Protein AF-A0A977Q2B9-F1 (afdb_monomer)

Foldseek 3Di:
DDDCLDDPCVVCCPPPVNVVCVPFDWDKDKDKAFFADFADQQFFFGFWTWGDDPPFIATEGEDLLQSQVCCVQRPGGAMKIAIWIAGDPPRPDDDPPPDDDPLVSNVCNLRGTYGQKMDGDPDIDGGPDDSVPPPCPVSVQDLVQKDKDFFFFFQDWDDSDLQWIWTQTPLLEIEIEGNNPVPDDDDPDDGGGGTWIWMWGWDDDHHNTDGPDPDHDTYTYTATWDKFKFAWDAFDADPQQWTFWTWTQGPVGIAIEGAQQLQQQVVVVLNVVRAMKMWTWGPDPDPPVPPPGTYTQWIDRPPDIDGGGDDPPDGSPDDFDWDKDKDKFFFQDFDADPVRFTQWTQGPLAATEGADPVNRVVCVVQRDGGWIKIFIFTFTDDDHNIDGPGNYGYGHTQWMQTPNDIDGDDDDD

Sequence (413 aa):
MKKVIFYFWFWVSTWPMLNAQTKRIVEQRPFQGIVVEYVPSVGIAYDVMVVKDGEKTMLIRFNSIQGKEITEKFPVGKSVTGISKGRLKRFDAVTPSKMKSELNDFFQFFLADSLVSAKSDDLEIKSNWDSTKKNKSVLSASREDTYVLFDQEVVQVIELSKTRRVFLLSDKTLLIKNGLFSFGKKVKTIRKGDKISSMGFEISRLEGEVYPISGFEKVKSINLLEKTEGIIESFYFKQNGACIGFAVSTPVGKLQLNFPAGFAKKIMEIEKRKEPVKLYYDGFKGDQRNLLFPTIHGLISKSDTLQMTGFYYGDPDGKHEYKDISSFGTISKVNFSERKRIVSVIVDDKYLIEIDQRTEMQLRSLFKKGSSIKFEGDQRIKKEGEVYQFNYEIVNPKKLILDGREFLLYSKK

Radius of gyration: 27.33 Å; Cα contacts (8 Å, |Δi|>4): 850; chains: 1; bounding box: 66×40×80 Å

Mean predicted aligned error: 11.94 Å

pLDDT: mean 78.18, std 19.92, range [22.17, 96.88]

Nearest PDB structures (foldseek):
  4o2d-assembly1_A  TM=5.864E-01  e=2.094E-01  Mycolicibacterium smegmatis MC2 155
  3amt-assembly1_A  TM=4.473E-01  e=5.276E-02  Archaeoglobus fulgidus
  4rvz-assembly1_Z  TM=3.647E-01  e=5.575E-02  Archaeoglobus fulgidus DSM 4304
  3amu-assembly1_A  TM=2.042E-01  e=2.438E-02  Archaeoglobus fulgidus

Solvent-accessible surface area (backbone atoms only — not comparable to full-atom values): 23362 Å² total; per-residue (Å²): 142,79,86,84,74,69,64,70,58,50,60,60,56,64,34,66,80,53,57,76,50,70,89,58,70,73,45,78,41,79,50,63,28,30,27,71,46,71,42,45,53,86,68,62,38,27,28,28,43,34,31,38,40,90,90,48,67,44,55,37,24,50,61,31,52,47,24,44,63,48,51,70,67,51,39,71,76,35,60,40,35,36,33,31,42,33,64,90,84,55,77,89,62,76,67,85,88,77,72,92,57,86,70,48,66,54,50,52,49,72,64,31,22,30,35,40,32,41,36,36,95,94,45,75,50,76,42,94,60,59,78,85,78,57,67,55,63,89,73,56,67,58,78,85,58,45,49,74,49,74,65,45,46,23,68,37,68,46,77,81,46,100,49,30,41,37,35,34,31,79,85,24,36,33,39,35,34,73,41,90,75,63,78,90,61,85,72,74,90,80,51,62,73,39,64,46,29,33,36,34,35,74,49,84,84,58,80,42,48,35,57,94,66,80,87,59,82,44,41,30,44,38,47,67,37,42,75,51,58,28,33,63,74,50,76,38,60,49,100,88,22,44,28,31,30,37,32,28,47,31,96,91,44,79,46,61,36,26,36,54,17,50,48,33,44,63,52,52,61,52,41,74,67,71,49,68,31,42,40,29,23,47,72,56,80,42,57,83,90,68,80,42,45,27,45,47,34,32,41,37,43,94,88,48,73,47,79,46,74,76,85,64,89,88,52,39,72,63,90,74,56,66,44,82,45,76,54,71,42,34,25,67,40,71,42,63,45,97,84,70,41,57,45,30,38,26,32,67,79,40,34,34,37,56,38,51,73,68,55,29,75,75,42,52,92,68,70,43,66,71,36,56,39,34,41,31,29,39,29,54,53,84,58,74,40,52,39,55,81,56,88,51,51,43,28,49,54,38,31,41,32,48,90,91,42,82,44,83,43,85,70,86,126

Structure (mmCIF, N/CA/C/O backbone):
data_AF-A0A977Q2B9-F1
#
_entry.id   AF-A0A977Q2B9-F1
#
loop_
_atom_site.group_PDB
_atom_site.id
_atom_site.type_symbol
_atom_site.label_atom_id
_atom_site.label_alt_id
_atom_site.label_comp_id
_atom_site.label_asym_id
_atom_site.label_entity_id
_atom_site.label_seq_id
_atom_site.pdbx_PDB_ins_code
_atom_site.Cartn_x
_atom_site.Cartn_y
_atom_site.Cartn_z
_atom_site.occupancy
_atom_site.B_iso_or_equiv
_atom_site.auth_seq_id
_atom_site.auth_comp_id
_atom_site.auth_asym_id
_atom_site.auth_atom_id
_atom_site.pdbx_PDB_model_num
ATOM 1 N N . MET A 1 1 ? 10.433 18.770 11.348 1.00 24.16 1 MET A N 1
ATOM 2 C CA . MET A 1 1 ? 10.069 17.979 10.147 1.00 24.16 1 MET A CA 1
ATOM 3 C C . MET A 1 1 ? 11.214 17.051 9.746 1.00 24.16 1 MET A C 1
ATOM 5 O O . MET A 1 1 ? 12.179 17.508 9.150 1.00 24.16 1 MET A O 1
ATOM 9 N N . LYS A 1 2 ? 11.157 15.758 10.091 1.00 22.17 2 LYS A N 1
ATOM 10 C CA . LYS A 1 2 ? 12.116 14.744 9.612 1.00 22.17 2 LYS A CA 1
ATOM 11 C C . LYS A 1 2 ? 11.342 13.686 8.824 1.00 22.17 2 LYS A C 1
ATOM 13 O O . LYS A 1 2 ? 10.428 13.068 9.358 1.00 22.17 2 LYS A O 1
ATOM 18 N N . LYS A 1 3 ? 11.687 13.534 7.541 1.00 25.84 3 LYS A N 1
ATOM 19 C CA . LYS A 1 3 ? 11.111 12.552 6.612 1.00 25.84 3 LYS A CA 1
ATOM 20 C C . LYS A 1 3 ? 11.424 11.136 7.110 1.00 25.84 3 LYS A C 1
ATOM 22 O O . LYS A 1 3 ? 12.588 10.755 7.215 1.00 25.84 3 LYS A O 1
ATOM 27 N N . VAL A 1 4 ? 10.385 10.365 7.418 1.00 27.25 4 VAL A N 1
ATOM 28 C CA . VAL A 1 4 ? 10.479 8.952 7.806 1.00 27.25 4 VAL A CA 1
ATOM 29 C C . VAL A 1 4 ? 10.706 8.124 6.533 1.00 27.25 4 VAL A C 1
ATOM 31 O O . VAL A 1 4 ? 9.768 7.766 5.836 1.00 27.25 4 VAL A O 1
ATOM 34 N N . ILE A 1 5 ? 11.978 7.856 6.215 1.00 32.41 5 ILE A N 1
ATOM 35 C CA . ILE A 1 5 ? 12.467 7.064 5.059 1.00 32.41 5 ILE A CA 1
ATOM 36 C C . ILE A 1 5 ? 12.621 5.564 5.439 1.00 32.41 5 ILE A C 1
ATOM 38 O O . ILE A 1 5 ? 13.388 4.808 4.851 1.00 32.41 5 ILE A O 1
ATOM 42 N N . PHE A 1 6 ? 11.934 5.093 6.481 1.00 29.05 6 PHE A N 1
ATOM 43 C CA . PHE A 1 6 ? 12.525 4.041 7.316 1.00 29.05 6 PHE A CA 1
ATOM 44 C C . PHE A 1 6 ? 12.289 2.571 6.940 1.00 29.05 6 PHE A C 1
ATOM 46 O O . PHE A 1 6 ? 12.855 1.733 7.623 1.00 29.05 6 PHE A O 1
ATOM 53 N N . TYR A 1 7 ? 11.550 2.191 5.889 1.00 32.69 7 TYR A N 1
ATOM 54 C CA . TYR A 1 7 ? 11.208 0.758 5.726 1.00 32.69 7 TYR A CA 1
ATOM 55 C C . TYR A 1 7 ? 11.767 0.031 4.499 1.00 32.69 7 TYR A C 1
ATOM 57 O O . TYR A 1 7 ? 12.037 -1.164 4.600 1.00 32.69 7 TYR A O 1
ATOM 65 N N . PHE A 1 8 ? 12.081 0.715 3.394 1.00 34.91 8 PHE A N 1
ATOM 66 C CA . PHE A 1 8 ? 12.776 0.051 2.280 1.00 34.91 8 PHE A CA 1
ATOM 67 C C . PHE A 1 8 ? 14.258 -0.194 2.600 1.00 34.91 8 PHE A C 1
ATOM 69 O O . PHE A 1 8 ? 14.793 -1.276 2.368 1.00 34.91 8 PHE A O 1
ATOM 76 N N . TRP A 1 9 ? 14.918 0.798 3.210 1.00 28.88 9 TRP A N 1
ATOM 77 C CA . TRP A 1 9 ? 16.320 0.670 3.603 1.00 28.88 9 TRP A CA 1
ATOM 78 C C . TRP A 1 9 ? 16.504 -0.341 4.734 1.00 28.88 9 TRP A C 1
ATOM 80 O O . TRP A 1 9 ? 17.511 -1.037 4.741 1.00 28.88 9 TRP A O 1
ATOM 90 N N . PHE A 1 10 ? 15.540 -0.493 5.647 1.00 28.00 10 PHE A N 1
ATOM 91 C CA . PHE A 1 10 ? 15.693 -1.391 6.794 1.00 28.00 10 PHE A CA 1
ATOM 92 C C . PHE A 1 10 ? 15.679 -2.868 6.380 1.00 28.00 10 PHE A C 1
ATOM 94 O O . PHE A 1 10 ? 16.487 -3.635 6.880 1.00 28.00 10 PHE A O 1
ATOM 101 N N . TRP A 1 11 ? 14.870 -3.278 5.398 1.00 30.92 11 TRP A N 1
ATOM 102 C CA . TRP A 1 11 ? 14.867 -4.676 4.932 1.00 30.92 11 TRP A CA 1
ATOM 103 C C . TRP A 1 11 ? 16.015 -5.018 3.971 1.00 30.92 11 TRP A C 1
ATOM 105 O O . TRP A 1 11 ? 16.593 -6.097 4.064 1.00 30.92 11 TRP A O 1
ATOM 115 N N . VAL A 1 12 ? 16.426 -4.082 3.109 1.00 35.00 12 VAL A N 1
ATOM 116 C CA . VAL A 1 12 ? 17.606 -4.271 2.240 1.00 35.00 12 VAL A CA 1
ATOM 117 C C . VAL A 1 12 ? 18.913 -4.219 3.048 1.00 35.00 12 VAL A C 1
ATOM 119 O O . VAL A 1 12 ? 19.854 -4.944 2.736 1.00 35.00 12 VAL A O 1
ATOM 122 N N . SER A 1 13 ? 18.977 -3.416 4.116 1.00 32.16 13 SER A N 1
ATOM 123 C CA . SER A 1 1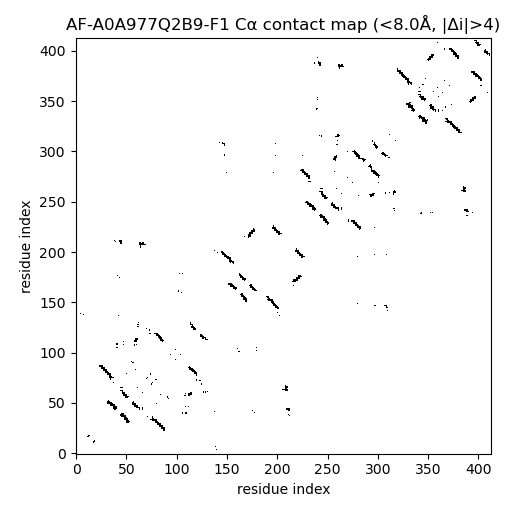3 ? 20.145 -3.362 5.011 1.00 32.16 13 SER A CA 1
ATOM 124 C C . SER A 1 13 ? 20.167 -4.470 6.068 1.00 32.16 13 SER A C 1
ATOM 126 O O . SER A 1 13 ? 21.238 -4.806 6.550 1.00 32.16 13 SER A O 1
ATOM 128 N N . THR A 1 14 ? 19.041 -5.091 6.429 1.00 32.66 14 THR A N 1
ATOM 129 C CA . THR A 1 14 ? 19.035 -6.207 7.401 1.00 32.66 14 THR A CA 1
ATOM 130 C C . THR A 1 14 ? 19.345 -7.565 6.781 1.00 32.66 14 THR A C 1
ATOM 132 O O . THR A 1 14 ? 19.520 -8.529 7.522 1.00 32.66 14 THR A O 1
ATOM 135 N N . TRP A 1 15 ? 19.499 -7.668 5.455 1.00 35.06 15 TRP A N 1
ATOM 136 C CA . TRP A 1 15 ? 20.070 -8.866 4.840 1.00 35.06 15 TRP A CA 1
ATOM 137 C C . TRP A 1 15 ? 21.562 -8.978 5.188 1.00 35.06 15 TRP A C 1
ATOM 139 O O . TRP A 1 15 ? 22.367 -8.172 4.705 1.00 35.06 15 TRP A O 1
ATOM 149 N N . PRO A 1 16 ? 21.982 -10.004 5.956 1.00 31.89 16 PRO A N 1
ATOM 150 C CA . PRO A 1 16 ? 23.385 -10.179 6.334 1.00 31.89 16 PRO A CA 1
ATOM 151 C C . PRO A 1 16 ? 24.300 -10.312 5.105 1.00 31.89 16 PRO A C 1
ATOM 153 O O . PRO A 1 16 ? 25.447 -9.874 5.130 1.00 31.89 16 PRO A O 1
ATOM 156 N N . MET A 1 17 ? 23.772 -10.818 3.981 1.00 33.41 17 MET A N 1
ATOM 157 C CA . MET A 1 17 ? 24.482 -10.894 2.698 1.00 33.41 17 MET A CA 1
ATOM 158 C C . MET A 1 17 ? 24.739 -9.538 2.021 1.00 33.41 17 MET A C 1
ATOM 160 O O . MET A 1 17 ? 25.654 -9.455 1.204 1.00 33.41 17 MET A O 1
ATOM 164 N N . LEU A 1 18 ? 23.971 -8.484 2.321 1.00 35.56 18 LEU A N 1
ATOM 165 C CA . LEU A 1 18 ? 24.187 -7.138 1.772 1.00 35.56 18 LEU A CA 1
ATOM 166 C C . LEU A 1 18 ? 25.109 -6.306 2.673 1.00 35.56 18 LEU A C 1
ATOM 168 O O . LEU A 1 18 ? 26.002 -5.634 2.156 1.00 35.56 18 LEU A O 1
ATOM 172 N N . ASN A 1 19 ? 24.975 -6.432 3.998 1.00 31.94 19 ASN A N 1
ATOM 173 C CA . ASN A 1 19 ? 25.816 -5.721 4.969 1.00 31.94 19 ASN A CA 1
ATOM 174 C C . ASN A 1 19 ? 27.214 -6.330 5.167 1.00 31.94 19 ASN A C 1
ATOM 176 O O . ASN A 1 19 ? 28.156 -5.593 5.432 1.00 31.94 19 ASN A O 1
ATOM 180 N N . ALA A 1 20 ? 27.412 -7.636 4.970 1.00 34.44 20 ALA A N 1
ATOM 181 C CA . ALA A 1 20 ? 28.760 -8.219 4.990 1.00 34.44 20 ALA A CA 1
ATOM 182 C C . ALA A 1 20 ? 29.583 -7.889 3.720 1.00 34.44 20 ALA A C 1
ATOM 184 O O . ALA A 1 20 ? 30.766 -8.212 3.633 1.00 34.44 20 ALA A O 1
ATOM 185 N N . GLN A 1 21 ? 28.974 -7.248 2.711 1.00 39.34 21 GLN A N 1
ATOM 186 C CA . GLN A 1 21 ? 29.602 -6.933 1.420 1.00 39.34 21 GLN A CA 1
ATOM 187 C C . GLN A 1 21 ? 29.928 -5.444 1.213 1.00 39.34 21 GLN A C 1
ATOM 189 O O . GLN A 1 21 ? 30.413 -5.081 0.142 1.00 39.34 21 GLN A O 1
ATOM 194 N N . THR A 1 22 ? 29.672 -4.570 2.187 1.00 38.28 22 THR A N 1
ATOM 195 C CA . THR A 1 22 ? 29.784 -3.104 2.031 1.00 38.28 22 THR A CA 1
ATOM 196 C C . THR A 1 22 ? 31.193 -2.530 2.216 1.00 38.28 22 THR A C 1
ATOM 198 O O . THR A 1 22 ? 31.399 -1.368 1.887 1.00 38.28 22 THR A O 1
ATOM 201 N N . LYS A 1 23 ? 32.196 -3.334 2.605 1.00 41.00 23 LYS A N 1
ATOM 202 C CA . LYS A 1 23 ? 33.635 -3.001 2.461 1.00 41.00 23 LYS A CA 1
ATOM 203 C C . LYS A 1 23 ? 34.252 -3.615 1.190 1.00 41.00 23 LYS A C 1
ATOM 205 O O . LYS A 1 23 ? 35.342 -4.174 1.229 1.00 41.00 23 LYS A O 1
ATOM 210 N N . ARG A 1 24 ? 33.545 -3.598 0.056 1.00 50.69 24 ARG A N 1
ATOM 211 C CA . ARG A 1 24 ? 34.079 -4.128 -1.213 1.00 50.69 24 ARG A CA 1
ATOM 212 C C . ARG A 1 24 ? 34.552 -2.993 -2.113 1.00 50.69 24 ARG A C 1
ATOM 214 O O . ARG A 1 24 ? 33.790 -2.066 -2.374 1.00 50.69 24 ARG A O 1
ATOM 221 N N . ILE A 1 25 ? 35.802 -3.102 -2.564 1.00 53.81 25 ILE A N 1
ATOM 222 C CA . ILE A 1 25 ? 36.460 -2.196 -3.511 1.00 53.81 25 ILE A CA 1
ATOM 223 C C . ILE A 1 25 ? 35.574 -2.086 -4.756 1.00 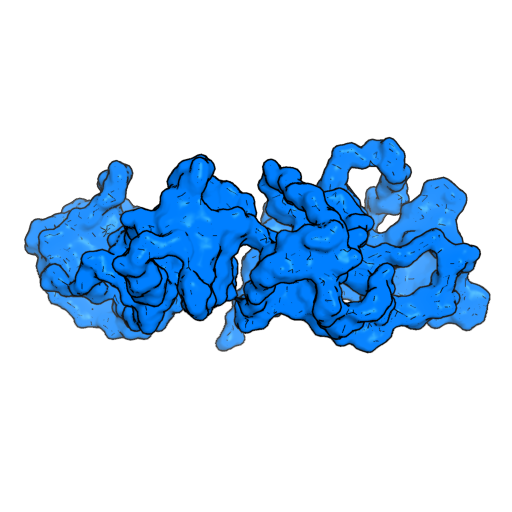53.81 25 ILE A C 1
ATOM 225 O O . ILE A 1 25 ? 35.173 -3.096 -5.341 1.00 53.81 25 ILE A O 1
ATOM 229 N N . VAL A 1 26 ? 35.211 -0.854 -5.099 1.00 65.75 26 VAL A N 1
ATOM 230 C CA . VAL A 1 26 ? 34.505 -0.538 -6.336 1.00 65.75 26 VAL A CA 1
ATOM 231 C C . VAL A 1 26 ? 35.572 -0.204 -7.367 1.00 65.75 26 VAL A C 1
ATOM 233 O O . VAL A 1 26 ? 36.292 0.776 -7.190 1.00 65.75 26 VAL A O 1
ATOM 236 N N . GLU A 1 27 ? 35.687 -1.015 -8.412 1.00 75.44 27 GLU A N 1
ATOM 237 C CA . GLU A 1 27 ? 36.727 -0.864 -9.434 1.00 75.44 27 GLU A CA 1
ATOM 238 C C . GLU A 1 27 ? 36.138 -0.315 -10.727 1.00 75.44 27 GLU A C 1
ATOM 240 O O . GLU A 1 27 ? 35.005 -0.644 -11.090 1.00 75.44 27 GLU A O 1
ATOM 245 N N . GLN A 1 28 ? 36.922 0.512 -11.417 1.00 85.75 28 GLN A N 1
ATOM 246 C CA . GLN A 1 28 ? 36.661 0.850 -12.809 1.00 85.75 28 GLN A CA 1
ATOM 247 C C . GLN A 1 28 ? 37.227 -0.247 -13.707 1.00 85.75 28 GLN A C 1
ATOM 249 O O . GLN A 1 28 ? 38.332 -0.729 -13.462 1.00 85.75 28 GLN A O 1
ATOM 254 N N . ARG A 1 29 ? 36.470 -0.655 -14.724 1.00 84.19 29 ARG A N 1
ATOM 255 C CA . ARG A 1 29 ? 36.825 -1.761 -15.615 1.00 84.19 29 ARG A CA 1
ATOM 256 C C . ARG A 1 29 ? 36.551 -1.386 -17.062 1.00 84.19 29 ARG A C 1
ATOM 258 O O . ARG A 1 29 ? 35.481 -0.839 -17.334 1.00 84.19 29 ARG A O 1
ATOM 265 N N . PRO A 1 30 ? 37.483 -1.666 -17.985 1.00 89.50 30 PRO A N 1
ATOM 266 C CA . PRO A 1 30 ? 37.194 -1.529 -19.397 1.00 89.50 30 PRO A CA 1
ATOM 267 C C . PRO A 1 30 ? 36.187 -2.600 -19.831 1.00 89.50 30 PRO A C 1
ATOM 269 O O . PRO A 1 30 ? 36.207 -3.723 -19.324 1.00 89.50 30 PRO A O 1
ATOM 272 N N . PHE A 1 31 ? 35.331 -2.260 -20.786 1.00 90.12 31 PHE A N 1
ATOM 273 C CA . PHE A 1 31 ? 34.484 -3.213 -21.497 1.00 90.12 31 PHE A CA 1
ATOM 274 C C . PHE A 1 31 ? 34.532 -2.934 -22.999 1.00 90.12 31 PHE A C 1
ATOM 276 O O . PHE A 1 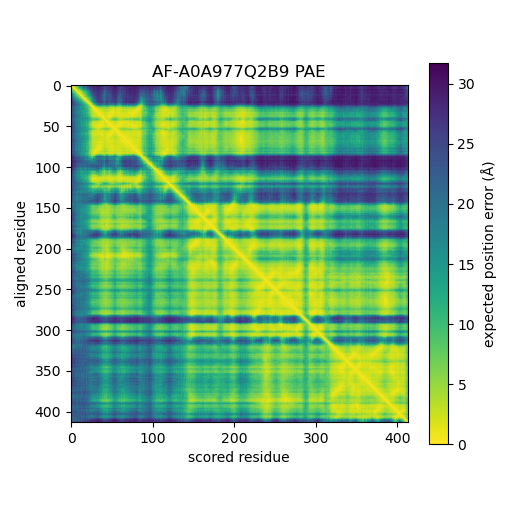31 ? 34.744 -1.796 -23.423 1.00 90.12 31 PHE A O 1
ATOM 283 N N . GLN A 1 32 ? 34.315 -3.973 -23.799 1.00 93.25 32 GLN A N 1
ATOM 284 C CA . GLN A 1 32 ? 34.207 -3.900 -25.252 1.00 93.25 32 GLN A CA 1
ATOM 285 C C . GLN A 1 32 ? 33.227 -4.964 -25.728 1.00 93.25 32 GLN A C 1
ATOM 287 O O . GLN A 1 32 ? 33.188 -6.034 -25.143 1.00 93.25 32 GLN A O 1
ATOM 292 N N . GLY A 1 33 ? 32.450 -4.696 -26.772 1.00 94.12 33 GLY A N 1
ATOM 293 C CA . GLY A 1 33 ? 31.617 -5.712 -27.412 1.00 94.12 33 GLY A CA 1
ATOM 294 C C . GLY A 1 33 ? 30.556 -5.097 -28.311 1.00 94.12 33 GLY A C 1
ATOM 295 O O . GLY A 1 33 ? 30.663 -3.935 -28.684 1.00 94.12 33 GLY A O 1
ATOM 296 N N . ILE A 1 34 ? 29.525 -5.868 -28.642 1.00 95.44 34 ILE A N 1
ATOM 297 C CA . ILE A 1 34 ? 28.383 -5.433 -29.453 1.00 95.44 34 ILE A CA 1
ATOM 298 C C . ILE A 1 34 ? 27.179 -5.198 -28.541 1.00 95.44 34 ILE A C 1
ATOM 300 O O . ILE A 1 34 ? 26.861 -6.049 -27.707 1.00 95.44 34 ILE A O 1
ATOM 304 N N . VAL A 1 35 ? 26.486 -4.070 -28.705 1.00 94.00 35 VAL A N 1
ATOM 305 C CA . VAL A 1 35 ? 25.202 -3.822 -28.034 1.00 94.00 35 VAL A CA 1
ATOM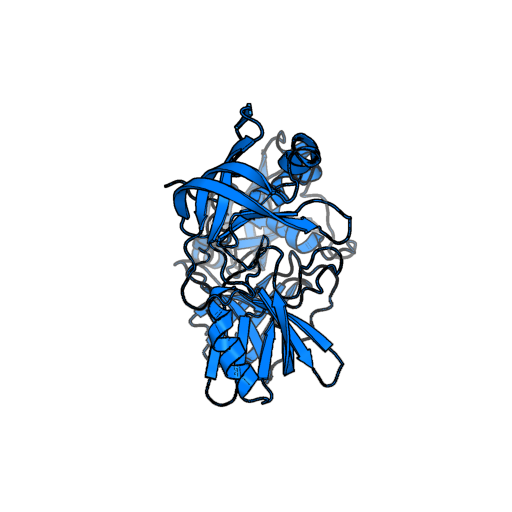 306 C C . VAL A 1 35 ? 24.162 -4.784 -28.597 1.00 94.00 35 VAL A C 1
ATOM 308 O O . VAL A 1 35 ? 23.852 -4.731 -29.785 1.00 94.00 35 VAL A O 1
ATOM 311 N N . VAL A 1 36 ? 23.616 -5.668 -27.766 1.00 93.19 36 VAL A N 1
ATOM 312 C CA . VAL A 1 36 ? 22.629 -6.669 -28.209 1.00 93.19 36 VAL A CA 1
ATOM 313 C C . VAL A 1 36 ? 21.198 -6.279 -27.866 1.00 93.19 36 VAL A C 1
ATOM 315 O O . VAL A 1 36 ? 20.293 -6.584 -28.635 1.00 93.19 36 VAL A O 1
ATOM 318 N N . GLU A 1 37 ? 20.984 -5.579 -26.753 1.00 92.00 37 GLU A N 1
ATOM 319 C CA . GLU A 1 37 ? 19.668 -5.075 -26.363 1.00 92.00 37 GLU A CA 1
ATOM 320 C C . GLU A 1 37 ? 19.767 -3.997 -25.274 1.00 92.00 37 GLU A C 1
ATOM 322 O O . GLU A 1 37 ? 20.792 -3.835 -24.602 1.00 92.00 37 GLU A O 1
ATOM 327 N N . TYR A 1 38 ? 18.652 -3.294 -25.082 1.00 89.88 38 TYR A N 1
ATOM 328 C CA . TYR A 1 38 ? 18.416 -2.400 -23.958 1.00 89.88 38 TYR A CA 1
ATOM 329 C C . TYR A 1 38 ? 17.271 -2.934 -23.118 1.00 89.88 38 TYR A C 1
ATOM 331 O O . TYR A 1 38 ? 16.222 -3.296 -23.648 1.00 89.88 38 TYR A O 1
ATOM 339 N N . VAL A 1 39 ? 17.459 -2.958 -21.802 1.00 85.50 39 VAL A N 1
ATOM 340 C CA . VAL A 1 39 ? 16.490 -3.555 -20.881 1.00 85.50 39 VAL A CA 1
ATOM 341 C C . VAL A 1 39 ? 16.202 -2.632 -19.696 1.00 85.50 39 VAL A C 1
ATOM 343 O O . VAL A 1 39 ? 17.098 -1.942 -19.202 1.00 85.50 39 VAL A O 1
ATOM 346 N N . PRO A 1 40 ? 14.945 -2.579 -19.220 1.00 80.50 40 PRO A N 1
ATOM 347 C CA . PRO A 1 40 ? 14.604 -1.848 -18.006 1.00 80.50 40 PRO A CA 1
ATOM 348 C C . PRO A 1 40 ? 14.916 -2.695 -16.762 1.00 80.50 40 PRO A C 1
ATOM 350 O O . PRO A 1 40 ? 14.336 -3.768 -16.597 1.00 80.50 40 PRO A O 1
ATOM 353 N N . SER A 1 41 ? 15.757 -2.223 -15.838 1.00 71.56 41 SER A N 1
ATOM 354 C CA . SER A 1 41 ? 16.178 -2.974 -14.638 1.00 71.56 41 SER A CA 1
ATOM 355 C C . SER A 1 41 ? 15.131 -3.025 -13.518 1.00 71.56 41 SER A C 1
ATOM 357 O O . SER A 1 41 ? 14.652 -4.094 -13.147 1.00 71.56 41 SER A O 1
ATOM 359 N N . VAL A 1 42 ? 14.787 -1.867 -12.949 1.00 64.06 42 VAL A N 1
ATOM 360 C CA . VAL A 1 42 ? 13.880 -1.707 -11.798 1.00 64.06 42 VAL A CA 1
ATOM 361 C C . VAL A 1 42 ? 12.628 -0.930 -12.204 1.00 64.06 42 VAL A C 1
ATOM 363 O O . VAL A 1 42 ? 11.527 -1.247 -11.754 1.00 64.06 42 VAL A O 1
ATOM 366 N N . GLY A 1 43 ? 12.799 0.085 -13.057 1.00 71.19 43 GLY A N 1
ATOM 367 C CA . GLY A 1 43 ? 11.715 0.892 -13.618 1.00 71.19 43 GLY A CA 1
ATOM 368 C C . GLY A 1 43 ? 11.127 0.274 -14.886 1.00 71.19 43 GLY A C 1
ATOM 369 O O . GLY A 1 43 ? 11.093 -0.943 -15.035 1.00 71.19 43 GLY A O 1
ATOM 370 N N . ILE A 1 44 ? 10.671 1.115 -15.809 1.00 76.94 44 ILE A N 1
ATOM 371 C CA . ILE A 1 44 ? 10.291 0.700 -17.173 1.00 76.94 44 ILE A CA 1
ATOM 372 C C . ILE A 1 44 ? 11.078 1.400 -18.267 1.00 76.94 44 ILE A C 1
ATOM 374 O O . ILE A 1 44 ? 11.064 0.924 -19.394 1.00 76.94 44 ILE A O 1
ATOM 378 N N . ALA A 1 45 ? 11.738 2.514 -17.960 1.00 85.88 45 ALA A N 1
ATOM 379 C CA . ALA A 1 45 ? 12.667 3.115 -18.893 1.00 85.88 45 ALA A CA 1
ATOM 380 C C . ALA A 1 45 ? 13.889 2.204 -19.031 1.00 85.88 45 ALA A C 1
ATOM 382 O O . ALA A 1 45 ? 14.292 1.550 -18.062 1.00 85.88 45 ALA A O 1
ATOM 383 N N . TYR A 1 46 ? 14.476 2.171 -20.222 1.00 88.44 46 TYR A N 1
ATOM 384 C CA . TYR A 1 46 ? 15.768 1.545 -20.429 1.00 88.44 46 TYR A CA 1
ATOM 385 C C . TYR A 1 46 ? 16.803 2.215 -19.537 1.00 88.44 46 TYR A C 1
ATOM 387 O O . TYR A 1 46 ? 16.969 3.434 -19.553 1.00 88.44 46 TYR A O 1
ATOM 395 N N . ASP A 1 47 ? 17.482 1.400 -18.744 1.00 86.75 47 ASP A N 1
ATOM 396 C CA . ASP A 1 47 ? 18.577 1.847 -17.892 1.00 86.75 47 ASP A CA 1
ATOM 397 C C . ASP A 1 47 ? 19.717 0.826 -17.839 1.00 86.75 47 ASP A C 1
ATOM 399 O O . ASP A 1 47 ? 20.663 1.007 -17.080 1.00 86.75 47 ASP A O 1
ATOM 403 N N . VAL A 1 48 ? 19.656 -0.232 -18.652 1.00 87.94 48 VAL A N 1
ATOM 404 C CA . VAL A 1 48 ? 20.727 -1.214 -18.826 1.00 87.94 48 VAL A CA 1
ATOM 405 C C . VAL A 1 48 ? 20.966 -1.448 -20.310 1.00 87.94 48 VAL A C 1
ATOM 407 O O . VAL A 1 48 ? 20.039 -1.711 -21.072 1.00 87.94 48 VAL A O 1
ATOM 410 N N . MET A 1 49 ? 22.234 -1.364 -20.694 1.00 91.62 49 MET A N 1
ATOM 411 C CA . MET A 1 49 ? 22.767 -1.751 -21.990 1.00 91.62 49 MET A CA 1
ATOM 412 C C . MET A 1 49 ? 23.392 -3.138 -21.844 1.00 91.62 49 MET A C 1
ATOM 414 O O . MET A 1 49 ? 24.263 -3.340 -20.992 1.00 91.62 49 MET A O 1
ATOM 418 N N . VAL A 1 50 ? 22.938 -4.093 -22.653 1.00 90.81 50 VAL A N 1
ATOM 419 C CA . VAL A 1 50 ? 23.494 -5.447 -22.686 1.00 90.81 50 VAL A CA 1
ATOM 420 C C . VAL A 1 50 ? 24.539 -5.499 -23.792 1.00 90.81 50 VAL A C 1
ATOM 422 O O . VAL A 1 50 ? 24.227 -5.273 -24.962 1.00 90.81 50 VAL A O 1
ATOM 425 N N . VAL A 1 51 ? 25.786 -5.775 -23.416 1.00 90.88 51 VAL A N 1
ATOM 426 C CA . VAL A 1 51 ? 26.933 -5.809 -24.332 1.00 90.88 51 VAL A CA 1
ATOM 427 C C . VAL A 1 51 ? 27.495 -7.223 -24.382 1.00 90.88 51 VAL A C 1
ATOM 429 O O . VAL A 1 51 ? 27.754 -7.826 -23.340 1.00 90.88 51 VAL A O 1
ATOM 432 N N . LYS A 1 52 ? 27.691 -7.754 -25.588 1.00 89.31 52 LYS A N 1
ATOM 433 C CA . LYS A 1 52 ? 28.223 -9.099 -25.812 1.00 89.31 52 LYS A CA 1
ATOM 434 C C . LYS A 1 52 ? 29.631 -9.051 -26.400 1.00 89.31 52 LYS A C 1
ATOM 436 O O . LYS A 1 52 ? 29.848 -8.388 -27.409 1.00 89.31 52 LYS A O 1
ATOM 441 N N . ASP A 1 53 ? 30.549 -9.795 -25.795 1.00 88.25 53 ASP A N 1
ATOM 442 C CA . ASP A 1 53 ? 31.937 -9.968 -26.238 1.00 88.25 53 ASP A CA 1
ATOM 443 C C . ASP A 1 53 ? 32.258 -11.459 -26.357 1.00 88.25 53 ASP A C 1
ATOM 445 O O . ASP A 1 53 ? 32.457 -12.155 -25.356 1.00 88.25 53 ASP A O 1
ATOM 449 N N . GLY A 1 54 ? 32.191 -11.992 -27.578 1.00 85.19 54 GLY A N 1
ATOM 450 C CA . GLY A 1 54 ? 32.214 -13.437 -27.804 1.00 85.19 54 GLY A CA 1
ATOM 451 C C . GLY A 1 54 ? 31.088 -14.140 -27.034 1.00 85.19 54 GLY A C 1
ATOM 452 O O . GLY A 1 54 ? 29.906 -13.913 -27.296 1.00 85.19 54 GLY A O 1
ATOM 453 N N . GLU A 1 55 ? 31.439 -14.994 -26.071 1.00 78.44 55 GLU A N 1
ATOM 454 C CA . GLU A 1 55 ? 30.478 -15.687 -25.196 1.00 78.44 55 GLU A CA 1
ATOM 455 C C . GLU A 1 55 ? 30.118 -14.906 -23.920 1.00 78.44 55 GLU A C 1
ATOM 457 O O . GLU A 1 55 ? 29.173 -15.269 -23.213 1.00 78.44 55 GLU A O 1
ATOM 462 N N . LYS A 1 56 ? 30.841 -13.825 -23.609 1.00 80.94 56 LYS A N 1
ATOM 463 C CA . LYS A 1 56 ? 30.622 -13.035 -22.394 1.00 80.94 56 LYS A CA 1
ATOM 464 C C . LYS A 1 56 ? 29.490 -12.037 -22.601 1.00 80.94 56 LYS A C 1
ATOM 466 O O . LYS A 1 56 ? 29.421 -11.360 -23.621 1.00 80.94 56 LYS A O 1
ATOM 471 N N . THR A 1 57 ? 28.608 -11.932 -21.609 1.00 81.56 57 THR A N 1
ATOM 472 C CA . THR A 1 57 ? 27.527 -10.937 -21.572 1.00 81.56 57 THR A CA 1
ATOM 473 C C . THR A 1 57 ? 27.760 -9.993 -20.405 1.00 81.56 57 THR A C 1
ATOM 475 O O . THR A 1 57 ? 27.940 -10.432 -19.272 1.00 81.56 57 THR A O 1
ATOM 478 N N . MET A 1 58 ? 27.744 -8.698 -20.687 1.00 85.12 58 MET A N 1
ATOM 479 C CA . MET A 1 58 ? 28.012 -7.632 -19.734 1.00 85.12 58 MET A CA 1
ATOM 480 C C . MET A 1 58 ? 26.763 -6.767 -19.595 1.00 85.12 58 MET A C 1
ATOM 482 O O . MET A 1 58 ? 26.182 -6.334 -20.590 1.00 85.12 58 MET A O 1
ATOM 486 N N . LEU A 1 59 ? 26.352 -6.513 -18.354 1.00 86.12 59 LEU A N 1
ATOM 487 C CA . LEU A 1 59 ? 25.213 -5.654 -18.038 1.00 86.12 59 LEU A CA 1
ATOM 488 C C . LEU A 1 59 ? 25.741 -4.307 -17.553 1.00 86.12 59 LEU A C 1
ATOM 490 O O . LEU A 1 59 ? 26.306 -4.220 -16.459 1.00 86.12 59 LEU A O 1
ATOM 494 N N . ILE A 1 60 ? 25.558 -3.271 -18.370 1.00 87.81 60 ILE A N 1
ATOM 495 C CA . ILE A 1 60 ? 26.062 -1.925 -18.103 1.00 87.81 60 ILE A CA 1
ATOM 496 C C . ILE A 1 60 ? 24.884 -0.992 -17.836 1.00 87.81 60 ILE A C 1
ATOM 498 O O . ILE A 1 60 ? 24.121 -0.642 -18.733 1.00 87.81 60 ILE A O 1
ATOM 502 N N . ARG A 1 61 ? 24.721 -0.590 -16.580 1.00 87.38 61 ARG A N 1
ATOM 503 C CA . ARG A 1 61 ? 23.645 0.280 -16.118 1.00 87.38 61 ARG A CA 1
ATOM 504 C C . ARG A 1 61 ? 23.977 1.748 -16.336 1.00 87.38 61 ARG A C 1
ATOM 506 O O . ARG A 1 61 ? 25.050 2.203 -15.958 1.00 87.38 61 ARG A O 1
ATOM 513 N N . PHE A 1 62 ? 23.032 2.518 -16.843 1.00 87.44 62 PHE A N 1
ATOM 514 C CA . PHE A 1 62 ? 23.146 3.959 -17.030 1.00 87.44 62 PHE A CA 1
ATOM 515 C C . PHE A 1 62 ? 21.962 4.685 -16.383 1.00 87.44 62 PHE A C 1
ATOM 517 O O . PHE A 1 62 ? 21.002 4.069 -15.924 1.00 87.44 62 PHE A O 1
ATOM 524 N N . ASN A 1 63 ? 22.030 6.012 -16.300 1.00 85.81 63 ASN A N 1
ATOM 525 C CA . ASN A 1 63 ? 20.899 6.808 -15.832 1.00 85.81 63 ASN A CA 1
ATOM 526 C C . ASN A 1 63 ? 19.805 6.819 -16.907 1.00 85.81 63 ASN A C 1
ATOM 528 O O . ASN A 1 63 ? 20.085 7.274 -18.010 1.00 85.81 63 ASN A O 1
ATOM 532 N N . SER A 1 64 ? 18.577 6.396 -16.594 1.00 86.62 64 SER A N 1
ATOM 533 C CA . SER A 1 64 ? 17.476 6.296 -17.571 1.00 86.62 64 SER A CA 1
ATOM 534 C C . SER A 1 64 ? 17.234 7.577 -18.377 1.00 86.62 64 SER A C 1
ATOM 536 O O . SER A 1 64 ? 16.896 7.494 -19.552 1.00 86.62 64 SER A O 1
ATOM 538 N N . ILE A 1 65 ? 17.477 8.753 -17.786 1.00 86.94 65 ILE A N 1
ATOM 539 C CA . ILE A 1 65 ? 17.398 10.076 -18.442 1.00 86.94 65 ILE A CA 1
ATOM 540 C C . ILE A 1 65 ? 18.342 10.185 -19.654 1.00 86.94 65 ILE A C 1
ATOM 542 O O . ILE A 1 65 ? 18.075 10.920 -20.593 1.00 86.94 65 ILE A O 1
ATOM 546 N N . GLN A 1 66 ? 19.457 9.454 -19.652 1.00 89.25 66 GLN A N 1
ATOM 547 C CA . GLN A 1 66 ? 20.397 9.392 -20.776 1.00 89.25 66 GLN A CA 1
ATOM 548 C C . GLN A 1 66 ? 19.972 8.365 -21.834 1.00 89.25 66 GLN A C 1
ATOM 550 O O . GLN A 1 66 ? 20.705 8.147 -22.793 1.00 89.25 66 GLN A O 1
ATOM 555 N N . GLY A 1 67 ? 18.820 7.707 -21.668 1.00 90.81 67 GLY A N 1
ATOM 556 C CA . GLY A 1 67 ? 18.375 6.617 -22.531 1.00 90.81 67 GLY A CA 1
ATOM 557 C C . GLY A 1 67 ? 18.302 7.019 -23.997 1.00 90.81 67 GLY A C 1
ATOM 558 O O . GLY A 1 67 ? 18.784 6.274 -24.845 1.00 90.81 67 GLY A O 1
ATOM 559 N N . LYS A 1 68 ? 17.779 8.211 -24.303 1.00 92.44 68 LYS A N 1
ATOM 560 C CA . LYS A 1 68 ? 17.686 8.713 -25.679 1.00 92.44 68 LYS A CA 1
ATOM 561 C C . LYS A 1 68 ? 19.073 8.875 -26.297 1.00 92.44 68 LYS A C 1
ATOM 563 O O . LYS A 1 68 ? 19.363 8.259 -27.312 1.00 92.44 68 LYS A O 1
ATOM 568 N N . GLU A 1 69 ? 19.958 9.599 -25.616 1.00 92.31 69 GLU A N 1
ATOM 569 C CA . GLU A 1 69 ? 21.327 9.833 -26.084 1.00 92.31 69 GLU A CA 1
ATOM 570 C C . GLU A 1 69 ? 22.112 8.521 -26.265 1.00 92.31 69 GLU A C 1
ATOM 572 O O . GLU A 1 69 ? 22.799 8.333 -27.266 1.00 92.31 69 GLU A O 1
ATOM 577 N N . ILE A 1 70 ? 21.994 7.594 -25.309 1.00 92.56 70 ILE A N 1
ATOM 578 C CA . ILE A 1 70 ? 22.690 6.303 -25.336 1.00 92.56 70 ILE A CA 1
ATOM 579 C C . ILE A 1 70 ? 22.175 5.421 -26.474 1.00 92.56 70 ILE A C 1
ATOM 581 O O . ILE A 1 70 ? 22.983 4.858 -27.205 1.00 92.56 70 ILE A O 1
ATOM 585 N N . THR A 1 71 ? 20.857 5.294 -26.629 1.00 93.31 71 THR A N 1
ATOM 586 C CA . THR A 1 71 ? 20.261 4.431 -27.665 1.00 93.31 71 THR A CA 1
ATOM 587 C C . THR A 1 71 ? 20.476 4.977 -29.077 1.00 93.31 71 THR A C 1
ATOM 589 O O . THR A 1 71 ? 20.609 4.189 -30.010 1.00 93.31 71 THR A O 1
ATOM 592 N N . GLU A 1 72 ? 20.567 6.302 -29.237 1.00 93.12 72 GLU A N 1
ATOM 593 C CA . GLU A 1 72 ? 20.899 6.956 -30.508 1.00 93.12 72 GLU A CA 1
ATOM 594 C C . GLU A 1 72 ? 22.385 6.803 -30.867 1.00 93.12 72 GLU A C 1
ATOM 596 O O . GLU A 1 72 ? 22.706 6.500 -32.016 1.00 93.12 72 GLU A O 1
ATOM 601 N N . LYS A 1 73 ? 23.299 6.980 -29.900 1.00 93.44 73 LYS A N 1
ATOM 602 C CA . LYS A 1 73 ? 24.751 6.887 -30.146 1.00 93.44 73 LYS A CA 1
ATOM 603 C C . LYS A 1 73 ? 25.278 5.453 -30.224 1.00 93.44 73 LYS A C 1
ATOM 605 O O . LYS A 1 73 ? 26.279 5.217 -30.894 1.00 93.44 73 LYS A O 1
ATOM 610 N N . PHE A 1 74 ? 24.632 4.503 -29.549 1.00 93.88 74 PHE A N 1
ATOM 611 C CA . PHE A 1 74 ? 25.081 3.108 -29.464 1.00 93.88 74 PHE A CA 1
ATOM 612 C C . PHE A 1 74 ? 23.973 2.118 -29.863 1.00 93.88 74 PHE A C 1
ATOM 614 O O . PHE A 1 74 ? 23.607 1.253 -29.071 1.00 93.88 74 PHE A O 1
ATOM 621 N N . PRO A 1 75 ? 23.402 2.207 -31.077 1.00 94.25 75 PRO A N 1
ATOM 622 C CA . PRO A 1 75 ? 22.253 1.386 -31.439 1.00 94.25 75 PRO A CA 1
ATOM 623 C C . PRO A 1 75 ? 22.584 -0.114 -31.422 1.00 94.25 75 PRO A C 1
ATOM 625 O O . PRO A 1 75 ? 23.732 -0.532 -31.594 1.00 94.25 75 PRO A O 1
ATOM 628 N N . VAL A 1 76 ? 21.549 -0.939 -31.239 1.00 95.00 76 VAL A N 1
ATOM 629 C CA . VAL A 1 76 ? 21.677 -2.404 -31.242 1.00 95.00 76 VAL A CA 1
ATOM 630 C C . VAL A 1 76 ? 22.382 -2.877 -32.519 1.00 95.00 76 VAL A C 1
ATOM 632 O O . VAL A 1 76 ? 22.071 -2.430 -33.622 1.00 95.00 76 VAL A O 1
ATOM 635 N N . GLY A 1 77 ? 23.345 -3.783 -32.358 1.00 94.88 77 GLY A N 1
ATOM 636 C CA . GLY A 1 77 ? 24.205 -4.296 -33.422 1.00 94.88 77 GLY A CA 1
ATOM 637 C C . GLY A 1 77 ? 25.503 -3.511 -33.626 1.00 94.88 77 GLY A C 1
ATOM 638 O O . GLY A 1 77 ? 26.339 -3.948 -34.415 1.00 94.88 77 GLY A O 1
ATOM 639 N N . LYS A 1 78 ? 25.717 -2.387 -32.925 1.00 94.06 78 LYS A N 1
ATOM 640 C CA . LYS A 1 78 ? 26.973 -1.623 -32.993 1.00 94.06 78 LYS A CA 1
ATOM 641 C C . LYS A 1 78 ? 27.967 -2.020 -31.913 1.00 94.06 78 LYS A C 1
ATOM 643 O O . LYS A 1 78 ? 27.597 -2.408 -30.803 1.00 94.06 78 LYS A O 1
ATOM 648 N N . SER A 1 79 ? 29.242 -1.895 -32.265 1.00 93.94 79 SER A N 1
ATOM 649 C CA . SER A 1 79 ? 30.351 -2.055 -31.336 1.00 93.94 79 SER A CA 1
ATOM 650 C C . SER A 1 79 ? 30.385 -0.896 -30.346 1.00 93.94 79 SER A C 1
ATOM 652 O O . SER A 1 79 ? 30.139 0.248 -30.704 1.00 93.94 79 SER A O 1
ATOM 654 N N . VAL A 1 80 ? 30.725 -1.185 -29.099 1.00 95.12 80 VAL A N 1
ATOM 655 C CA . VAL A 1 80 ? 30.908 -0.194 -28.045 1.00 95.12 80 VAL A CA 1
ATOM 656 C C . VAL A 1 80 ? 32.122 -0.576 -27.212 1.00 95.12 80 VAL A C 1
ATOM 658 O O . VAL A 1 80 ? 32.355 -1.750 -26.923 1.00 95.12 80 VAL A O 1
ATOM 661 N N . THR A 1 81 ? 32.900 0.424 -26.823 1.00 94.31 81 THR A N 1
ATOM 662 C CA . THR A 1 81 ? 34.003 0.306 -25.863 1.00 94.31 81 THR A CA 1
ATOM 663 C C . THR A 1 81 ? 33.788 1.308 -24.743 1.00 94.31 81 THR A C 1
ATOM 665 O O . THR A 1 81 ? 33.150 2.336 -24.950 1.00 94.31 81 THR A O 1
ATOM 668 N N . GLY A 1 82 ? 34.279 1.050 -23.538 1.00 92.94 82 GLY A N 1
ATOM 669 C CA . GLY A 1 82 ? 34.040 1.990 -22.453 1.00 92.94 82 GLY A CA 1
ATOM 670 C C . GLY A 1 82 ? 34.620 1.585 -21.119 1.00 92.94 82 GLY A C 1
ATOM 671 O O . GLY A 1 82 ? 35.377 0.623 -21.012 1.00 92.94 82 GLY A O 1
ATOM 672 N N . ILE A 1 83 ? 34.246 2.351 -20.099 1.00 91.44 83 ILE A N 1
ATOM 673 C CA . ILE A 1 83 ? 34.597 2.108 -18.706 1.00 91.44 83 ILE A CA 1
ATOM 674 C C . ILE A 1 83 ? 33.303 1.959 -17.909 1.00 91.44 83 ILE A C 1
ATOM 676 O O . ILE A 1 83 ? 32.412 2.811 -17.966 1.00 91.44 83 ILE A O 1
ATOM 680 N N . SER A 1 84 ? 33.208 0.881 -17.140 1.00 88.88 84 SER A N 1
ATOM 681 C CA . SER A 1 84 ? 32.154 0.644 -16.158 1.00 88.88 84 SER A CA 1
ATOM 682 C C . SER A 1 84 ? 32.730 0.678 -14.744 1.00 88.88 84 SER A C 1
ATOM 684 O O . SER A 1 84 ? 33.939 0.590 -14.540 1.00 88.88 84 SER A O 1
ATOM 686 N N . LYS A 1 85 ? 31.868 0.844 -13.743 1.00 86.38 85 LYS A N 1
ATOM 687 C CA . LYS A 1 85 ? 32.221 0.871 -12.324 1.00 86.38 85 LYS A CA 1
ATOM 688 C C . LYS A 1 85 ? 31.377 -0.152 -11.569 1.00 86.38 85 LYS A C 1
ATOM 690 O O . LYS A 1 85 ? 30.157 -0.005 -11.475 1.00 86.38 85 LYS A O 1
ATOM 695 N N . GLY A 1 86 ? 32.037 -1.165 -11.013 1.00 75.00 86 GLY A N 1
ATOM 696 C CA . GLY A 1 86 ? 31.402 -2.411 -10.584 1.00 75.00 86 GLY A CA 1
ATOM 697 C C . GLY A 1 86 ? 31.945 -3.020 -9.298 1.00 75.00 86 GLY A C 1
ATOM 698 O O . GLY A 1 86 ? 32.950 -2.573 -8.744 1.00 75.00 86 GLY A O 1
ATOM 699 N N . ARG A 1 87 ? 31.286 -4.080 -8.807 1.00 64.88 87 ARG A N 1
ATOM 700 C CA . ARG A 1 87 ? 31.783 -4.888 -7.673 1.00 64.88 87 ARG A CA 1
ATOM 701 C C . ARG A 1 87 ? 32.500 -6.138 -8.191 1.00 64.88 87 ARG A C 1
ATOM 703 O O . ARG A 1 87 ? 31.915 -6.937 -8.914 1.00 64.88 87 ARG A O 1
ATOM 710 N N . LEU A 1 88 ? 33.723 -6.354 -7.702 1.00 48.38 88 LEU A N 1
ATOM 711 C CA . LEU A 1 88 ? 34.784 -7.226 -8.234 1.00 48.38 88 LEU A CA 1
ATOM 712 C C . LEU A 1 88 ? 34.454 -8.642 -8.766 1.00 48.38 88 LEU A C 1
ATOM 714 O O . LEU A 1 88 ? 35.238 -9.173 -9.546 1.00 48.38 88 LEU A O 1
ATOM 718 N N . LYS A 1 89 ? 33.350 -9.278 -8.352 1.00 47.25 89 LYS A N 1
ATOM 719 C CA . LYS A 1 89 ? 33.128 -10.737 -8.481 1.00 47.25 89 LYS A CA 1
ATOM 720 C C . LYS A 1 89 ? 31.957 -11.174 -9.381 1.00 47.25 89 LYS A C 1
ATOM 722 O O . LYS A 1 89 ? 31.542 -12.322 -9.273 1.00 47.25 89 LYS A O 1
ATOM 727 N N . ARG A 1 90 ? 31.359 -10.299 -10.200 1.00 52.28 90 ARG A N 1
ATOM 728 C CA . ARG A 1 90 ? 30.072 -10.620 -10.867 1.00 52.28 90 ARG A CA 1
ATOM 729 C C . ARG A 1 90 ? 30.039 -10.627 -12.392 1.00 52.28 90 ARG A C 1
ATOM 731 O O . ARG A 1 90 ? 29.009 -11.003 -12.929 1.00 52.28 90 ARG A O 1
ATOM 738 N N . PHE A 1 91 ? 31.130 -10.288 -13.071 1.00 41.56 91 PHE A N 1
ATOM 739 C CA . PHE A 1 91 ? 31.170 -10.375 -14.536 1.00 41.56 91 PHE A CA 1
ATOM 740 C C . PHE A 1 91 ? 31.249 -11.819 -15.060 1.00 41.56 91 PHE A C 1
ATOM 742 O O . PHE A 1 91 ? 30.765 -12.089 -16.151 1.00 41.56 91 PHE A O 1
ATOM 749 N N . ASP A 1 92 ? 31.779 -12.759 -14.270 1.00 43.16 92 ASP A N 1
ATOM 750 C CA . ASP A 1 92 ? 32.098 -14.113 -14.761 1.00 43.16 92 ASP A CA 1
ATOM 751 C C . ASP A 1 92 ? 31.050 -15.196 -14.437 1.00 43.16 92 ASP A C 1
ATOM 753 O O . ASP A 1 92 ? 31.297 -16.390 -14.578 1.00 43.16 92 ASP A O 1
ATOM 757 N N . ALA A 1 93 ? 29.847 -14.814 -14.025 1.00 40.19 93 ALA A N 1
ATOM 758 C CA . ALA A 1 93 ? 28.703 -15.721 -13.973 1.00 40.19 93 ALA A CA 1
ATOM 759 C C . ALA A 1 93 ? 27.511 -14.882 -14.431 1.00 40.19 93 ALA A C 1
ATOM 761 O O . ALA A 1 93 ? 27.239 -13.861 -13.812 1.00 40.19 93 ALA A O 1
ATOM 762 N N . VAL A 1 94 ? 26.808 -15.191 -15.521 1.00 42.81 94 VAL A N 1
ATOM 763 C CA . VAL A 1 94 ? 25.925 -16.354 -15.656 1.00 42.81 94 VAL A CA 1
ATOM 764 C C . VAL A 1 94 ? 25.584 -16.564 -17.137 1.00 42.81 94 VAL A C 1
ATOM 766 O O . VAL A 1 94 ? 25.034 -15.670 -17.771 1.00 42.81 94 VAL A O 1
ATOM 769 N N . THR A 1 95 ? 25.806 -17.758 -17.684 1.00 39.81 95 THR A N 1
ATOM 770 C CA . THR A 1 95 ? 25.133 -18.183 -18.923 1.00 39.81 95 THR A CA 1
ATOM 771 C C . THR A 1 95 ? 23.626 -18.316 -18.635 1.00 39.81 95 THR A C 1
ATOM 773 O O . THR A 1 95 ? 23.283 -19.047 -17.697 1.00 39.81 95 THR A O 1
ATOM 776 N N . PRO A 1 96 ? 22.712 -17.693 -19.410 1.00 41.19 96 PRO A N 1
ATOM 777 C CA . PRO A 1 96 ? 21.261 -17.738 -19.162 1.00 41.19 96 PRO A CA 1
ATOM 778 C C . PRO A 1 96 ? 20.688 -19.155 -18.970 1.00 41.19 96 PRO A C 1
ATOM 780 O O . PRO A 1 96 ? 19.693 -19.351 -18.279 1.00 41.19 96 PRO A O 1
ATOM 783 N N . SER A 1 97 ? 21.352 -20.167 -19.534 1.00 38.34 97 SER A N 1
ATOM 784 C CA . SER A 1 97 ? 20.928 -21.568 -19.527 1.00 38.34 97 SER A CA 1
ATOM 785 C C . SER A 1 97 ? 21.108 -22.323 -18.198 1.00 38.34 97 SER A C 1
ATOM 787 O O . SER A 1 97 ? 20.550 -23.411 -18.062 1.00 38.34 97 SER A O 1
ATOM 789 N N . LYS A 1 98 ? 21.850 -21.801 -17.203 1.00 36.66 98 LYS A N 1
ATOM 790 C CA . LYS A 1 98 ? 22.205 -22.564 -15.979 1.00 36.66 98 LYS A CA 1
ATOM 791 C C . LYS A 1 98 ? 21.607 -22.071 -14.654 1.00 36.66 98 LYS A C 1
ATOM 793 O O . LYS A 1 98 ? 21.908 -22.668 -13.621 1.00 36.66 98 LYS A O 1
ATOM 798 N N . MET A 1 99 ? 20.747 -21.048 -14.621 1.00 42.84 99 MET A N 1
ATOM 799 C CA . MET A 1 99 ? 20.239 -20.510 -13.344 1.00 42.84 99 MET A CA 1
ATOM 800 C C . MET A 1 99 ? 18.727 -20.645 -13.149 1.00 42.84 99 MET A C 1
ATOM 802 O O . MET A 1 99 ? 17.918 -20.156 -13.924 1.00 42.84 99 MET A O 1
ATOM 806 N N . LYS A 1 100 ? 18.355 -21.342 -12.067 1.00 37.59 100 LYS A N 1
ATOM 807 C CA . LYS A 1 100 ? 17.005 -21.860 -11.789 1.00 37.59 100 LYS A CA 1
ATOM 808 C C . LYS A 1 100 ? 16.145 -21.026 -10.815 1.00 37.59 100 LYS A C 1
ATOM 810 O O . LYS A 1 100 ? 15.101 -21.531 -10.416 1.00 37.59 100 LYS A O 1
ATOM 815 N N . SER A 1 101 ? 16.503 -19.800 -10.400 1.00 49.03 101 SER A N 1
ATOM 816 C CA . SER A 1 101 ? 15.713 -19.067 -9.378 1.00 49.03 101 SER A CA 1
ATOM 817 C C . SER A 1 101 ? 15.202 -17.680 -9.799 1.00 49.03 101 SER A C 1
ATOM 819 O O . SER A 1 101 ? 15.931 -16.856 -10.337 1.00 49.03 101 SER A O 1
ATOM 821 N N . GLU A 1 102 ? 13.927 -17.415 -9.489 1.00 47.41 102 GLU A N 1
ATOM 822 C CA . GLU A 1 102 ? 13.150 -16.204 -9.831 1.00 47.41 102 GLU A CA 1
ATOM 823 C C . GLU A 1 102 ? 13.663 -14.909 -9.177 1.00 47.41 102 GLU A C 1
ATOM 825 O O . GLU A 1 102 ? 13.390 -13.810 -9.656 1.00 47.41 102 GLU A O 1
ATOM 830 N N . LEU A 1 103 ? 14.418 -15.030 -8.082 1.00 44.28 103 LEU A N 1
ATOM 831 C CA . LEU A 1 103 ? 15.045 -13.901 -7.392 1.00 44.28 103 LEU A CA 1
ATOM 832 C C . LEU A 1 103 ? 16.236 -13.337 -8.184 1.00 44.28 103 LEU A C 1
ATOM 834 O O . LEU A 1 103 ? 16.576 -12.169 -8.017 1.00 44.28 103 LEU A O 1
ATOM 838 N N . ASN A 1 104 ? 16.865 -14.136 -9.051 1.00 52.62 104 ASN A N 1
ATOM 839 C CA . ASN A 1 104 ? 18.158 -13.795 -9.640 1.00 52.62 104 ASN A CA 1
ATOM 840 C C . ASN A 1 104 ? 18.075 -12.745 -10.762 1.00 52.62 104 ASN A C 1
ATOM 842 O O . ASN A 1 104 ? 18.945 -11.881 -10.810 1.00 52.62 104 ASN A O 1
ATOM 846 N N . ASP A 1 105 ? 17.026 -12.742 -11.592 1.00 54.31 105 ASP A N 1
ATOM 847 C CA . ASP A 1 105 ? 16.895 -11.796 -12.720 1.00 54.31 105 ASP A CA 1
ATOM 848 C C . ASP A 1 105 ? 16.843 -10.338 -12.239 1.00 54.31 105 ASP A C 1
ATOM 850 O O . ASP A 1 105 ? 17.511 -9.457 -12.776 1.00 54.31 105 ASP A O 1
ATOM 854 N N . PHE A 1 106 ? 16.104 -10.072 -11.158 1.00 55.47 106 PHE A N 1
ATOM 855 C CA . PHE A 1 106 ? 16.074 -8.740 -10.552 1.00 55.47 106 PHE A CA 1
ATOM 856 C C . PHE A 1 106 ? 17.443 -8.339 -9.992 1.00 55.47 106 PHE A C 1
ATOM 858 O O . PHE A 1 106 ? 17.901 -7.213 -10.194 1.00 55.47 106 PHE A O 1
ATOM 865 N N . PHE A 1 107 ? 18.102 -9.259 -9.281 1.00 57.78 107 PHE A N 1
ATOM 866 C CA . PHE A 1 107 ? 19.409 -8.997 -8.690 1.00 57.78 107 PHE A CA 1
ATOM 867 C C . PHE A 1 107 ? 20.484 -8.767 -9.753 1.00 57.78 107 PHE A C 1
ATOM 869 O O . PHE A 1 107 ? 21.351 -7.930 -9.526 1.00 57.78 107 PHE A O 1
ATOM 876 N N . GLN A 1 108 ? 20.421 -9.430 -10.909 1.00 60.81 108 GLN A N 1
ATOM 877 C CA . GLN A 1 108 ? 21.366 -9.215 -12.007 1.00 60.81 108 GLN A CA 1
ATOM 878 C C . GLN A 1 108 ? 21.321 -7.773 -12.519 1.00 60.81 108 GLN A C 1
ATOM 880 O O . GLN A 1 108 ? 22.359 -7.118 -12.567 1.00 60.81 108 GLN A O 1
ATOM 885 N N . PHE A 1 109 ? 20.132 -7.229 -12.792 1.00 62.62 109 PHE A N 1
ATOM 886 C CA . PHE A 1 109 ? 20.021 -5.845 -13.256 1.00 62.62 109 PHE A CA 1
ATOM 887 C C . PHE A 1 109 ? 20.237 -4.811 -12.146 1.00 62.62 109 PHE A C 1
ATOM 889 O O . PHE A 1 109 ? 20.815 -3.751 -12.383 1.00 62.62 109 PHE A O 1
ATOM 896 N N . PHE A 1 110 ? 19.825 -5.115 -10.911 1.00 63.34 110 PHE A N 1
ATOM 897 C CA . PHE A 1 110 ? 20.096 -4.243 -9.765 1.00 63.34 110 PHE A CA 1
ATOM 898 C C . PHE A 1 110 ? 21.599 -4.128 -9.463 1.00 63.34 110 PHE A C 1
ATOM 900 O O . PHE A 1 110 ? 22.048 -3.113 -8.930 1.00 63.34 110 PHE A O 1
ATOM 907 N N . LEU A 1 111 ? 22.370 -5.168 -9.787 1.00 65.25 111 LEU A N 1
ATOM 908 C CA . LEU A 1 111 ? 23.797 -5.287 -9.485 1.00 65.25 111 LEU A CA 1
ATOM 909 C C . LEU A 1 111 ? 24.691 -5.128 -10.720 1.00 65.25 111 LEU A C 1
ATOM 911 O O . LEU A 1 111 ? 25.889 -5.387 -10.608 1.00 65.25 111 LEU A O 1
ATOM 915 N N . ALA A 1 112 ? 24.116 -4.707 -11.849 1.00 76.19 112 ALA A N 1
ATOM 916 C CA . ALA A 1 112 ? 24.838 -4.335 -13.056 1.00 76.19 112 ALA A CA 1
ATOM 917 C C . ALA A 1 112 ? 25.850 -3.212 -12.769 1.00 76.19 112 ALA A C 1
ATOM 919 O O . ALA A 1 112 ? 25.626 -2.350 -11.908 1.00 76.19 112 ALA A O 1
ATOM 920 N N . ASP A 1 113 ? 26.964 -3.221 -13.497 1.00 82.50 113 ASP A N 1
ATOM 921 C CA . ASP A 1 113 ? 28.001 -2.204 -13.343 1.00 82.50 113 ASP A CA 1
ATOM 922 C C . ASP A 1 113 ? 27.481 -0.852 -13.823 1.00 82.50 113 ASP A C 1
ATOM 924 O O . ASP A 1 113 ? 26.755 -0.773 -14.805 1.00 82.50 113 ASP A O 1
ATOM 928 N N . SER A 1 114 ? 27.852 0.235 -13.153 1.00 86.69 114 SER A N 1
ATOM 929 C CA . SER A 1 114 ? 27.428 1.578 -13.563 1.00 86.69 114 SER A CA 1
ATOM 930 C C . SER A 1 114 ? 28.330 2.103 -14.681 1.00 86.69 114 SER A C 1
ATOM 932 O O . SER A 1 114 ? 29.551 2.049 -14.560 1.00 86.69 114 SER A O 1
ATOM 934 N N . LEU A 1 115 ? 27.748 2.621 -15.757 1.00 88.31 115 LEU A N 1
ATOM 935 C CA . LEU A 1 115 ? 28.461 3.253 -16.859 1.00 88.31 115 LEU A CA 1
ATOM 936 C C . LEU A 1 115 ? 29.255 4.458 -16.342 1.00 88.31 115 LEU A C 1
ATOM 938 O O . LEU A 1 115 ? 28.706 5.298 -15.634 1.00 88.31 115 LEU A O 1
ATOM 942 N N . VAL A 1 116 ? 30.530 4.550 -16.719 1.00 89.19 116 VAL A N 1
ATOM 943 C CA . VAL A 1 116 ? 31.374 5.738 -16.509 1.00 89.19 116 VAL A CA 1
ATOM 944 C C . VAL A 1 116 ? 31.580 6.451 -17.838 1.00 89.19 116 VAL A C 1
ATOM 946 O O . VAL A 1 116 ? 31.381 7.661 -17.935 1.00 89.19 116 VAL A O 1
ATOM 949 N N . SER A 1 117 ? 31.927 5.704 -18.883 1.00 91.69 117 SER A N 1
ATOM 950 C CA . SER A 1 117 ? 32.035 6.224 -20.244 1.00 91.69 117 SER A CA 1
ATOM 951 C C . SER A 1 117 ? 31.796 5.135 -21.284 1.00 91.69 117 SER A C 1
ATOM 953 O O . SER A 1 117 ? 32.040 3.959 -21.021 1.00 91.69 117 SER A O 1
ATOM 955 N N . ALA A 1 118 ? 31.323 5.535 -22.462 1.00 91.31 118 ALA A N 1
ATOM 956 C CA . ALA A 1 118 ? 31.182 4.681 -23.637 1.00 91.31 118 ALA A CA 1
ATOM 957 C C . ALA A 1 118 ? 31.609 5.441 -24.896 1.00 91.31 118 ALA A C 1
ATOM 959 O O . ALA A 1 118 ? 31.426 6.660 -24.980 1.00 91.31 118 ALA A O 1
ATOM 960 N N . LYS A 1 119 ? 32.177 4.709 -25.854 1.00 92.31 119 LYS A N 1
ATOM 961 C CA . LYS A 1 119 ? 32.664 5.189 -27.143 1.00 92.31 119 LYS A CA 1
ATOM 962 C C . LYS A 1 119 ? 32.350 4.201 -28.265 1.00 92.31 119 LYS A C 1
ATOM 964 O O . LYS A 1 119 ? 32.466 2.988 -28.076 1.00 92.31 119 LYS A O 1
ATOM 969 N N . SER A 1 120 ? 31.994 4.740 -29.425 1.00 87.94 120 SER A N 1
ATOM 970 C CA . SER A 1 120 ? 31.849 4.037 -30.704 1.00 87.94 120 SER A CA 1
ATOM 971 C C . SER A 1 120 ? 32.201 5.032 -31.794 1.00 87.94 120 SER A C 1
ATOM 973 O O . SER A 1 120 ? 31.578 6.089 -31.853 1.00 87.94 120 SER A O 1
ATOM 975 N N . ASP A 1 121 ? 33.174 4.708 -32.641 1.00 82.44 121 ASP A N 1
ATOM 976 C CA . ASP A 1 121 ? 33.668 5.613 -33.685 1.00 82.44 121 ASP A CA 1
ATOM 977 C C . ASP A 1 121 ? 34.020 7.004 -33.092 1.00 82.44 121 ASP A C 1
ATOM 979 O O . ASP A 1 121 ? 34.827 7.077 -32.161 1.00 82.44 121 ASP A O 1
ATOM 983 N N . ASP A 1 122 ? 33.374 8.082 -33.554 1.00 78.62 122 ASP A N 1
ATOM 984 C CA . ASP A 1 122 ? 33.551 9.465 -33.065 1.00 78.62 122 ASP A CA 1
ATOM 985 C C . ASP A 1 122 ? 32.573 9.871 -31.942 1.00 78.62 122 ASP A C 1
ATOM 987 O O . ASP A 1 122 ? 32.542 11.021 -31.493 1.00 78.62 122 ASP A O 1
ATOM 991 N N . LEU A 1 123 ? 31.730 8.946 -31.478 1.00 85.44 123 LEU A N 1
ATOM 992 C CA . LEU A 1 123 ? 30.697 9.220 -30.484 1.00 85.44 123 LEU A CA 1
ATOM 993 C C . LEU A 1 123 ? 31.198 8.868 -29.086 1.00 85.44 123 LEU A C 1
ATOM 995 O O . LEU A 1 123 ? 31.595 7.735 -28.822 1.00 85.44 123 LEU A O 1
ATOM 999 N N . GLU A 1 124 ? 31.116 9.823 -28.158 1.00 87.31 124 GLU A N 1
ATOM 1000 C CA . GLU A 1 124 ? 31.443 9.624 -26.744 1.00 87.31 124 GLU A CA 1
ATOM 1001 C C . GLU A 1 124 ? 30.268 10.027 -25.843 1.00 87.31 124 GLU A C 1
ATOM 1003 O O . GLU A 1 124 ? 29.566 11.018 -26.082 1.00 87.31 124 GLU A O 1
ATOM 1008 N N . ILE A 1 125 ? 30.076 9.251 -24.775 1.00 86.62 125 ILE A N 1
ATOM 1009 C CA . ILE A 1 125 ? 29.263 9.615 -23.614 1.00 86.62 125 ILE A CA 1
ATOM 1010 C C . ILE A 1 125 ? 30.103 9.436 -22.356 1.00 86.62 125 ILE A C 1
ATOM 1012 O O . ILE A 1 125 ? 30.759 8.410 -22.169 1.00 86.62 125 ILE A O 1
ATOM 1016 N N . LYS A 1 126 ? 30.008 10.410 -21.448 1.00 85.06 126 LYS A N 1
ATOM 1017 C CA . LYS A 1 126 ? 30.451 10.283 -20.057 1.00 85.06 126 LYS A CA 1
ATOM 1018 C C . LYS A 1 126 ? 29.231 10.303 -19.147 1.00 85.06 126 LYS A C 1
ATOM 1020 O O . LYS A 1 126 ? 28.379 11.182 -19.253 1.00 85.06 126 LYS A O 1
ATOM 1025 N N . SER A 1 127 ? 29.143 9.337 -18.242 1.00 78.00 127 SER A N 1
ATOM 1026 C CA . SER A 1 127 ? 28.101 9.280 -17.225 1.00 78.00 127 SER A CA 1
ATOM 1027 C C . SER A 1 127 ? 28.727 9.530 -15.858 1.00 78.00 127 SER A C 1
ATOM 1029 O O . SER A 1 127 ? 29.503 8.732 -15.342 1.00 78.00 127 SER A O 1
ATOM 1031 N N . ASN A 1 128 ? 28.367 10.657 -15.245 1.00 66.38 128 ASN A N 1
ATOM 1032 C CA . ASN A 1 128 ? 28.742 10.978 -13.862 1.00 66.38 128 ASN A CA 1
ATOM 1033 C C . ASN A 1 128 ? 27.748 10.377 -12.855 1.00 66.38 128 ASN A C 1
ATOM 1035 O O . ASN A 1 128 ? 27.567 10.888 -11.746 1.00 66.38 128 ASN A O 1
ATOM 1039 N N . TRP A 1 129 ? 27.031 9.330 -13.261 1.00 63.62 129 TRP A N 1
ATOM 1040 C CA . TRP A 1 129 ? 25.942 8.773 -12.486 1.00 63.62 129 TRP A CA 1
ATOM 1041 C C . TRP A 1 129 ? 26.446 7.786 -11.435 1.00 63.62 129 TRP A C 1
ATOM 1043 O O . TRP A 1 129 ? 27.120 6.801 -11.721 1.00 63.62 129 TRP A O 1
ATOM 1053 N N . ASP A 1 130 ? 26.065 8.049 -10.188 1.00 61.25 130 ASP A N 1
ATOM 1054 C CA . ASP A 1 130 ? 26.276 7.142 -9.070 1.00 61.25 130 ASP A CA 1
ATOM 1055 C C . ASP A 1 130 ? 24.953 6.444 -8.741 1.00 61.25 130 ASP A C 1
ATOM 1057 O O . ASP A 1 130 ? 24.049 7.030 -8.128 1.00 61.25 130 ASP A O 1
ATOM 1061 N N . SER A 1 131 ? 24.848 5.175 -9.142 1.00 53.81 131 SER A N 1
ATOM 1062 C CA . SER A 1 131 ? 23.671 4.323 -8.929 1.00 53.81 131 SER A CA 1
ATOM 1063 C C . SER A 1 131 ? 23.267 4.190 -7.455 1.00 53.81 131 SER A C 1
ATOM 1065 O O . SER A 1 131 ? 22.109 3.889 -7.151 1.00 53.81 131 SER A O 1
ATOM 1067 N N . THR A 1 132 ? 24.172 4.485 -6.513 1.00 51.34 132 THR A N 1
ATOM 1068 C CA . THR A 1 132 ? 23.893 4.423 -5.072 1.00 51.34 132 THR A CA 1
ATOM 1069 C C . THR A 1 132 ? 23.179 5.665 -4.524 1.00 51.34 132 THR A C 1
ATOM 1071 O O . THR A 1 132 ? 22.496 5.570 -3.501 1.00 51.34 132 THR A O 1
ATOM 1074 N N . LYS A 1 133 ? 23.265 6.824 -5.198 1.00 45.09 133 LYS A N 1
ATOM 1075 C CA . LYS A 1 133 ? 22.775 8.111 -4.661 1.00 45.09 133 LYS A CA 1
ATOM 1076 C C . LYS A 1 133 ? 21.297 8.413 -4.943 1.00 45.09 133 LYS A C 1
ATOM 1078 O O . LYS A 1 133 ? 20.694 9.165 -4.176 1.00 45.09 133 LYS A O 1
ATOM 1083 N N . LYS A 1 134 ? 20.686 7.843 -5.996 1.00 44.97 134 LYS A N 1
ATOM 1084 C CA . LYS A 1 134 ? 19.353 8.273 -6.490 1.00 44.97 134 LYS A CA 1
ATOM 1085 C C . LYS A 1 134 ? 18.214 7.248 -6.464 1.00 44.97 134 LYS A C 1
ATOM 1087 O O . LYS A 1 134 ? 17.080 7.658 -6.684 1.00 44.97 134 LYS A O 1
ATOM 1092 N N . ASN A 1 135 ? 18.431 5.991 -6.058 1.00 43.50 135 ASN A N 1
ATOM 1093 C CA . ASN A 1 135 ? 17.323 5.026 -5.870 1.00 43.50 135 ASN A CA 1
ATOM 1094 C C . ASN A 1 135 ? 16.278 5.465 -4.818 1.00 43.50 135 ASN A C 1
ATOM 1096 O O . ASN A 1 135 ? 15.289 4.774 -4.605 1.00 43.50 135 ASN A O 1
ATOM 1100 N N . LYS A 1 136 ? 16.462 6.619 -4.162 1.00 37.69 136 LYS A N 1
ATOM 1101 C CA . LYS A 1 136 ? 15.447 7.219 -3.300 1.00 37.69 136 LYS A CA 1
ATOM 1102 C C . LYS A 1 136 ? 14.162 7.573 -4.058 1.00 37.69 136 LYS A C 1
ATOM 1104 O O . LYS A 1 136 ? 13.124 7.320 -3.482 1.00 37.69 136 LYS A O 1
ATOM 1109 N N . SER A 1 137 ? 14.183 8.079 -5.299 1.00 38.41 137 SER A N 1
ATOM 1110 C CA . SER A 1 137 ? 12.976 8.677 -5.919 1.00 38.41 137 SER A CA 1
ATOM 1111 C C . SER A 1 137 ? 11.866 7.679 -6.277 1.00 38.41 137 SER A C 1
ATOM 1113 O O . SER A 1 137 ? 10.709 7.929 -5.964 1.00 38.41 137 SER A O 1
ATOM 1115 N N . VAL A 1 138 ? 12.204 6.524 -6.859 1.00 40.25 138 VAL A N 1
ATOM 1116 C CA . VAL A 1 138 ? 11.222 5.476 -7.231 1.00 40.25 138 VAL A CA 1
ATOM 1117 C C . VAL A 1 138 ? 10.586 4.825 -5.992 1.00 40.25 138 VAL A C 1
ATOM 1119 O O . VAL A 1 138 ? 9.491 4.276 -6.053 1.00 40.25 138 VAL A O 1
ATOM 1122 N N . LEU A 1 139 ? 11.268 4.911 -4.848 1.00 39.59 139 LEU A N 1
ATOM 1123 C CA . LEU A 1 139 ? 10.877 4.298 -3.577 1.00 39.59 139 LEU A CA 1
ATOM 1124 C C . LEU A 1 139 ? 10.417 5.320 -2.529 1.00 39.59 139 LEU A C 1
ATOM 1126 O O . LEU A 1 139 ? 9.996 4.933 -1.440 1.00 39.59 139 LEU A O 1
ATOM 1130 N N . SER A 1 140 ? 10.517 6.617 -2.835 1.00 36.97 140 SER A N 1
ATOM 1131 C CA . SER A 1 140 ? 10.086 7.722 -1.977 1.00 36.97 140 SER A CA 1
ATOM 1132 C C . SER A 1 140 ? 8.759 8.317 -2.414 1.00 36.97 140 SER A C 1
ATOM 1134 O O . SER A 1 140 ? 8.445 9.411 -1.948 1.00 36.97 140 SER A O 1
ATOM 1136 N N . ALA A 1 141 ? 8.014 7.650 -3.303 1.00 42.53 141 ALA A N 1
ATOM 1137 C CA . ALA A 1 141 ? 6.640 8.031 -3.589 1.00 42.53 141 ALA A CA 1
ATOM 1138 C C . ALA A 1 141 ? 5.900 8.177 -2.252 1.00 42.53 141 ALA A C 1
ATOM 1140 O O . ALA A 1 141 ? 5.829 7.241 -1.445 1.00 42.53 141 ALA A O 1
ATOM 1141 N N . SER A 1 142 ? 5.469 9.403 -1.968 1.00 41.38 142 SER A N 1
ATOM 1142 C CA . SER A 1 142 ? 4.687 9.741 -0.791 1.00 41.38 142 SER A CA 1
ATOM 1143 C C . SER A 1 142 ? 3.443 8.862 -0.773 1.00 41.38 142 SER A C 1
ATOM 1145 O O . SER A 1 142 ? 2.807 8.644 -1.800 1.00 41.38 142 SER A O 1
ATOM 1147 N N . ARG A 1 143 ? 3.061 8.367 0.411 1.00 48.88 143 ARG A N 1
ATOM 1148 C CA . ARG A 1 143 ? 1.783 7.651 0.597 1.00 48.88 143 ARG A CA 1
ATOM 1149 C C . ARG A 1 143 ? 0.568 8.479 0.134 1.00 48.88 143 ARG A C 1
ATOM 1151 O O . ARG A 1 143 ? -0.488 7.902 -0.096 1.00 48.88 143 ARG A O 1
ATOM 1158 N N . GLU A 1 144 ? 0.739 9.793 0.014 1.00 48.62 144 GLU A N 1
ATOM 1159 C CA . GLU A 1 144 ? -0.284 10.786 -0.322 1.00 48.62 144 GLU A CA 1
ATOM 1160 C C . GLU A 1 144 ? -0.742 10.729 -1.793 1.00 48.62 144 GLU A C 1
ATOM 1162 O O . GLU A 1 144 ? -1.882 11.085 -2.059 1.00 48.62 144 GLU A O 1
ATOM 1167 N N . ASP A 1 145 ? 0.046 10.161 -2.716 1.00 63.09 145 ASP A N 1
ATOM 1168 C CA . ASP A 1 145 ? -0.299 10.089 -4.153 1.00 63.09 145 ASP A CA 1
ATOM 1169 C C . ASP A 1 145 ? -0.794 8.700 -4.584 1.00 63.09 145 ASP A C 1
ATOM 1171 O O . ASP A 1 145 ? -0.626 8.269 -5.733 1.00 63.09 145 ASP A O 1
ATOM 1175 N N . THR A 1 146 ? -1.355 7.943 -3.637 1.00 73.81 146 THR A N 1
ATOM 1176 C CA . THR A 1 146 ? -1.853 6.599 -3.928 1.00 73.81 146 THR A CA 1
ATOM 1177 C C . THR A 1 146 ? -3.271 6.638 -4.487 1.00 73.81 146 THR A C 1
ATOM 1179 O O . THR A 1 146 ? -4.137 7.336 -3.973 1.00 73.81 146 THR A O 1
ATOM 1182 N N . TYR A 1 147 ? -3.520 5.867 -5.543 1.00 82.75 147 TYR A N 1
ATOM 1183 C CA . TYR A 1 147 ? -4.826 5.759 -6.198 1.00 82.75 147 TYR A CA 1
ATOM 1184 C C . TYR A 1 147 ? -5.289 4.301 -6.241 1.00 82.75 147 TYR A C 1
ATOM 1186 O O . TYR A 1 147 ? -4.490 3.370 -6.086 1.00 82.75 147 TYR A O 1
ATOM 1194 N N . VAL A 1 148 ? -6.580 4.109 -6.518 1.00 89.25 148 VAL A N 1
ATOM 1195 C CA . VAL A 1 148 ? -7.182 2.800 -6.779 1.00 89.25 148 VAL A CA 1
ATOM 1196 C C . VAL A 1 148 ? -7.885 2.837 -8.132 1.00 89.25 148 VAL A C 1
ATOM 1198 O O . VAL A 1 148 ? -8.653 3.749 -8.422 1.00 89.25 148 VAL A O 1
ATOM 1201 N N . LEU A 1 149 ? -7.594 1.852 -8.975 1.00 91.94 149 LEU A N 1
ATOM 1202 C CA . LEU A 1 149 ? -8.259 1.629 -10.253 1.00 91.94 149 LEU A CA 1
ATOM 1203 C C . LEU A 1 149 ? -9.106 0.367 -10.156 1.00 91.94 149 LEU A C 1
ATOM 1205 O O . LEU A 1 149 ? -8.629 -0.666 -9.679 1.00 91.94 149 LEU A O 1
ATOM 1209 N N . PHE A 1 150 ? -10.339 0.455 -10.644 1.00 93.19 150 PHE A N 1
ATOM 1210 C CA . PHE A 1 150 ? -11.293 -0.646 -10.630 1.00 93.19 150 PHE A CA 1
ATOM 1211 C C . PHE A 1 150 ? -11.540 -1.163 -12.038 1.00 93.19 150 PHE A C 1
ATOM 1213 O O . PHE A 1 150 ? -11.872 -0.379 -12.923 1.00 93.19 150 PHE A O 1
ATOM 1220 N N . ASP A 1 151 ? -11.418 -2.477 -12.220 1.00 93.88 151 ASP A N 1
ATOM 1221 C CA . ASP A 1 151 ? -11.882 -3.206 -13.403 1.00 93.88 151 ASP A CA 1
ATOM 1222 C C . ASP A 1 151 ? -11.434 -2.588 -14.744 1.00 93.88 151 ASP A C 1
ATOM 1224 O O . ASP A 1 151 ? -12.204 -2.525 -15.704 1.00 93.88 151 ASP A O 1
ATOM 1228 N N . GLN A 1 152 ? -10.183 -2.130 -14.808 1.00 95.19 152 GLN A N 1
ATOM 1229 C CA . GLN A 1 152 ? -9.593 -1.539 -16.005 1.00 95.19 152 GLN A CA 1
ATOM 1230 C C . GLN A 1 152 ? -9.272 -2.623 -17.029 1.00 95.19 152 GLN A C 1
ATOM 1232 O O . GLN A 1 152 ? -8.667 -3.640 -16.685 1.00 95.19 152 GLN A O 1
ATOM 1237 N N . GLU A 1 153 ? -9.660 -2.403 -18.281 1.00 95.75 153 GLU A N 1
ATOM 1238 C CA . GLU A 1 153 ? -9.416 -3.354 -19.361 1.00 95.75 153 GLU A CA 1
ATOM 1239 C C . GLU A 1 153 ? -7.966 -3.289 -19.846 1.00 95.75 153 GLU A C 1
ATOM 1241 O O . GLU A 1 153 ? -7.435 -2.225 -20.176 1.00 9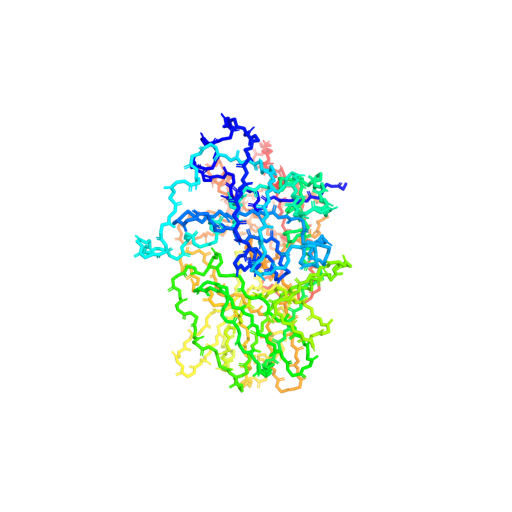5.75 153 GLU A O 1
ATOM 1246 N N . VAL A 1 154 ? -7.330 -4.456 -19.909 1.00 94.69 154 VAL A N 1
ATOM 1247 C CA . VAL A 1 154 ? -5.964 -4.614 -20.398 1.00 94.69 154 VAL A CA 1
ATOM 1248 C C . VAL A 1 154 ? -5.974 -4.763 -21.916 1.00 94.69 154 VAL A C 1
ATOM 1250 O O . VAL A 1 154 ? -6.455 -5.763 -22.447 1.00 94.69 154 VAL A O 1
ATOM 1253 N N . VAL A 1 155 ? -5.368 -3.816 -22.630 1.00 94.00 155 VAL A N 1
ATOM 1254 C CA . VAL A 1 155 ? -5.242 -3.876 -24.098 1.00 94.00 155 VAL A CA 1
ATOM 1255 C C . VAL A 1 155 ? -3.958 -4.562 -24.552 1.00 94.00 155 VAL A C 1
ATOM 1257 O O . VAL A 1 155 ? -3.909 -5.114 -25.654 1.00 94.00 155 VAL A O 1
ATOM 1260 N N . GLN A 1 156 ? -2.931 -4.580 -23.698 1.00 91.94 156 GLN A N 1
ATOM 1261 C CA . GLN A 1 156 ? -1.667 -5.260 -23.966 1.00 91.94 156 GLN A CA 1
ATOM 1262 C C . GLN A 1 156 ? -1.008 -5.734 -22.670 1.00 91.94 156 GLN A C 1
ATOM 1264 O O . GLN A 1 156 ? -1.011 -5.027 -21.663 1.00 91.94 156 GLN A O 1
ATOM 1269 N N . VAL A 1 157 ? -0.406 -6.924 -22.718 1.00 89.88 157 VAL A N 1
ATOM 1270 C CA . VAL A 1 157 ? 0.412 -7.487 -21.637 1.00 89.88 157 VAL A CA 1
ATOM 1271 C C . VAL A 1 157 ? 1.822 -7.674 -22.164 1.00 89.88 157 VAL A C 1
ATOM 1273 O O . VAL A 1 157 ? 2.006 -8.276 -23.220 1.00 89.88 157 VAL A O 1
ATOM 1276 N N . ILE A 1 158 ? 2.806 -7.175 -21.424 1.00 85.31 158 ILE A N 1
ATOM 1277 C CA . ILE A 1 158 ? 4.222 -7.348 -21.740 1.00 85.31 158 ILE A CA 1
ATOM 1278 C C . ILE A 1 158 ? 4.906 -7.971 -20.531 1.00 85.31 158 ILE A C 1
ATOM 1280 O O . ILE A 1 158 ? 4.917 -7.412 -19.430 1.00 85.31 158 ILE A O 1
ATOM 1284 N N . GLU A 1 159 ? 5.461 -9.160 -20.735 1.00 80.81 159 GLU A N 1
ATOM 1285 C CA . GLU A 1 159 ? 6.264 -9.848 -19.732 1.00 80.81 159 GLU A CA 1
ATOM 1286 C C . GLU A 1 159 ? 7.716 -9.389 -19.873 1.00 80.81 159 GLU A C 1
ATOM 1288 O O . GLU A 1 159 ? 8.392 -9.740 -20.833 1.00 80.81 159 GLU A O 1
ATOM 1293 N N . LEU A 1 160 ? 8.184 -8.574 -18.923 1.00 73.81 160 LEU A N 1
ATOM 1294 C CA . LEU A 1 160 ? 9.589 -8.157 -18.866 1.00 73.81 160 LEU A CA 1
ATOM 1295 C C . LEU A 1 160 ? 10.453 -9.244 -18.216 1.00 73.81 160 LEU A C 1
ATOM 1297 O O . LEU A 1 160 ? 11.617 -9.413 -18.557 1.00 73.81 160 LEU A O 1
ATOM 1301 N N . SER A 1 161 ? 9.885 -9.967 -17.249 1.00 69.38 161 SER A N 1
ATOM 1302 C CA . SER A 1 161 ? 10.473 -11.159 -16.639 1.00 69.38 161 SER A CA 1
ATOM 1303 C C . SER A 1 161 ? 9.385 -11.985 -15.943 1.00 69.38 161 SER A C 1
ATOM 1305 O O . SER A 1 161 ? 8.225 -11.573 -15.866 1.00 69.38 161 SER A O 1
ATOM 1307 N N . LYS A 1 162 ? 9.752 -13.124 -15.340 1.00 66.19 162 LYS A N 1
ATOM 1308 C CA . LYS A 1 162 ? 8.824 -13.937 -14.526 1.00 66.19 162 LYS A CA 1
ATOM 1309 C C . LYS A 1 162 ? 8.166 -13.155 -13.384 1.00 66.19 162 LYS A C 1
ATOM 1311 O O . LYS A 1 162 ? 7.046 -13.465 -12.984 1.00 66.19 162 LYS A O 1
ATOM 1316 N N . THR A 1 163 ? 8.859 -12.152 -12.846 1.00 66.50 163 THR A N 1
ATOM 1317 C CA . THR A 1 163 ? 8.403 -11.363 -11.693 1.00 66.50 163 THR A CA 1
ATOM 1318 C C . THR A 1 163 ? 7.951 -9.955 -12.074 1.00 66.50 163 THR A C 1
ATOM 1320 O O . THR A 1 163 ? 7.315 -9.292 -11.254 1.00 66.50 163 THR A O 1
ATOM 1323 N N . ARG A 1 164 ? 8.220 -9.486 -13.299 1.00 74.62 164 ARG A N 1
ATOM 1324 C CA . ARG A 1 164 ? 7.880 -8.132 -13.755 1.00 74.62 164 ARG A CA 1
ATOM 1325 C C . ARG A 1 164 ? 6.988 -8.170 -14.983 1.00 74.62 164 ARG A C 1
ATOM 1327 O O . ARG A 1 164 ? 7.351 -8.704 -16.027 1.00 74.62 164 ARG A O 1
ATOM 1334 N N . ARG A 1 165 ? 5.815 -7.558 -14.846 1.00 83.19 165 ARG A N 1
ATOM 1335 C CA . ARG A 1 165 ? 4.818 -7.457 -15.912 1.00 83.19 165 ARG A CA 1
ATOM 1336 C C . ARG A 1 165 ? 4.374 -6.019 -16.075 1.00 83.19 165 ARG A C 1
ATOM 1338 O O . ARG A 1 165 ? 4.258 -5.287 -15.089 1.00 83.19 165 ARG A O 1
ATOM 1345 N N . VAL A 1 166 ? 4.101 -5.658 -17.318 1.00 88.06 166 VAL A N 1
ATOM 1346 C CA . VAL A 1 166 ? 3.553 -4.364 -17.694 1.00 88.06 166 VAL A CA 1
ATOM 1347 C C . VAL A 1 166 ? 2.217 -4.576 -18.391 1.00 88.06 166 VAL A C 1
ATOM 1349 O O . VAL A 1 166 ? 2.068 -5.492 -19.201 1.00 88.06 166 VAL A O 1
ATOM 1352 N N . PHE A 1 167 ? 1.249 -3.733 -18.055 1.00 91.00 167 PHE A N 1
ATOM 1353 C CA . PHE A 1 167 ? -0.087 -3.744 -18.634 1.00 91.00 167 PHE A CA 1
ATOM 1354 C C . PHE A 1 167 ? -0.354 -2.381 -19.259 1.00 91.00 167 PHE A C 1
ATOM 1356 O O . PHE A 1 167 ? -0.246 -1.367 -18.573 1.00 91.00 167 PHE A O 1
ATOM 1363 N N . LEU A 1 168 ? -0.699 -2.350 -20.542 1.00 92.81 168 LEU A N 1
ATOM 1364 C CA . LEU A 1 168 ? -1.264 -1.157 -21.164 1.00 92.81 168 LEU A CA 1
ATOM 1365 C C . LEU A 1 168 ? -2.782 -1.230 -21.025 1.00 92.81 168 LEU A C 1
ATOM 1367 O O . LEU A 1 168 ? -3.381 -2.263 -21.339 1.00 92.81 168 LEU A O 1
ATOM 1371 N N . LEU A 1 169 ? -3.381 -0.146 -20.550 1.00 94.00 169 LEU A N 1
ATOM 1372 C CA . LEU A 1 169 ? -4.824 0.012 -20.429 1.00 94.00 169 LEU A CA 1
ATOM 1373 C C . LEU A 1 169 ? -5.413 0.752 -21.637 1.00 94.00 169 LEU A C 1
ATOM 1375 O O . LEU A 1 169 ? -4.698 1.418 -22.389 1.00 94.00 169 LEU A O 1
ATOM 1379 N N . SER A 1 170 ? -6.730 0.648 -21.812 1.00 91.25 170 SER A N 1
ATOM 1380 C CA . SER A 1 170 ? -7.466 1.305 -22.904 1.00 91.25 170 SER A CA 1
ATOM 1381 C C . SER A 1 170 ? -7.362 2.834 -22.892 1.00 91.25 170 SER A C 1
ATOM 1383 O O . SER A 1 170 ? -7.421 3.461 -23.944 1.00 91.25 170 SER A O 1
ATOM 1385 N N . ASP A 1 171 ? -7.168 3.437 -21.718 1.00 91.25 171 ASP A N 1
ATOM 1386 C CA . ASP A 1 171 ? -6.961 4.878 -21.527 1.00 91.25 171 ASP A CA 1
ATOM 1387 C C . ASP A 1 171 ? -5.500 5.314 -21.753 1.00 91.25 171 ASP A C 1
ATOM 1389 O O . ASP A 1 171 ? -5.117 6.422 -21.382 1.00 91.25 171 ASP A O 1
ATOM 1393 N N . LYS A 1 172 ? -4.667 4.430 -22.323 1.00 91.44 172 LYS A N 1
ATOM 1394 C CA . LYS A 1 172 ? -3.223 4.618 -22.516 1.00 91.44 172 LYS A CA 1
ATOM 1395 C C . LYS A 1 172 ? -2.436 4.792 -21.209 1.00 91.44 172 LYS A C 1
ATOM 1397 O O . LYS A 1 172 ? -1.309 5.296 -21.230 1.00 91.44 172 LYS A O 1
ATOM 1402 N N . THR A 1 173 ? -2.976 4.358 -20.070 1.00 91.62 173 THR A N 1
ATOM 1403 C CA . THR A 1 173 ? -2.208 4.234 -18.829 1.00 91.62 173 THR A CA 1
ATOM 1404 C C . THR A 1 173 ? -1.367 2.957 -18.856 1.00 91.62 173 THR A C 1
ATOM 1406 O O . THR A 1 173 ? -1.863 1.862 -19.120 1.00 91.62 173 THR A O 1
ATOM 1409 N N . LEU A 1 174 ? -0.083 3.087 -18.528 1.00 90.38 174 LEU A N 1
ATOM 1410 C CA . LEU A 1 174 ? 0.852 1.982 -18.387 1.00 90.38 174 LEU A CA 1
ATOM 1411 C C . LEU A 1 174 ? 1.004 1.591 -16.913 1.00 90.38 174 LEU A C 1
ATOM 1413 O O . LEU A 1 174 ? 1.480 2.383 -16.099 1.00 90.38 174 LEU A O 1
ATOM 1417 N N . LEU A 1 175 ? 0.621 0.366 -16.564 1.00 89.00 175 LEU A N 1
ATOM 1418 C CA . LEU A 1 175 ? 0.713 -0.167 -15.207 1.00 89.00 175 LEU A CA 1
ATOM 1419 C C . LEU A 1 175 ? 1.900 -1.117 -15.066 1.00 89.00 175 LEU A C 1
ATOM 1421 O O . LEU A 1 175 ? 2.043 -2.074 -15.824 1.00 89.00 175 LEU A O 1
ATOM 1425 N N . ILE A 1 176 ? 2.718 -0.887 -14.045 1.00 84.69 176 ILE A N 1
ATOM 1426 C CA . ILE A 1 176 ? 3.948 -1.630 -13.784 1.00 84.69 176 ILE A CA 1
ATOM 1427 C C . ILE A 1 176 ? 3.772 -2.439 -12.516 1.00 84.69 176 ILE A C 1
ATOM 1429 O O . ILE A 1 176 ? 3.651 -1.882 -11.425 1.00 84.69 176 ILE A O 1
ATOM 1433 N N . LYS A 1 177 ? 3.829 -3.761 -12.642 1.00 81.75 177 LYS A N 1
ATOM 1434 C CA . LYS A 1 177 ? 3.833 -4.659 -11.494 1.00 81.75 177 LYS A CA 1
ATOM 1435 C C . LYS A 1 177 ? 5.238 -5.202 -11.261 1.00 81.75 177 LYS A C 1
ATOM 1437 O O . LYS A 1 177 ? 5.711 -6.057 -12.011 1.00 81.75 177 LYS A O 1
ATOM 1442 N N . ASN A 1 178 ? 5.855 -4.782 -10.159 1.00 70.88 178 ASN A N 1
ATOM 1443 C CA . ASN A 1 178 ? 7.128 -5.321 -9.687 1.00 70.88 178 ASN A CA 1
ATOM 1444 C C . ASN A 1 178 ? 6.887 -6.438 -8.653 1.00 70.88 178 ASN A C 1
ATOM 1446 O O . ASN A 1 178 ? 6.397 -6.193 -7.557 1.00 70.88 178 ASN A O 1
ATOM 1450 N N . GLY A 1 179 ? 7.217 -7.686 -8.990 1.00 59.28 179 GLY A N 1
ATOM 1451 C CA . GLY A 1 179 ? 6.984 -8.880 -8.161 1.00 59.28 179 GLY A CA 1
ATOM 1452 C C . GLY A 1 179 ? 8.024 -9.154 -7.073 1.00 59.28 179 GLY A C 1
ATOM 1453 O O . GLY A 1 179 ? 8.100 -10.277 -6.593 1.00 59.28 179 GLY A O 1
ATOM 1454 N N . LEU A 1 180 ? 8.810 -8.154 -6.665 1.00 52.12 180 LEU A N 1
ATOM 1455 C CA . LEU A 1 180 ? 9.891 -8.287 -5.672 1.00 52.12 180 LEU A CA 1
ATOM 1456 C C . LEU A 1 180 ? 9.477 -8.944 -4.349 1.00 52.12 180 LEU A C 1
ATOM 1458 O O . LEU A 1 180 ? 10.319 -9.510 -3.660 1.00 52.12 180 LEU A O 1
ATOM 1462 N N . PHE A 1 181 ? 8.190 -8.879 -4.011 1.00 44.66 181 PHE A N 1
ATOM 1463 C CA . PHE A 1 181 ? 7.644 -9.384 -2.754 1.00 44.66 181 PHE A CA 1
ATOM 1464 C C . PHE A 1 181 ? 6.386 -10.236 -2.942 1.00 44.66 181 PHE A C 1
ATOM 1466 O O . PHE A 1 181 ? 5.623 -10.417 -1.994 1.00 44.66 181 PHE A O 1
ATOM 1473 N N . SER A 1 182 ? 6.142 -10.783 -4.141 1.00 45.91 182 SER A N 1
ATOM 1474 C CA . SER A 1 182 ? 5.074 -11.774 -4.318 1.00 45.91 182 SER A CA 1
ATOM 1475 C C . SER A 1 182 ? 5.512 -13.121 -3.743 1.00 45.91 182 SER A C 1
ATOM 1477 O O . SER A 1 182 ? 5.787 -14.067 -4.477 1.00 45.91 182 SER A O 1
ATOM 1479 N N . PHE A 1 183 ? 5.611 -13.201 -2.416 1.00 37.72 183 PHE A N 1
ATOM 1480 C CA . PHE A 1 183 ? 5.829 -14.455 -1.714 1.00 37.72 183 PHE A CA 1
ATOM 1481 C C . PHE A 1 183 ? 4.607 -15.359 -1.923 1.00 37.72 183 PHE A C 1
ATOM 1483 O O . PHE A 1 183 ? 3.509 -15.083 -1.446 1.00 37.72 183 PHE A O 1
ATOM 1490 N N . GLY A 1 184 ? 4.805 -16.453 -2.658 1.00 39.50 184 GLY A N 1
ATOM 1491 C CA . GLY A 1 184 ? 3.985 -17.660 -2.536 1.00 39.50 184 GLY A CA 1
ATOM 1492 C C . GLY A 1 184 ? 2.677 -17.742 -3.327 1.00 39.50 184 GLY A C 1
ATOM 1493 O O . GLY A 1 184 ? 2.047 -18.796 -3.283 1.00 39.50 184 GLY A O 1
ATOM 1494 N N . LYS A 1 185 ? 2.254 -16.723 -4.088 1.00 47.06 185 LYS A N 1
ATOM 1495 C CA . LYS A 1 185 ? 1.059 -16.839 -4.949 1.00 47.06 185 LYS A CA 1
ATOM 1496 C C . LYS A 1 185 ? 1.431 -16.663 -6.419 1.00 47.06 185 LYS A C 1
ATOM 1498 O O . LYS A 1 185 ? 1.891 -15.596 -6.822 1.00 47.06 185 LYS A O 1
ATOM 1503 N N . LYS A 1 186 ? 1.193 -17.704 -7.230 1.00 51.91 186 LYS A N 1
ATOM 1504 C CA . LYS A 1 186 ? 1.164 -17.580 -8.695 1.00 51.91 186 LYS A CA 1
ATOM 1505 C C . LYS A 1 186 ? 0.128 -16.510 -9.028 1.00 51.91 186 LYS A C 1
ATOM 1507 O O . LYS A 1 186 ? -1.065 -16.731 -8.838 1.00 51.91 186 LYS A O 1
ATOM 1512 N N . VAL A 1 187 ? 0.585 -15.339 -9.465 1.00 56.59 187 VAL A N 1
ATOM 1513 C CA . VAL A 1 187 ? -0.301 -14.298 -9.995 1.00 56.59 187 VAL A CA 1
ATOM 1514 C C . VAL A 1 187 ? -1.082 -14.947 -11.130 1.00 56.59 187 VAL A C 1
ATOM 1516 O O . VAL A 1 187 ? -0.460 -15.505 -12.039 1.00 56.59 187 VAL A O 1
ATOM 1519 N N . LYS A 1 188 ? -2.419 -14.907 -11.065 1.00 66.75 188 LYS A N 1
ATOM 1520 C CA . LYS A 1 188 ? -3.280 -15.374 -12.158 1.00 66.75 188 LYS A CA 1
ATOM 1521 C C . LYS A 1 188 ? -2.741 -14.797 -13.469 1.00 66.75 188 LYS A C 1
ATOM 1523 O O . LYS A 1 188 ? -2.394 -13.617 -13.526 1.00 66.75 188 LYS A O 1
ATOM 1528 N N . THR A 1 189 ? -2.586 -15.633 -14.492 1.00 80.12 189 THR A N 1
ATOM 1529 C CA . THR A 1 189 ? -2.131 -15.155 -15.800 1.00 80.12 189 THR A CA 1
ATOM 1530 C C . THR A 1 189 ? -3.163 -14.164 -16.325 1.00 80.12 189 THR A C 1
ATOM 1532 O O . THR A 1 189 ? -4.300 -14.555 -16.565 1.00 80.12 189 THR A O 1
ATOM 1535 N N . ILE A 1 190 ? -2.760 -12.899 -16.446 1.00 87.50 190 ILE A N 1
ATOM 1536 C CA . ILE A 1 190 ? -3.566 -11.810 -17.007 1.00 87.50 190 ILE A CA 1
ATOM 1537 C C . ILE A 1 190 ? -3.277 -11.743 -18.502 1.00 87.50 190 ILE A C 1
ATOM 1539 O O . ILE A 1 190 ? -2.117 -11.834 -18.909 1.00 87.50 190 ILE A O 1
ATOM 1543 N N . ARG A 1 191 ? -4.325 -11.593 -19.306 1.00 91.38 191 ARG A N 1
ATOM 1544 C CA . ARG A 1 191 ? -4.288 -11.542 -20.768 1.00 91.38 191 ARG A CA 1
ATOM 1545 C C . ARG A 1 191 ? -4.932 -10.255 -21.280 1.00 91.38 191 ARG A C 1
ATOM 1547 O O . ARG A 1 191 ? -5.593 -9.529 -20.544 1.00 91.38 191 ARG A O 1
ATOM 1554 N N . LYS A 1 192 ? -4.741 -9.982 -22.571 1.00 93.56 192 LYS A N 1
ATOM 1555 C CA . LYS A 1 192 ? -5.499 -8.945 -23.279 1.00 93.56 192 LYS A CA 1
ATOM 1556 C C . LYS A 1 192 ? -7.004 -9.229 -23.164 1.00 93.56 192 LYS A C 1
ATOM 1558 O O . LYS A 1 192 ? -7.414 -10.373 -23.346 1.00 93.56 192 LYS A O 1
ATOM 1563 N N . GLY A 1 193 ? -7.792 -8.193 -22.889 1.00 93.69 193 GLY A N 1
ATOM 1564 C CA . GLY A 1 193 ? -9.238 -8.255 -22.660 1.00 93.69 193 GLY A CA 1
ATOM 1565 C C . GLY A 1 193 ? -9.633 -8.540 -21.208 1.00 93.69 193 GLY A C 1
ATOM 1566 O O . GLY A 1 193 ? -10.795 -8.356 -20.847 1.00 93.69 193 GLY A O 1
ATOM 1567 N N . ASP A 1 194 ? -8.692 -8.947 -20.348 1.00 93.69 194 ASP A N 1
ATOM 1568 C CA . ASP A 1 194 ? -8.986 -9.105 -18.925 1.00 93.69 194 ASP A CA 1
ATOM 1569 C C . ASP A 1 194 ? -9.195 -7.739 -18.263 1.00 93.69 194 ASP A C 1
ATOM 1571 O O . ASP A 1 194 ? -8.549 -6.745 -18.605 1.00 93.69 194 ASP A O 1
ATOM 1575 N N . LYS A 1 195 ? -10.061 -7.714 -17.247 1.00 93.75 195 LYS A N 1
ATOM 1576 C CA . LYS A 1 195 ? -10.225 -6.565 -16.356 1.00 93.75 195 LYS A CA 1
ATOM 1577 C C . LYS A 1 195 ? -9.401 -6.758 -15.096 1.00 93.75 195 LYS A C 1
ATOM 1579 O O . LYS A 1 195 ? -9.506 -7.794 -14.436 1.00 93.75 195 LYS A O 1
ATOM 1584 N N . ILE A 1 196 ? -8.608 -5.751 -14.751 1.00 92.06 196 ILE A N 1
ATOM 1585 C CA . ILE A 1 196 ? -7.767 -5.758 -13.557 1.00 92.06 196 ILE A CA 1
ATOM 1586 C C . ILE A 1 196 ? -8.085 -4.571 -12.657 1.00 92.06 196 ILE A C 1
ATOM 1588 O O . ILE A 1 196 ? -8.359 -3.465 -13.118 1.00 92.06 196 ILE A O 1
ATOM 1592 N N . SER A 1 197 ? -8.004 -4.808 -11.354 1.00 92.56 197 SER A N 1
ATOM 1593 C CA . SER A 1 197 ? -8.026 -3.750 -10.351 1.00 92.56 197 SER A CA 1
ATOM 1594 C C . SER A 1 197 ? -6.655 -3.634 -9.714 1.00 92.56 197 SER A C 1
ATOM 1596 O O . SER A 1 197 ? -5.945 -4.627 -9.531 1.00 92.56 197 SER A O 1
ATOM 1598 N N . SER A 1 198 ? -6.266 -2.415 -9.375 1.00 90.12 198 SER A N 1
ATOM 1599 C CA . SER A 1 198 ? -4.929 -2.145 -8.863 1.00 90.12 198 SER A CA 1
ATOM 1600 C C . SER A 1 198 ? -4.912 -0.939 -7.949 1.00 90.12 198 SER A C 1
ATOM 1602 O O . SER A 1 198 ? -5.651 0.014 -8.174 1.00 90.12 198 SER A O 1
ATOM 1604 N N . MET A 1 199 ? -3.999 -0.943 -6.989 1.00 87.25 199 MET A N 1
ATOM 1605 C CA . MET A 1 199 ? -3.619 0.249 -6.241 1.00 87.25 199 MET A CA 1
ATOM 1606 C C . MET A 1 199 ? -2.177 0.613 -6.565 1.00 87.25 199 MET A C 1
ATOM 1608 O O . MET A 1 199 ? -1.362 -0.273 -6.829 1.00 87.25 199 MET A O 1
ATOM 1612 N N . GLY A 1 200 ? -1.825 1.888 -6.508 1.00 83.38 200 GLY A N 1
ATOM 1613 C CA . GLY A 1 200 ? -0.474 2.286 -6.868 1.00 83.38 200 GLY A CA 1
ATOM 1614 C C . GLY A 1 200 ? -0.214 3.768 -6.733 1.00 83.38 200 GLY A C 1
ATOM 1615 O O . GLY A 1 200 ? -1.017 4.481 -6.149 1.00 83.38 200 GLY A O 1
ATOM 1616 N N . PHE A 1 201 ? 0.903 4.209 -7.299 1.00 81.81 201 PHE A N 1
ATOM 1617 C CA . PHE A 1 201 ? 1.288 5.617 -7.402 1.00 81.81 201 PHE A CA 1
ATOM 1618 C C . PHE A 1 201 ? 1.789 5.924 -8.815 1.00 81.81 201 PHE A C 1
ATOM 1620 O O . PHE A 1 201 ? 2.225 5.026 -9.548 1.00 81.81 201 PHE A O 1
ATOM 1627 N N . GLU A 1 202 ? 1.639 7.176 -9.229 1.00 82.88 202 GLU A N 1
ATOM 1628 C CA . GLU A 1 202 ? 2.091 7.640 -10.537 1.00 82.88 202 GLU A CA 1
ATOM 1629 C C . GLU A 1 202 ? 3.615 7.803 -10.551 1.00 82.88 202 GLU A C 1
ATOM 1631 O O . GLU A 1 202 ? 4.229 8.178 -9.552 1.00 82.88 202 GLU A O 1
ATOM 1636 N N . ILE A 1 203 ? 4.237 7.480 -11.681 1.00 78.25 203 ILE A N 1
ATOM 1637 C CA . ILE A 1 203 ? 5.663 7.690 -11.913 1.00 78.25 203 ILE A CA 1
ATOM 1638 C C . ILE A 1 203 ? 5.800 8.834 -12.905 1.00 78.25 203 ILE A C 1
ATOM 1640 O O . ILE A 1 203 ? 5.333 8.742 -14.041 1.00 78.25 203 ILE A O 1
ATOM 1644 N N . SER A 1 204 ? 6.475 9.899 -12.478 1.00 77.75 204 SER A N 1
ATOM 1645 C CA . SER A 1 204 ? 6.808 11.013 -13.358 1.00 77.75 204 SER A CA 1
ATOM 1646 C C . SER A 1 204 ? 7.710 10.536 -14.490 1.00 77.75 204 SER A C 1
ATOM 1648 O O . SER A 1 204 ? 8.754 9.928 -14.247 1.00 77.75 204 SER A O 1
ATOM 1650 N N . ARG A 1 205 ? 7.312 10.849 -15.723 1.00 77.94 205 ARG A N 1
ATOM 1651 C CA . ARG A 1 205 ? 8.153 10.666 -16.904 1.00 77.94 205 ARG A CA 1
ATOM 1652 C C . ARG A 1 205 ? 9.232 11.735 -16.905 1.00 77.94 205 ARG A C 1
ATOM 1654 O O . ARG A 1 205 ? 8.926 12.9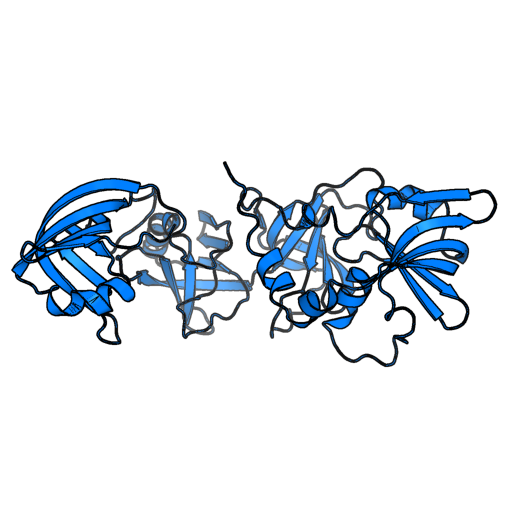07 -16.678 1.00 77.94 205 ARG A O 1
ATOM 1661 N N . LEU A 1 206 ? 10.470 11.338 -17.161 1.00 80.81 206 LEU A N 1
ATOM 1662 C CA . LEU A 1 206 ? 11.578 12.278 -17.267 1.00 80.81 206 LEU A CA 1
ATOM 1663 C C . LEU A 1 206 ? 11.975 12.448 -18.732 1.00 80.81 206 LEU A C 1
ATOM 1665 O O . LEU A 1 206 ? 11.944 11.501 -19.520 1.00 80.81 206 LEU A O 1
ATOM 1669 N N . GLU A 1 207 ? 12.334 13.674 -19.102 1.00 81.81 207 GLU A N 1
ATOM 1670 C CA . GLU A 1 207 ? 12.880 13.960 -20.425 1.00 81.81 207 GLU A CA 1
ATOM 1671 C C . GLU A 1 207 ? 14.151 13.129 -20.659 1.00 81.81 207 GLU A C 1
ATOM 1673 O O . GLU A 1 207 ? 14.953 12.943 -19.746 1.00 81.81 207 GLU A O 1
ATOM 1678 N N . GLY A 1 208 ? 14.310 12.594 -21.871 1.00 86.25 208 GLY A N 1
ATOM 1679 C CA . GLY A 1 208 ? 15.443 11.743 -22.248 1.00 86.25 208 GLY A CA 1
ATOM 1680 C C . GLY A 1 208 ? 15.283 10.252 -21.917 1.00 86.25 208 GLY A C 1
ATOM 1681 O O . GLY A 1 208 ? 16.075 9.440 -22.397 1.00 86.25 208 GLY A O 1
ATOM 1682 N N . GLU A 1 209 ? 14.240 9.852 -21.182 1.00 88.56 209 GLU A N 1
ATOM 1683 C CA . GLU A 1 209 ? 13.924 8.434 -20.981 1.00 88.56 209 GLU A CA 1
ATOM 1684 C C . GLU A 1 209 ? 13.375 7.772 -22.252 1.00 88.56 209 GLU A C 1
ATOM 1686 O O . GLU A 1 209 ? 12.551 8.336 -22.974 1.00 88.56 209 GLU A O 1
ATOM 1691 N N . VAL A 1 210 ? 13.801 6.530 -22.490 1.00 89.44 210 VAL A N 1
ATOM 1692 C CA . VAL A 1 210 ? 13.293 5.668 -23.566 1.00 89.44 210 VAL A CA 1
ATOM 1693 C C . VAL A 1 210 ? 12.607 4.468 -22.936 1.00 89.44 210 VAL A C 1
ATOM 1695 O O . VAL A 1 210 ? 13.131 3.883 -21.991 1.00 89.44 210 VAL A O 1
ATOM 1698 N N . TYR A 1 211 ? 11.440 4.095 -23.452 1.00 86.88 211 TYR A N 1
ATOM 1699 C CA . TYR A 1 211 ? 10.611 3.026 -22.903 1.00 86.88 211 TYR A CA 1
ATOM 1700 C C . TYR A 1 211 ? 10.401 1.920 -23.948 1.00 86.88 211 TYR A C 1
ATOM 1702 O O . TYR A 1 211 ? 10.277 2.229 -25.132 1.00 86.88 211 TYR A O 1
ATOM 1710 N N . PRO A 1 212 ? 10.279 0.646 -23.535 1.00 80.69 212 PRO A N 1
ATOM 1711 C CA . PRO A 1 212 ? 10.032 -0.483 -24.438 1.00 80.69 212 PRO A CA 1
ATOM 1712 C C . PRO A 1 212 ? 8.629 -0.488 -2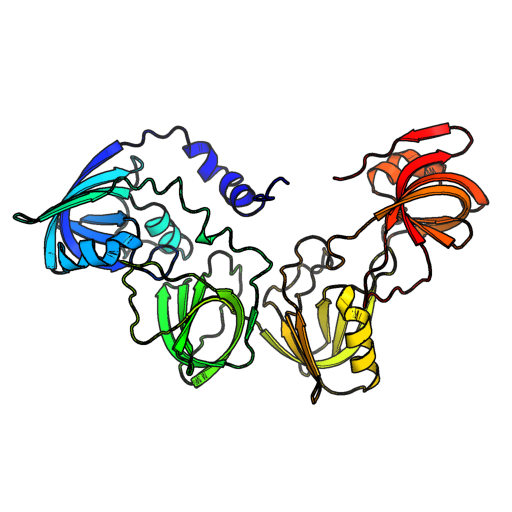5.063 1.00 80.69 212 PRO A C 1
ATOM 1714 O O . PRO A 1 212 ? 8.299 -1.378 -25.840 1.00 80.69 212 PRO A O 1
ATOM 1717 N N . ILE A 1 213 ? 7.774 0.464 -24.685 1.00 81.50 213 ILE A N 1
ATOM 1718 C CA . ILE A 1 213 ? 6.358 0.521 -25.045 1.00 81.50 213 ILE A CA 1
ATOM 1719 C C . ILE A 1 213 ? 6.074 1.939 -25.512 1.00 81.50 213 ILE A C 1
ATOM 1721 O O . ILE A 1 213 ? 6.415 2.893 -24.818 1.00 81.50 213 ILE A O 1
ATOM 1725 N N . SER A 1 214 ? 5.456 2.087 -26.677 1.00 82.00 214 SER A N 1
ATOM 1726 C CA . SER A 1 214 ? 5.032 3.379 -27.214 1.00 82.00 214 SER A CA 1
ATOM 1727 C C . SER A 1 214 ? 3.539 3.623 -26.960 1.00 82.00 214 SER A C 1
ATOM 1729 O O . SER A 1 214 ? 2.804 2.728 -26.550 1.00 82.00 214 SER A O 1
ATOM 1731 N N . GLY A 1 215 ? 3.083 4.861 -27.175 1.00 81.81 215 GLY A N 1
ATOM 1732 C CA . GLY A 1 215 ? 1.653 5.194 -27.184 1.00 81.81 215 GLY A CA 1
ATOM 1733 C C . GLY A 1 215 ? 0.967 5.294 -25.817 1.00 81.81 215 GLY A C 1
ATOM 1734 O O . GLY A 1 215 ? -0.245 5.492 -25.783 1.00 81.81 215 GLY A O 1
ATOM 1735 N N . PHE A 1 216 ? 1.704 5.194 -24.707 1.00 88.38 216 PHE A N 1
ATOM 1736 C CA . PHE A 1 216 ? 1.169 5.467 -23.372 1.00 88.38 216 PHE A CA 1
ATOM 1737 C C . PHE A 1 216 ? 1.274 6.959 -23.015 1.00 88.38 216 PHE A C 1
ATOM 1739 O O . PHE A 1 216 ? 2.202 7.657 -23.431 1.00 88.38 216 PHE A O 1
ATOM 1746 N N . GLU A 1 217 ? 0.343 7.444 -22.197 1.00 88.94 217 GLU A N 1
ATOM 1747 C CA . GLU A 1 217 ? 0.310 8.837 -21.731 1.00 88.94 217 GLU A CA 1
ATOM 1748 C C . GLU A 1 217 ? 0.742 8.952 -20.265 1.00 88.94 217 GLU A C 1
ATOM 1750 O O . GLU A 1 217 ? 1.464 9.883 -19.903 1.00 88.94 217 GLU A O 1
ATOM 1755 N N . LYS A 1 218 ? 0.379 7.961 -19.440 1.00 87.94 218 LYS A N 1
ATOM 1756 C CA . LYS A 1 218 ? 0.639 7.926 -17.993 1.00 87.94 218 LYS A CA 1
ATOM 1757 C C . LYS A 1 218 ? 1.347 6.640 -17.598 1.00 87.94 218 LYS A C 1
ATOM 1759 O O . LYS A 1 218 ? 1.114 5.597 -18.204 1.00 87.94 218 LYS A O 1
ATOM 1764 N N . VAL A 1 219 ? 2.170 6.696 -16.555 1.00 85.19 219 VAL A N 1
ATOM 1765 C CA . VAL A 1 219 ? 2.906 5.538 -16.030 1.00 85.19 219 VAL A CA 1
ATOM 1766 C C . VAL A 1 219 ? 2.629 5.398 -14.555 1.00 85.19 219 VAL A C 1
ATOM 1768 O O . VAL A 1 219 ? 2.739 6.366 -13.811 1.00 85.19 219 VAL A O 1
ATOM 1771 N N . LYS A 1 220 ? 2.313 4.188 -14.105 1.00 86.25 220 LYS A N 1
ATOM 1772 C CA . LYS A 1 220 ? 2.021 3.964 -12.699 1.00 86.25 220 LYS A CA 1
ATOM 1773 C C . LYS A 1 220 ? 2.601 2.650 -12.190 1.00 86.25 220 LYS A C 1
ATOM 1775 O O . LYS A 1 220 ? 2.522 1.625 -12.860 1.00 86.25 220 LYS A O 1
ATOM 1780 N N . SER A 1 221 ? 3.165 2.668 -10.985 1.00 83.31 221 SER A N 1
ATOM 1781 C CA . SER A 1 221 ? 3.599 1.455 -10.282 1.00 83.31 221 SER A CA 1
ATOM 1782 C C . SER A 1 221 ? 2.452 0.924 -9.443 1.00 83.31 221 SER A C 1
ATOM 1784 O O . SER A 1 221 ? 1.862 1.688 -8.680 1.00 83.31 221 SER A O 1
ATOM 1786 N N . ILE A 1 222 ? 2.158 -0.371 -9.555 1.00 84.56 222 ILE A N 1
ATOM 1787 C CA . ILE A 1 222 ? 0.970 -0.980 -8.960 1.00 84.56 222 ILE A CA 1
ATOM 1788 C C . ILE A 1 222 ? 1.235 -2.252 -8.157 1.00 84.56 222 ILE A C 1
ATOM 1790 O O . ILE A 1 222 ? 2.120 -3.054 -8.461 1.00 84.56 222 ILE A O 1
ATOM 1794 N N . ASN A 1 223 ? 0.332 -2.481 -7.208 1.00 81.56 223 ASN A N 1
ATOM 1795 C CA . ASN A 1 223 ? -0.044 -3.795 -6.715 1.00 81.56 223 ASN A CA 1
ATOM 1796 C C . ASN A 1 223 ? -1.423 -4.164 -7.275 1.00 81.56 223 ASN A C 1
ATOM 1798 O O . ASN A 1 223 ? -2.346 -3.349 -7.272 1.00 81.56 223 ASN A O 1
ATOM 1802 N N . LEU A 1 224 ? -1.557 -5.399 -7.762 1.00 86.19 224 LEU A N 1
ATOM 1803 C CA . LEU A 1 224 ? -2.846 -5.929 -8.205 1.00 86.19 224 LEU A CA 1
ATOM 1804 C C . LEU A 1 224 ? -3.728 -6.240 -6.997 1.00 86.19 224 LEU A C 1
ATOM 1806 O O . LEU A 1 224 ? -3.239 -6.760 -5.992 1.00 86.19 224 LEU A O 1
ATOM 1810 N N . LEU A 1 225 ? -5.016 -5.953 -7.142 1.00 87.81 225 LEU A N 1
ATOM 1811 C CA . LEU A 1 225 ? -6.035 -6.239 -6.145 1.00 87.81 225 LEU A CA 1
ATOM 1812 C C . LEU A 1 225 ? -6.813 -7.493 -6.541 1.00 87.81 225 LEU A C 1
ATOM 1814 O O . LEU A 1 225 ? -7.146 -7.695 -7.710 1.00 87.81 225 LEU A O 1
ATOM 1818 N N . GLU A 1 226 ? -7.114 -8.321 -5.550 1.00 88.25 226 GLU A N 1
ATOM 1819 C CA . GLU A 1 226 ? -8.109 -9.380 -5.662 1.00 88.25 226 GLU A CA 1
ATOM 1820 C C . GLU A 1 226 ? -9.508 -8.761 -5.622 1.00 88.25 226 GLU A C 1
ATOM 1822 O O . GLU A 1 226 ? -9.717 -7.694 -5.038 1.00 88.25 226 GLU A O 1
ATOM 1827 N N . LYS A 1 227 ? -10.474 -9.445 -6.237 1.00 91.19 227 LYS A N 1
ATOM 1828 C CA . LYS A 1 227 ? -11.870 -9.012 -6.304 1.00 91.19 227 LYS A CA 1
ATOM 1829 C C . LYS A 1 227 ? -12.785 -10.114 -5.795 1.00 91.19 227 LYS A C 1
ATOM 1831 O O . LYS A 1 227 ? -12.636 -11.267 -6.192 1.00 91.19 227 LYS A O 1
ATOM 1836 N N . THR A 1 228 ? -13.759 -9.754 -4.965 1.00 92.56 228 THR A N 1
ATOM 1837 C CA . THR A 1 228 ? -14.858 -10.653 -4.589 1.00 92.56 228 THR A CA 1
ATOM 1838 C C . THR A 1 228 ? -16.168 -9.893 -4.433 1.00 92.56 228 THR A C 1
ATOM 1840 O O . THR A 1 228 ? -16.175 -8.671 -4.290 1.00 92.56 228 THR A O 1
ATOM 1843 N N . GLU A 1 229 ? -17.270 -10.632 -4.428 1.00 95.50 229 GLU A N 1
ATOM 1844 C CA . GLU A 1 229 ? -18.596 -10.145 -4.057 1.00 95.50 229 GLU A CA 1
ATOM 1845 C C . GLU A 1 229 ? -19.092 -10.896 -2.822 1.00 95.50 229 GLU A C 1
ATOM 1847 O O . GLU A 1 229 ? -18.751 -12.067 -2.619 1.00 95.50 229 GLU A O 1
ATOM 1852 N N . GLY A 1 230 ? -19.859 -10.215 -1.976 1.00 95.44 230 GLY A N 1
ATOM 1853 C CA . GLY A 1 230 ? -20.414 -10.817 -0.771 1.00 95.44 230 GLY A CA 1
ATOM 1854 C C . GLY A 1 230 ? -21.235 -9.853 0.072 1.00 95.44 230 GLY A C 1
ATOM 1855 O O . GLY A 1 230 ? -21.408 -8.701 -0.301 1.00 95.44 230 GLY A O 1
ATOM 1856 N N . ILE A 1 231 ? -21.737 -10.319 1.213 1.00 96.62 231 ILE A N 1
ATOM 1857 C CA . ILE A 1 231 ? -22.558 -9.528 2.143 1.00 96.62 231 ILE A CA 1
ATOM 1858 C C . ILE A 1 231 ? -21.795 -9.350 3.455 1.00 96.62 231 ILE A C 1
ATOM 1860 O O . ILE A 1 231 ? -21.228 -10.310 3.977 1.00 96.62 231 ILE A O 1
ATOM 1864 N N . ILE A 1 232 ? -21.767 -8.129 3.991 1.00 96.50 232 ILE A N 1
ATOM 1865 C CA . ILE A 1 232 ? -21.129 -7.837 5.282 1.00 96.50 232 ILE A CA 1
ATOM 1866 C C . ILE A 1 232 ? -21.956 -8.473 6.411 1.00 96.50 232 ILE A C 1
ATOM 1868 O O . ILE A 1 232 ? -23.152 -8.218 6.526 1.00 96.50 232 ILE A O 1
ATOM 1872 N N . GLU A 1 233 ? -21.318 -9.294 7.247 1.00 94.94 233 GLU A N 1
ATOM 1873 C CA . GLU A 1 233 ? -21.984 -10.029 8.334 1.00 94.94 233 GLU A CA 1
ATOM 1874 C C . GLU A 1 233 ? -21.702 -9.449 9.722 1.00 94.94 233 GLU A C 1
ATOM 1876 O O . GLU A 1 233 ? -22.578 -9.427 10.583 1.00 94.94 233 GLU A O 1
ATOM 1881 N N . SER A 1 234 ? -20.452 -9.057 9.978 1.00 93.50 234 SER A N 1
ATOM 1882 C CA . SER A 1 234 ? -19.988 -8.698 11.320 1.00 93.50 234 SER A CA 1
ATOM 1883 C C . SER A 1 234 ? -18.765 -7.789 11.271 1.00 93.50 234 SER A C 1
ATOM 1885 O O . SER A 1 234 ? -18.024 -7.802 10.290 1.00 93.50 234 SER A O 1
ATOM 1887 N N . PHE A 1 235 ? -18.499 -7.069 12.361 1.00 93.44 235 PHE A N 1
ATOM 1888 C CA . PHE A 1 235 ? -17.377 -6.134 12.486 1.00 93.44 235 PHE A CA 1
ATOM 1889 C C . PHE A 1 235 ? -16.313 -6.626 13.470 1.00 93.44 235 PHE A C 1
ATOM 1891 O O . PHE A 1 235 ? -16.629 -7.287 14.459 1.00 93.44 235 PHE A O 1
ATOM 1898 N N . TYR A 1 236 ? -15.055 -6.276 13.203 1.00 89.50 236 TYR A N 1
ATOM 1899 C CA . TYR A 1 236 ? -13.916 -6.542 14.078 1.00 89.50 236 TYR A CA 1
ATOM 1900 C C . TYR A 1 236 ? -13.489 -5.264 14.790 1.00 89.50 236 TYR A C 1
ATOM 1902 O O . TYR A 1 236 ? -13.220 -4.239 14.159 1.00 89.50 236 TYR A O 1
ATOM 1910 N N . PHE A 1 237 ? -13.387 -5.358 16.112 1.00 86.56 237 PHE A N 1
ATOM 1911 C CA . PHE A 1 237 ? -12.939 -4.282 16.984 1.00 86.56 237 PHE A CA 1
ATOM 1912 C C . PHE A 1 237 ? -11.629 -4.690 17.656 1.00 86.56 237 PHE A C 1
ATOM 1914 O O . PHE A 1 237 ? -11.472 -5.844 18.061 1.00 86.56 237 PHE A O 1
ATOM 1921 N N . LYS A 1 238 ? -10.675 -3.763 17.757 1.00 81.88 238 LYS A N 1
ATOM 1922 C CA . LYS A 1 238 ? -9.414 -4.011 18.473 1.00 81.88 238 LYS A CA 1
ATOM 1923 C C . LYS A 1 238 ? -9.567 -3.822 19.985 1.00 81.88 238 LYS A C 1
ATOM 1925 O O . LYS A 1 238 ? -10.650 -3.491 20.460 1.00 81.88 238 LYS A O 1
ATOM 1930 N N . GLN A 1 239 ? -8.492 -4.009 20.761 1.00 75.12 239 GLN A N 1
ATOM 1931 C CA . GLN A 1 239 ? -8.577 -4.026 22.234 1.00 75.12 239 GLN A CA 1
ATOM 1932 C C . GLN A 1 239 ? -9.113 -2.722 22.844 1.00 75.12 239 GLN A C 1
ATOM 1934 O O . GLN A 1 239 ? -9.746 -2.756 23.895 1.00 75.12 239 GLN A O 1
ATOM 1939 N N . ASN A 1 240 ? -8.876 -1.582 22.195 1.00 77.12 240 ASN A N 1
ATOM 1940 C CA . ASN A 1 240 ? -9.385 -0.285 22.645 1.00 77.12 240 ASN A CA 1
ATOM 1941 C C . ASN A 1 240 ? -10.797 0.039 22.123 1.00 77.12 240 ASN A C 1
ATOM 1943 O O . ASN A 1 240 ? -11.298 1.141 22.321 1.00 77.12 240 ASN A O 1
ATOM 1947 N N . GLY A 1 241 ? -11.439 -0.919 21.453 1.00 83.62 241 GLY A N 1
ATOM 1948 C CA . GLY A 1 241 ? -12.796 -0.801 20.946 1.00 83.62 241 GLY A CA 1
ATOM 1949 C C . GLY A 1 241 ? -12.918 -0.128 19.582 1.00 83.62 241 GLY A C 1
ATOM 1950 O O . GLY A 1 241 ? -14.041 -0.035 19.109 1.00 83.62 241 GLY A O 1
ATOM 1951 N N . ALA A 1 242 ? -11.844 0.318 18.922 1.00 86.88 242 ALA A N 1
ATOM 1952 C CA . ALA A 1 242 ? -11.943 0.880 17.571 1.00 86.88 242 ALA A CA 1
ATOM 1953 C C . ALA A 1 242 ? -12.265 -0.201 16.519 1.00 86.88 242 ALA A C 1
ATOM 1955 O O . ALA A 1 242 ? -11.660 -1.277 16.516 1.00 86.88 242 ALA A O 1
ATOM 1956 N N . CYS A 1 243 ? -13.212 0.084 15.619 1.00 89.75 243 CYS A N 1
ATOM 1957 C CA . CYS A 1 243 ? -13.570 -0.795 14.506 1.00 89.75 243 CYS A CA 1
ATOM 1958 C C . CYS A 1 243 ? -12.511 -0.724 13.400 1.00 89.75 243 CYS A C 1
ATOM 1960 O O . CYS A 1 243 ? -12.275 0.344 12.837 1.00 89.75 243 CYS A O 1
ATOM 1962 N N . ILE A 1 244 ? -11.887 -1.858 13.086 1.00 87.94 244 ILE A N 1
ATOM 1963 C CA . ILE A 1 244 ? -10.740 -1.933 12.165 1.00 87.94 244 ILE A CA 1
ATOM 1964 C C . ILE A 1 244 ? -10.927 -2.957 11.042 1.00 87.94 244 ILE A C 1
ATOM 1966 O O . ILE A 1 244 ? -10.004 -3.225 10.275 1.00 87.94 244 ILE A O 1
ATOM 1970 N N . GLY A 1 245 ? -12.099 -3.580 10.952 1.00 90.38 245 GLY A N 1
ATOM 1971 C CA . GLY A 1 245 ? -12.350 -4.602 9.952 1.00 90.38 245 GLY A CA 1
ATOM 1972 C C . GLY A 1 245 ? -13.753 -5.171 10.009 1.00 90.38 245 GLY A C 1
ATOM 1973 O O . GLY A 1 245 ? -14.578 -4.792 10.841 1.00 90.38 245 GLY A O 1
ATOM 1974 N N . PHE A 1 246 ? -14.015 -6.108 9.110 1.00 92.88 246 PHE A N 1
ATOM 1975 C CA . PHE A 1 246 ? -15.303 -6.768 8.971 1.00 92.88 246 PHE A CA 1
ATOM 1976 C C . PHE A 1 246 ? -15.158 -8.150 8.347 1.00 92.88 246 PHE A C 1
ATOM 1978 O O . PHE A 1 246 ? -14.123 -8.509 7.779 1.00 92.88 246 PHE A O 1
ATOM 1985 N N . ALA A 1 247 ? -16.214 -8.939 8.486 1.00 93.12 247 ALA A N 1
ATOM 1986 C CA . ALA A 1 247 ? -16.350 -10.239 7.868 1.00 93.12 247 ALA A CA 1
ATOM 1987 C C . ALA A 1 247 ? -17.437 -10.200 6.796 1.00 93.12 247 ALA A C 1
ATOM 1989 O O . ALA A 1 247 ? -18.471 -9.553 6.969 1.00 93.12 247 ALA A O 1
ATOM 1990 N N . VAL A 1 248 ? -17.192 -10.918 5.708 1.00 94.81 248 VAL A N 1
ATOM 1991 C CA . VAL A 1 248 ? -18.038 -10.948 4.522 1.00 94.81 248 VAL A CA 1
ATOM 1992 C C . VAL A 1 248 ? -18.363 -12.388 4.180 1.00 94.81 248 VAL A C 1
ATOM 1994 O O . VAL A 1 248 ? -17.457 -13.212 4.044 1.00 94.81 248 VAL A O 1
ATOM 1997 N N . SER A 1 249 ? -19.646 -12.672 3.998 1.00 95.38 249 SER A N 1
ATOM 1998 C CA . SER A 1 249 ? -20.115 -13.916 3.396 1.00 95.38 249 SER A CA 1
ATOM 1999 C C . SER A 1 249 ? -19.912 -13.850 1.891 1.00 95.38 249 SER A C 1
ATOM 2001 O O . SER A 1 249 ? -20.491 -12.985 1.235 1.00 95.38 249 SER A O 1
ATOM 2003 N N . THR A 1 250 ? -19.093 -14.737 1.335 1.00 92.56 250 THR A N 1
ATOM 2004 C CA . THR A 1 250 ? -18.873 -14.854 -0.114 1.00 92.56 250 THR A CA 1
ATOM 2005 C C . THR A 1 250 ? -19.290 -16.250 -0.590 1.00 92.56 250 THR A C 1
ATOM 2007 O O . THR A 1 250 ? -19.371 -17.168 0.231 1.00 92.56 250 THR A O 1
ATOM 2010 N N . PRO A 1 251 ? -19.485 -16.476 -1.904 1.00 87.81 251 PRO A N 1
ATOM 2011 C CA . PRO A 1 251 ? -19.816 -17.805 -2.432 1.00 87.81 251 PRO A CA 1
ATOM 2012 C C . PRO A 1 251 ? -18.791 -18.901 -2.097 1.00 87.81 251 PRO A C 1
ATOM 2014 O O . PRO A 1 251 ? -19.126 -20.079 -2.101 1.00 87.81 251 PRO A O 1
ATOM 2017 N N . VAL A 1 252 ? -17.540 -18.524 -1.808 1.00 84.69 252 VAL A N 1
ATOM 2018 C CA . VAL A 1 252 ? -16.445 -19.449 -1.463 1.00 84.69 252 VAL A CA 1
ATOM 2019 C C . VAL A 1 252 ? -16.189 -19.539 0.047 1.00 84.69 252 VAL A C 1
ATOM 2021 O O . VAL A 1 252 ? -15.208 -20.148 0.473 1.00 84.69 252 VAL A O 1
ATOM 2024 N N . GLY A 1 253 ? -17.057 -18.932 0.860 1.00 88.69 253 GLY A N 1
ATOM 2025 C CA . GLY A 1 253 ? -16.977 -18.924 2.317 1.00 88.69 253 GLY A CA 1
ATOM 2026 C C . GLY A 1 253 ? -16.762 -17.533 2.910 1.00 88.69 253 GLY A C 1
ATOM 2027 O O . GLY A 1 253 ? -16.943 -16.503 2.258 1.00 88.69 253 GLY A O 1
ATOM 2028 N N . LYS A 1 254 ? -16.387 -17.503 4.188 1.00 90.44 254 LYS A N 1
ATOM 2029 C CA . LYS A 1 254 ? -16.236 -16.267 4.959 1.00 90.44 254 LYS A CA 1
ATOM 2030 C C . LYS A 1 254 ? -14.867 -15.629 4.724 1.00 90.44 254 LYS A C 1
ATOM 2032 O O . LYS A 1 254 ? -13.837 -16.257 4.960 1.00 90.44 254 LYS A O 1
ATOM 2037 N N . LEU A 1 255 ? -14.861 -14.367 4.304 1.00 89.44 255 LEU A N 1
ATOM 2038 C CA . LEU A 1 255 ? -13.661 -13.551 4.125 1.00 89.44 255 LEU A CA 1
ATOM 2039 C C . LEU A 1 255 ? -13.577 -12.497 5.233 1.00 89.44 255 LEU A C 1
ATOM 2041 O O . LEU A 1 255 ? -14.564 -11.837 5.542 1.00 89.44 255 LEU A O 1
ATOM 2045 N N . GLN A 1 256 ? -12.401 -12.331 5.831 1.00 88.69 256 GLN A N 1
ATOM 2046 C CA . GLN A 1 256 ? -12.135 -11.306 6.843 1.00 88.69 256 GLN A CA 1
ATOM 2047 C C . GLN A 1 256 ? -11.212 -10.256 6.233 1.00 88.69 256 GLN A C 1
ATOM 2049 O O . GLN A 1 256 ? -10.194 -10.624 5.653 1.00 88.69 256 GLN A O 1
ATOM 2054 N N . LEU A 1 257 ? -11.569 -8.979 6.353 1.00 88.31 257 LEU A N 1
ATOM 2055 C CA . LEU A 1 257 ? -10.818 -7.855 5.790 1.00 88.31 257 LEU A CA 1
ATOM 2056 C C . LEU A 1 257 ? -10.615 -6.774 6.851 1.00 88.31 257 LEU A C 1
ATOM 2058 O O . LEU A 1 257 ? -11.492 -6.560 7.693 1.00 88.31 257 LEU A O 1
ATOM 2062 N N . ASN A 1 258 ? -9.483 -6.072 6.791 1.00 87.94 258 ASN A N 1
ATOM 2063 C CA . ASN A 1 258 ? -9.258 -4.862 7.580 1.00 87.94 258 ASN A CA 1
ATOM 2064 C C . ASN A 1 258 ? -9.396 -3.597 6.725 1.00 87.94 258 ASN A C 1
ATOM 2066 O O . ASN A 1 258 ? -9.232 -3.624 5.504 1.00 87.94 258 ASN A O 1
ATOM 2070 N N . PHE A 1 259 ? -9.740 -2.492 7.384 1.00 87.06 259 PHE A N 1
ATOM 2071 C CA . PHE A 1 259 ? -9.888 -1.170 6.780 1.00 87.06 259 PHE A CA 1
ATOM 2072 C C . PHE A 1 259 ? -9.400 -0.076 7.735 1.00 87.06 259 PHE A C 1
ATOM 2074 O O . PHE A 1 259 ? -9.306 -0.313 8.942 1.00 87.06 259 PHE A O 1
ATOM 2081 N N . PRO A 1 260 ? -9.128 1.141 7.234 1.00 84.56 260 PRO A N 1
ATOM 2082 C CA . PRO A 1 260 ? -8.736 2.258 8.082 1.00 84.56 260 PRO A CA 1
ATOM 2083 C C . PRO A 1 260 ? -9.915 2.683 8.957 1.00 84.56 260 PRO A C 1
ATOM 2085 O O . PRO A 1 260 ? -11.002 2.919 8.429 1.00 84.56 260 PRO A O 1
ATOM 2088 N N . ALA A 1 261 ? -9.708 2.830 10.268 1.00 86.81 261 ALA A N 1
ATOM 2089 C CA . ALA A 1 261 ? -10.803 3.033 11.228 1.00 86.81 261 ALA A CA 1
ATOM 2090 C C . ALA A 1 261 ? -11.748 4.206 10.882 1.00 86.81 261 ALA A C 1
ATOM 2092 O O . ALA A 1 261 ? -12.948 4.121 11.137 1.00 86.81 261 ALA A O 1
ATOM 2093 N N . GLY A 1 262 ? -11.249 5.262 10.228 1.00 87.56 262 GLY A N 1
ATOM 2094 C CA . GLY A 1 262 ? -12.059 6.397 9.759 1.00 87.56 262 GLY A CA 1
ATOM 2095 C C . GLY A 1 262 ? -13.131 6.049 8.712 1.00 87.56 262 GLY A C 1
ATOM 2096 O O . GLY A 1 262 ? -14.053 6.825 8.499 1.00 87.56 262 GLY A O 1
ATOM 2097 N N . PHE A 1 263 ? -13.074 4.875 8.075 1.00 90.75 263 PHE A N 1
ATOM 2098 C CA . PHE A 1 263 ? -14.128 4.409 7.164 1.00 90.75 263 PHE A CA 1
ATOM 2099 C C . PHE A 1 263 ? -15.234 3.612 7.870 1.00 90.75 263 PHE A C 1
ATOM 2101 O O . PHE A 1 263 ? -16.255 3.317 7.245 1.00 90.75 263 PHE A O 1
ATOM 2108 N N . ALA A 1 264 ? -15.073 3.286 9.160 1.00 92.50 264 ALA A N 1
ATOM 2109 C CA . ALA A 1 264 ? -15.975 2.398 9.892 1.00 92.50 264 ALA A CA 1
ATOM 2110 C C . ALA A 1 264 ? -17.439 2.843 9.806 1.00 92.50 264 ALA A C 1
ATOM 2112 O O . ALA A 1 264 ? -18.300 2.043 9.448 1.00 92.50 264 ALA A O 1
ATOM 2113 N N . LYS A 1 265 ? -17.724 4.126 10.071 1.00 94.56 265 LYS A N 1
ATOM 2114 C CA . LYS A 1 265 ? -19.091 4.668 10.066 1.00 94.56 265 LYS A CA 1
ATOM 2115 C C . LYS A 1 265 ? -19.782 4.430 8.724 1.00 94.56 265 LYS A C 1
ATOM 2117 O O . LYS A 1 265 ? -20.885 3.891 8.696 1.00 94.56 265 LYS A O 1
ATOM 2122 N N . LYS A 1 266 ? -19.113 4.768 7.619 1.00 94.44 266 LYS A N 1
ATOM 2123 C CA . LYS A 1 266 ? -19.684 4.639 6.273 1.00 94.44 266 LYS A CA 1
ATOM 2124 C C . LYS A 1 266 ? -19.855 3.175 5.859 1.00 94.44 266 LYS A C 1
ATOM 2126 O O . LYS A 1 266 ? -20.857 2.824 5.248 1.00 94.44 266 LYS A O 1
ATOM 2131 N N . ILE A 1 267 ? -18.922 2.300 6.239 1.00 94.75 267 ILE A N 1
ATOM 2132 C CA . ILE A 1 267 ? -19.047 0.856 5.986 1.00 94.75 267 ILE A CA 1
ATOM 2133 C C . ILE A 1 267 ? -20.208 0.260 6.798 1.00 94.75 267 ILE A C 1
ATOM 2135 O O . ILE A 1 267 ? -20.973 -0.538 6.265 1.00 94.75 267 ILE A O 1
ATOM 2139 N N . MET A 1 268 ? -20.395 0.674 8.054 1.00 95.19 268 MET A N 1
ATOM 2140 C CA . MET A 1 268 ? -21.542 0.257 8.869 1.00 95.19 268 MET A CA 1
ATOM 2141 C C . MET A 1 268 ? -22.876 0.775 8.313 1.00 95.19 268 MET A C 1
ATOM 2143 O O . MET A 1 268 ? -23.880 0.075 8.371 1.00 95.19 268 MET A O 1
ATOM 2147 N N . GLU A 1 269 ? -22.911 1.979 7.742 1.00 94.81 269 GLU A N 1
ATOM 2148 C CA . GLU A 1 269 ? -24.097 2.492 7.040 1.00 94.81 269 GLU A CA 1
ATOM 2149 C C . GLU A 1 269 ? -24.439 1.669 5.790 1.00 94.81 269 GLU A C 1
ATOM 2151 O O . GLU A 1 269 ? -25.617 1.436 5.519 1.00 94.81 269 GLU A O 1
ATOM 2156 N N . ILE A 1 270 ? -23.428 1.194 5.057 1.00 94.75 270 ILE A N 1
ATOM 2157 C CA . ILE A 1 270 ? -23.611 0.274 3.927 1.00 94.75 270 ILE A CA 1
ATOM 2158 C C . ILE A 1 270 ? -24.109 -1.092 4.415 1.00 94.75 270 ILE A C 1
ATOM 2160 O O . ILE A 1 270 ? -25.063 -1.634 3.861 1.00 94.75 270 ILE A O 1
ATOM 2164 N N . GLU A 1 271 ? -23.518 -1.631 5.481 1.00 94.88 271 GLU A N 1
ATOM 2165 C CA . GLU A 1 271 ? -23.895 -2.928 6.053 1.00 94.88 271 GLU A CA 1
ATOM 2166 C C . GLU A 1 271 ? -25.369 -2.988 6.476 1.00 94.88 271 GLU A C 1
ATOM 2168 O O . GLU A 1 271 ? -26.032 -3.993 6.216 1.00 94.88 271 GLU A O 1
ATOM 2173 N N . LYS A 1 272 ? -25.924 -1.895 7.019 1.00 94.50 272 LYS A N 1
ATOM 2174 C CA . LYS A 1 272 ? -27.350 -1.799 7.386 1.00 94.50 272 LYS A CA 1
ATOM 2175 C C . LYS A 1 272 ? -28.305 -2.076 6.226 1.00 94.50 272 LYS A C 1
ATOM 2177 O O . LYS A 1 272 ? -29.444 -2.467 6.462 1.00 94.50 272 LYS A O 1
ATOM 2182 N N . ARG A 1 273 ? -27.859 -1.885 4.982 1.00 92.69 273 ARG A N 1
ATOM 2183 C CA . ARG A 1 273 ? -28.660 -2.140 3.774 1.00 92.69 273 ARG A CA 1
ATOM 2184 C C . ARG A 1 273 ? -28.737 -3.623 3.416 1.00 92.69 273 ARG A C 1
ATOM 2186 O O . ARG A 1 273 ? -29.546 -3.982 2.568 1.00 92.69 273 ARG A O 1
ATOM 2193 N N . LYS A 1 274 ? -27.902 -4.466 4.043 1.00 91.31 274 LYS A N 1
ATOM 2194 C CA . LYS A 1 274 ? -27.839 -5.926 3.846 1.00 91.31 274 LYS A CA 1
ATOM 2195 C C . LYS A 1 274 ? -27.733 -6.338 2.375 1.00 91.31 274 LYS A C 1
ATOM 2197 O O . LYS A 1 274 ? -28.267 -7.362 1.962 1.00 91.31 274 LYS A O 1
ATOM 2202 N N . GLU A 1 275 ? -27.031 -5.532 1.586 1.00 91.94 275 GLU A N 1
ATOM 2203 C CA . GLU A 1 275 ? -26.875 -5.734 0.149 1.00 91.94 275 GLU A CA 1
ATOM 2204 C C . GLU A 1 275 ? -25.493 -6.306 -0.206 1.00 91.94 275 GLU A C 1
ATOM 2206 O O . GLU A 1 275 ? -24.537 -6.132 0.558 1.00 91.94 275 GLU A O 1
ATOM 2211 N N . PRO A 1 276 ? -25.362 -6.986 -1.360 1.00 94.44 276 PRO A N 1
ATOM 2212 C CA . PRO A 1 276 ? -24.066 -7.426 -1.851 1.00 94.44 276 PRO A CA 1
ATOM 2213 C C . PRO A 1 276 ? -23.136 -6.247 -2.156 1.00 94.44 276 PRO A C 1
ATOM 2215 O O . PRO A 1 276 ? -23.508 -5.303 -2.856 1.00 94.44 276 PRO A O 1
ATOM 2218 N N . VAL A 1 277 ? -21.897 -6.351 -1.685 1.00 96.25 277 VAL A N 1
ATOM 2219 C CA . VAL A 1 277 ? -20.806 -5.407 -1.925 1.00 96.25 277 VAL A CA 1
ATOM 2220 C C . VAL A 1 277 ? -19.729 -6.048 -2.799 1.00 96.25 277 VAL A C 1
ATOM 2222 O O . VAL A 1 277 ? -19.354 -7.206 -2.601 1.00 96.25 277 VAL A O 1
ATOM 2225 N N . LYS A 1 278 ? -19.196 -5.282 -3.756 1.00 96.31 278 LYS A N 1
ATOM 2226 C CA . LYS A 1 278 ? -17.970 -5.625 -4.495 1.00 96.31 278 LYS A CA 1
ATOM 2227 C C . LYS A 1 278 ? -16.774 -5.104 -3.718 1.00 96.31 278 LYS A C 1
ATOM 2229 O O . LYS A 1 278 ? -16.723 -3.929 -3.363 1.00 96.31 278 LYS A O 1
ATOM 2234 N N . LEU A 1 279 ? -15.809 -5.976 -3.474 1.00 94.31 279 LEU A N 1
ATOM 2235 C CA . LEU A 1 279 ? -14.661 -5.717 -2.616 1.00 94.31 279 LEU A CA 1
ATOM 2236 C C . LEU A 1 279 ? -13.380 -5.900 -3.415 1.00 94.31 279 LEU A C 1
ATOM 2238 O O . LEU A 1 279 ? -13.217 -6.914 -4.096 1.00 94.31 279 LEU A O 1
ATOM 2242 N N . TYR A 1 280 ? -12.470 -4.941 -3.283 1.00 93.38 280 TYR A N 1
ATOM 2243 C CA . TYR A 1 280 ? -11.147 -4.959 -3.896 1.00 93.38 280 TYR A CA 1
ATOM 2244 C C . TYR A 1 280 ? -10.102 -4.867 -2.791 1.00 93.38 280 TYR A C 1
ATOM 2246 O O . TYR A 1 280 ? -10.079 -3.881 -2.054 1.00 93.38 280 TYR A O 1
ATOM 2254 N N . TYR A 1 281 ? -9.267 -5.889 -2.642 1.00 88.38 281 TYR A N 1
ATOM 2255 C CA . TYR A 1 281 ? -8.367 -6.038 -1.496 1.00 88.38 281 TYR A CA 1
ATOM 2256 C C . TYR A 1 281 ? -7.021 -6.626 -1.915 1.00 88.38 281 TYR A C 1
ATOM 2258 O O . TYR A 1 281 ? -6.875 -7.150 -3.021 1.00 88.38 281 TYR A O 1
ATOM 2266 N N . ASP A 1 282 ? -6.006 -6.497 -1.070 1.00 80.69 282 ASP A N 1
ATOM 2267 C CA . ASP A 1 282 ? -4.687 -7.033 -1.378 1.00 80.69 282 ASP A CA 1
ATOM 2268 C C . ASP A 1 282 ? -4.657 -8.576 -1.368 1.00 80.69 282 ASP A C 1
ATOM 2270 O O . ASP A 1 282 ? -5.366 -9.267 -0.642 1.00 80.69 282 ASP A O 1
ATOM 2274 N N . GLY A 1 283 ? -3.828 -9.162 -2.233 1.00 67.50 283 GLY A N 1
ATOM 2275 C CA . GLY A 1 283 ? -3.731 -10.621 -2.367 1.00 67.50 283 GLY A CA 1
ATOM 2276 C C . GLY A 1 283 ? -2.948 -11.320 -1.250 1.00 67.50 283 GLY A C 1
ATOM 2277 O O . GLY A 1 283 ? -2.710 -12.531 -1.351 1.00 67.50 283 GLY A O 1
ATOM 2278 N N . PHE A 1 284 ? -2.507 -10.586 -0.222 1.00 63.31 284 PHE A N 1
ATOM 2279 C CA . PHE A 1 284 ? -1.744 -11.136 0.893 1.00 63.31 284 PHE A CA 1
ATOM 2280 C C . PHE A 1 284 ? -2.672 -11.976 1.765 1.00 63.31 284 PHE A C 1
ATOM 2282 O O . PHE A 1 284 ? -3.540 -11.461 2.462 1.00 63.31 284 PHE A O 1
ATOM 2289 N N . LYS A 1 285 ? -2.490 -13.301 1.753 1.00 52.75 285 LYS A N 1
ATOM 2290 C CA . LYS A 1 285 ? -3.114 -14.148 2.771 1.00 52.75 285 LYS A CA 1
ATOM 2291 C C . LYS A 1 285 ? -2.461 -13.800 4.102 1.00 52.75 285 LYS A C 1
ATOM 2293 O O . LYS A 1 285 ? -1.312 -14.166 4.332 1.00 52.75 285 LYS A O 1
ATOM 2298 N N . GLY A 1 286 ? -3.190 -13.065 4.931 1.00 46.34 286 GLY A N 1
ATOM 2299 C CA . GLY A 1 286 ? -2.799 -12.766 6.296 1.00 46.34 286 GLY A CA 1
ATOM 2300 C C . GLY A 1 286 ? -2.265 -13.981 7.038 1.00 46.34 286 GLY A C 1
ATOM 2301 O O . GLY A 1 286 ? -2.837 -15.069 6.945 1.00 46.34 286 GLY A O 1
ATOM 2302 N N . ASP A 1 287 ? -1.194 -13.800 7.810 1.00 40.25 287 ASP A N 1
ATOM 2303 C CA . ASP A 1 287 ? -0.882 -14.751 8.872 1.00 40.25 287 ASP A CA 1
ATOM 2304 C C . ASP A 1 287 ? -1.992 -14.636 9.922 1.00 40.25 287 ASP A C 1
ATOM 2306 O O . ASP A 1 287 ? -2.099 -13.627 10.628 1.00 40.25 287 ASP A O 1
ATOM 2310 N N . GLN A 1 288 ? -2.830 -15.673 10.012 1.00 41.03 288 GLN A N 1
ATOM 2311 C CA . GLN A 1 288 ? -3.935 -15.750 10.971 1.00 41.03 288 GLN A CA 1
ATOM 2312 C C . GLN A 1 288 ? -3.467 -15.553 12.423 1.00 41.03 288 GLN A C 1
ATOM 2314 O O . GLN A 1 288 ? -4.269 -15.191 13.278 1.00 41.03 288 GLN A O 1
ATOM 2319 N N . ARG A 1 289 ? -2.170 -15.729 12.711 1.00 41.66 289 ARG A N 1
ATOM 2320 C CA . ARG A 1 289 ? -1.598 -15.547 14.051 1.00 41.66 289 ARG A CA 1
ATOM 2321 C C . ARG A 1 289 ? -1.455 -14.084 14.492 1.00 41.66 289 ARG A C 1
ATOM 2323 O O . ARG A 1 289 ? -1.260 -13.863 15.683 1.00 41.66 289 ARG A O 1
ATOM 2330 N N . ASN A 1 290 ? -1.557 -13.102 13.585 1.00 44.59 290 ASN A N 1
ATOM 2331 C CA . ASN A 1 290 ? -1.212 -11.697 13.867 1.00 44.59 290 ASN A CA 1
ATOM 2332 C C . ASN A 1 290 ? -2.318 -10.661 13.566 1.00 44.59 290 ASN A C 1
ATOM 2334 O O . ASN A 1 290 ? -2.006 -9.475 13.498 1.00 44.59 290 ASN A O 1
ATOM 2338 N N . LEU A 1 291 ? -3.589 -11.057 13.375 1.00 49.22 291 LEU A N 1
ATOM 2339 C CA . LEU A 1 291 ? -4.691 -10.138 12.988 1.00 49.22 291 LEU A CA 1
ATOM 2340 C C . LEU A 1 291 ? -4.408 -9.328 11.701 1.00 49.22 291 LEU A C 1
ATOM 2342 O O . LEU A 1 291 ? -5.033 -8.301 11.435 1.00 49.22 291 LEU A O 1
ATOM 2346 N N . LEU A 1 292 ? -3.473 -9.797 10.873 1.00 61.03 292 LEU A N 1
ATOM 2347 C CA . LEU A 1 292 ? -3.119 -9.182 9.598 1.00 61.03 292 LEU A CA 1
ATOM 2348 C C . LEU A 1 292 ? -4.102 -9.646 8.522 1.00 61.03 292 LEU A C 1
ATOM 2350 O O . LEU A 1 292 ? -3.711 -10.346 7.598 1.00 61.03 292 LEU A O 1
ATOM 2354 N N . PHE A 1 293 ? -5.389 -9.323 8.661 1.00 74.38 293 PHE A N 1
ATOM 2355 C CA . PHE A 1 293 ? -6.343 -9.558 7.576 1.00 74.38 293 PHE A CA 1
ATOM 2356 C C . PHE A 1 293 ? -5.904 -8.807 6.307 1.00 74.38 293 PHE A C 1
ATOM 2358 O O . PHE A 1 293 ? -5.265 -7.757 6.430 1.00 74.38 293 PHE A O 1
ATOM 2365 N N . PRO A 1 294 ? -6.242 -9.313 5.108 1.00 79.94 294 PRO A N 1
ATOM 2366 C CA . PRO A 1 294 ? -6.058 -8.555 3.881 1.00 79.94 294 PRO A CA 1
ATOM 2367 C C . PRO A 1 294 ? -6.708 -7.168 3.983 1.00 79.94 294 PRO A C 1
ATOM 2369 O O . PRO A 1 294 ? -7.802 -7.018 4.544 1.00 79.94 294 PRO A O 1
ATOM 2372 N N . THR A 1 295 ? -6.032 -6.162 3.441 1.00 83.69 295 THR A N 1
ATOM 2373 C CA . THR A 1 295 ? -6.480 -4.772 3.440 1.00 83.69 295 THR A CA 1
ATOM 2374 C C . THR A 1 295 ? -7.383 -4.495 2.261 1.00 83.69 295 THR A C 1
ATOM 2376 O O . THR A 1 295 ? -7.043 -4.754 1.106 1.00 83.69 295 THR A O 1
ATOM 2379 N N . ILE A 1 296 ? -8.555 -3.933 2.557 1.00 89.06 296 ILE A N 1
ATOM 2380 C CA . ILE A 1 296 ? -9.457 -3.436 1.528 1.00 89.06 296 ILE A CA 1
ATOM 2381 C C . ILE A 1 296 ? -8.979 -2.086 0.988 1.00 89.06 296 ILE A C 1
ATOM 2383 O O . ILE A 1 296 ? -8.609 -1.178 1.731 1.00 89.06 296 ILE A O 1
ATOM 2387 N N . HIS A 1 297 ? -9.046 -1.955 -0.330 1.00 89.94 297 HIS A N 1
ATOM 2388 C CA . HIS A 1 297 ? -8.697 -0.748 -1.073 1.00 89.94 297 HIS A CA 1
ATOM 2389 C C . HIS A 1 297 ? -9.879 -0.172 -1.850 1.00 89.94 297 HIS A C 1
ATOM 2391 O O . HIS A 1 297 ? -9.883 1.007 -2.197 1.00 89.94 297 HIS A O 1
ATOM 2397 N N . GLY A 1 298 ? -10.923 -0.970 -2.073 1.00 93.62 298 GLY A N 1
ATOM 2398 C CA . GLY A 1 298 ? -12.179 -0.462 -2.593 1.00 93.62 298 GLY A CA 1
ATOM 2399 C C . GLY A 1 298 ? -13.383 -1.273 -2.166 1.00 93.62 298 GLY A C 1
ATOM 2400 O O . GLY A 1 298 ? -13.314 -2.497 -2.051 1.00 93.62 298 GLY A O 1
ATOM 2401 N N . LEU A 1 299 ? -14.492 -0.572 -1.969 1.00 95.19 299 LEU A N 1
ATOM 2402 C CA . LEU A 1 299 ? -15.801 -1.147 -1.698 1.00 95.19 299 LEU A CA 1
ATOM 2403 C C . LEU A 1 299 ? -16.827 -0.438 -2.579 1.00 95.19 299 LEU A C 1
ATOM 2405 O O . LEU A 1 299 ? -16.934 0.785 -2.527 1.00 95.19 299 LEU A O 1
ATOM 2409 N N . ILE A 1 300 ? -17.571 -1.201 -3.376 1.00 95.19 300 ILE A N 1
ATOM 2410 C CA . ILE A 1 300 ? -18.661 -0.683 -4.209 1.00 95.19 300 ILE A CA 1
ATOM 2411 C C . ILE A 1 300 ? -19.970 -1.337 -3.768 1.00 95.19 300 ILE A C 1
ATOM 2413 O O . ILE A 1 300 ? -20.079 -2.564 -3.760 1.00 95.19 300 ILE A O 1
ATOM 2417 N N . SER A 1 301 ? -20.956 -0.511 -3.422 1.00 93.19 301 SER A N 1
ATOM 2418 C CA . SER A 1 301 ? -22.296 -0.919 -2.992 1.00 93.19 301 SER A CA 1
ATOM 2419 C C . SER A 1 301 ? -23.340 -0.074 -3.711 1.00 93.19 301 SER A C 1
ATOM 2421 O O . SER A 1 301 ? -23.495 1.106 -3.403 1.00 93.19 301 SER A O 1
ATOM 2423 N N . LYS A 1 302 ? -24.036 -0.648 -4.700 1.00 87.38 302 LYS A N 1
ATOM 2424 C CA . LYS A 1 302 ? -24.920 0.099 -5.616 1.00 87.38 302 LYS A CA 1
ATOM 2425 C C . LYS A 1 302 ? -24.218 1.350 -6.179 1.00 87.38 302 LYS A C 1
ATOM 2427 O O . LYS A 1 302 ? -23.314 1.210 -6.995 1.00 87.38 302 LYS A O 1
ATOM 2432 N N . SER A 1 303 ? -24.625 2.547 -5.750 1.00 83.69 303 SER A N 1
ATOM 2433 C CA . SER A 1 303 ? -24.060 3.838 -6.162 1.00 83.69 303 SER A CA 1
ATOM 2434 C C . SER A 1 303 ? -22.890 4.313 -5.295 1.00 83.69 303 SER A C 1
ATOM 2436 O O . SER A 1 303 ? -22.164 5.219 -5.698 1.00 83.69 303 SER A O 1
ATOM 2438 N N . ASP A 1 304 ? -22.690 3.735 -4.109 1.00 89.12 304 ASP A N 1
ATOM 2439 C CA . ASP A 1 304 ? -21.595 4.113 -3.222 1.00 89.12 304 ASP A CA 1
ATOM 2440 C C . ASP A 1 304 ? -20.293 3.458 -3.672 1.00 89.12 304 ASP A C 1
ATOM 2442 O O . ASP A 1 304 ? -20.194 2.236 -3.772 1.00 89.12 304 ASP A O 1
ATOM 2446 N N . THR A 1 305 ? -19.270 4.281 -3.893 1.00 93.00 305 THR A N 1
ATOM 2447 C CA . THR A 1 305 ? -17.894 3.830 -4.115 1.00 93.00 305 THR A CA 1
ATOM 2448 C C . THR A 1 305 ? -17.006 4.407 -3.026 1.00 93.00 305 THR A C 1
ATOM 2450 O O . THR A 1 305 ? -16.870 5.624 -2.895 1.00 93.00 305 THR A O 1
ATOM 2453 N N . LEU A 1 306 ? -16.399 3.530 -2.231 1.00 92.81 306 LEU A N 1
ATOM 2454 C CA . LEU A 1 306 ? -15.384 3.884 -1.247 1.00 92.81 306 LEU A CA 1
ATOM 2455 C C . LEU A 1 306 ? -14.019 3.486 -1.785 1.00 92.81 306 LEU A C 1
ATOM 2457 O O . LEU A 1 306 ? -13.791 2.314 -2.079 1.00 92.81 306 LEU A O 1
ATOM 2461 N N . GLN A 1 307 ? -13.116 4.456 -1.880 1.00 90.69 307 GLN A N 1
ATOM 2462 C CA . GLN A 1 307 ? -11.706 4.224 -2.168 1.00 90.69 307 GLN A CA 1
ATOM 2463 C C . GLN A 1 307 ? -10.906 4.391 -0.882 1.00 90.69 307 GLN A C 1
ATOM 2465 O O . GLN A 1 307 ? -11.069 5.379 -0.169 1.00 90.69 307 GLN A O 1
ATOM 2470 N N . MET A 1 308 ? -10.063 3.407 -0.581 1.00 87.00 308 MET A N 1
ATOM 2471 C CA . MET A 1 308 ? -9.280 3.350 0.649 1.00 87.00 308 MET A CA 1
ATOM 2472 C C . MET A 1 308 ? -7.800 3.230 0.284 1.00 87.00 308 MET A C 1
ATOM 2474 O O . MET A 1 308 ? -7.321 2.193 -0.183 1.00 87.00 308 MET A O 1
ATOM 2478 N N . THR A 1 309 ? -7.075 4.333 0.453 1.00 72.50 309 THR A N 1
ATOM 2479 C CA . THR A 1 309 ? -5.687 4.486 0.015 1.00 72.50 309 THR A CA 1
ATOM 2480 C C . THR A 1 309 ? -4.726 4.401 1.205 1.00 72.50 309 THR A C 1
ATOM 2482 O O . THR A 1 309 ? -4.856 5.122 2.190 1.00 72.50 309 THR A O 1
ATOM 2485 N N . GLY A 1 310 ? -3.747 3.492 1.128 1.00 61.59 310 GLY A N 1
ATOM 2486 C CA . GLY A 1 310 ? -2.708 3.314 2.150 1.00 61.59 310 GLY A CA 1
ATOM 2487 C C . GLY A 1 310 ? -2.381 1.849 2.448 1.00 61.59 310 GLY A C 1
ATOM 2488 O O . GLY A 1 310 ? -3.248 0.988 2.411 1.00 61.59 310 GLY A O 1
ATOM 2489 N N . PHE A 1 311 ? -1.112 1.556 2.753 1.00 55.09 311 PHE A N 1
ATOM 2490 C CA . PHE A 1 311 ? -0.680 0.243 3.250 1.00 55.09 311 PHE A CA 1
ATOM 2491 C C . PHE A 1 311 ? -0.586 0.282 4.781 1.00 55.09 311 PHE A C 1
ATOM 2493 O O . PHE A 1 311 ? 0.266 0.997 5.327 1.00 55.09 311 PHE A O 1
ATOM 2500 N N . TYR A 1 312 ? -1.422 -0.491 5.477 1.00 57.09 312 TYR A N 1
ATOM 2501 C CA . TYR A 1 312 ? -1.533 -0.474 6.944 1.00 57.09 312 TYR A CA 1
ATOM 2502 C C . TYR A 1 312 ? -0.777 -1.635 7.596 1.00 57.09 312 TYR A C 1
ATOM 2504 O O . TYR A 1 312 ? -1.308 -2.405 8.391 1.00 57.09 312 TYR A O 1
ATOM 2512 N N . TYR A 1 313 ? 0.514 -1.742 7.283 1.00 41.19 313 TYR A N 1
ATOM 2513 C CA . TYR A 1 313 ? 1.428 -2.589 8.045 1.00 41.19 313 TYR A CA 1
ATOM 2514 C C . TYR A 1 313 ? 1.789 -1.859 9.348 1.00 41.19 313 TYR A C 1
ATOM 2516 O O . TYR A 1 313 ? 2.680 -1.009 9.344 1.00 41.19 313 TYR A O 1
ATOM 2524 N N . GLY A 1 314 ? 1.063 -2.135 10.438 1.00 40.97 314 GLY A N 1
ATOM 2525 C CA . GLY A 1 314 ? 1.373 -1.582 11.768 1.00 40.97 314 GLY A CA 1
ATOM 2526 C C . GLY A 1 314 ? 0.218 -1.006 12.598 1.00 40.97 314 GLY A C 1
ATOM 2527 O O . GLY A 1 314 ? 0.527 -0.260 13.518 1.00 40.97 314 GLY A O 1
ATOM 2528 N N . ASP A 1 315 ? -1.039 -1.367 12.288 1.00 55.12 315 ASP A N 1
ATOM 2529 C CA . ASP A 1 315 ? -2.328 -1.039 12.953 1.00 55.12 315 ASP A CA 1
ATOM 2530 C C . ASP A 1 315 ? -3.259 -0.245 11.998 1.00 55.12 315 ASP A C 1
ATOM 2532 O O . ASP A 1 315 ? -2.929 0.891 11.632 1.00 55.12 315 ASP A O 1
ATOM 2536 N N . PRO A 1 316 ? -4.411 -0.809 11.561 1.00 55.72 316 PRO A N 1
ATOM 2537 C CA . PRO A 1 316 ? -5.403 -0.120 10.714 1.00 55.72 316 PRO A CA 1
ATOM 2538 C C . PRO A 1 316 ? -5.969 1.165 11.336 1.00 55.72 316 PRO A C 1
ATOM 2540 O O . PRO A 1 316 ? -6.612 1.977 10.674 1.00 55.72 316 PRO A O 1
ATOM 2543 N N . ASP A 1 317 ? -5.708 1.366 12.619 1.00 57.88 317 ASP A N 1
ATOM 2544 C CA . ASP A 1 317 ? -6.066 2.555 13.370 1.00 57.88 317 ASP A CA 1
ATOM 2545 C C . ASP A 1 317 ? -5.292 3.821 12.927 1.00 57.88 317 ASP A C 1
ATOM 2547 O O . ASP A 1 317 ? -5.768 4.946 13.083 1.00 57.88 317 ASP A O 1
ATOM 2551 N N . GLY A 1 318 ? -4.129 3.668 12.281 1.00 63.44 318 GLY A N 1
ATOM 2552 C CA . GLY A 1 318 ? -3.358 4.782 11.717 1.00 63.44 318 GLY A CA 1
ATOM 2553 C C . GLY A 1 318 ? -2.794 5.764 12.761 1.00 63.44 318 GLY A C 1
ATOM 2554 O O . GLY A 1 318 ? -2.790 5.505 13.959 1.00 63.44 318 GLY A O 1
ATOM 2555 N N . LYS A 1 319 ? -2.270 6.914 12.309 1.00 71.19 319 LYS A N 1
ATOM 2556 C CA . LYS A 1 319 ? -1.739 7.965 13.207 1.00 71.19 319 LYS A CA 1
ATOM 2557 C C . LYS A 1 319 ? -2.865 8.790 13.803 1.00 71.19 319 LYS A C 1
ATOM 2559 O O . LYS A 1 319 ? -3.694 9.249 13.028 1.00 71.19 319 LYS A O 1
ATOM 2564 N N . HIS A 1 320 ? -2.851 9.046 15.104 1.00 76.88 320 HIS A N 1
ATOM 2565 C CA . HIS A 1 320 ? -3.842 9.902 15.764 1.00 76.88 320 HIS A CA 1
ATOM 2566 C C . HIS A 1 320 ? -3.251 11.215 16.231 1.00 76.88 320 HIS A C 1
ATOM 2568 O O . HIS A 1 320 ? -2.045 11.320 16.456 1.00 76.88 320 HIS A O 1
ATOM 2574 N N . GLU A 1 321 ? -4.135 12.190 16.384 1.00 85.00 321 GLU A N 1
ATOM 2575 C CA . GLU A 1 321 ? -3.865 13.374 17.179 1.00 85.00 321 GLU A CA 1
ATOM 2576 C C . GLU A 1 321 ? -4.132 13.063 18.649 1.00 85.00 321 GLU A C 1
ATOM 2578 O O . GLU A 1 321 ? -4.967 12.218 18.994 1.00 85.00 321 GLU A O 1
ATOM 2583 N N . TYR A 1 322 ? -3.399 13.753 19.511 1.00 88.69 322 TYR A N 1
ATOM 2584 C CA . TYR A 1 322 ? -3.468 13.566 20.946 1.00 88.69 322 TYR A CA 1
ATOM 2585 C C . TYR A 1 322 ? -3.542 14.921 21.634 1.00 88.69 322 TYR A C 1
ATOM 2587 O O . TYR A 1 322 ? -2.965 15.898 21.155 1.00 88.69 322 TYR A O 1
ATOM 2595 N N . LYS A 1 323 ? -4.229 14.960 22.772 1.00 93.50 323 LYS A N 1
ATOM 2596 C CA . LYS A 1 323 ? -4.177 16.074 23.716 1.00 93.50 323 LYS A CA 1
ATOM 2597 C C . LYS A 1 323 ? -3.652 15.567 25.052 1.00 93.50 323 LYS A C 1
ATOM 2599 O O . LYS A 1 323 ? -3.988 14.454 25.459 1.00 93.50 323 LYS A O 1
ATOM 2604 N N . ASP A 1 324 ? -2.839 16.372 25.723 1.00 94.44 324 ASP A N 1
ATOM 2605 C CA . ASP A 1 324 ? -2.367 16.022 27.058 1.00 94.44 324 ASP A CA 1
ATOM 2606 C C . ASP A 1 324 ? -3.551 15.968 28.034 1.00 94.44 324 ASP A C 1
ATOM 2608 O O . ASP A 1 324 ? -4.479 16.782 27.977 1.00 94.44 324 ASP A O 1
ATOM 2612 N N . ILE A 1 325 ? -3.515 14.994 28.937 1.00 95.44 325 ILE A N 1
ATOM 2613 C CA . ILE A 1 325 ? -4.494 14.835 30.007 1.00 95.44 325 ILE A CA 1
ATOM 2614 C C . ILE A 1 325 ? -3.789 14.521 31.324 1.00 95.44 325 ILE A C 1
ATOM 2616 O O . ILE A 1 325 ? -2.811 13.776 31.354 1.00 95.44 325 ILE A O 1
ATOM 2620 N N . SER A 1 326 ? -4.328 15.062 32.417 1.00 95.62 326 SER A N 1
ATOM 2621 C CA . SER A 1 326 ? -4.036 14.654 33.790 1.00 95.62 326 SER A CA 1
ATOM 2622 C C . SER A 1 326 ? -5.360 14.411 34.503 1.00 95.62 326 SER A C 1
ATOM 2624 O O . SER A 1 326 ? -6.252 15.262 34.473 1.00 95.62 326 SER A O 1
ATOM 2626 N N . SER A 1 327 ? -5.531 13.231 35.089 1.00 96.12 327 SER A N 1
ATOM 2627 C CA . SER A 1 327 ? -6.770 12.873 35.773 1.00 96.12 327 SER A CA 1
ATOM 2628 C C . SER A 1 327 ? -6.529 11.901 36.922 1.00 96.12 327 SER A C 1
ATOM 2630 O O . SER A 1 327 ? -5.437 11.355 37.099 1.00 96.12 327 SER A O 1
ATOM 2632 N N . PHE A 1 328 ? -7.563 11.694 37.728 1.00 95.25 328 PHE A N 1
ATOM 2633 C CA . PHE A 1 328 ? -7.591 10.701 38.790 1.00 95.25 328 PHE A CA 1
ATOM 2634 C C . PHE A 1 328 ? -8.943 10.002 38.789 1.00 95.25 328 PHE A C 1
ATOM 2636 O O . PHE A 1 328 ? -9.923 10.570 38.316 1.00 95.25 328 PHE A O 1
ATOM 2643 N N . GLY A 1 329 ? -8.981 8.793 39.333 1.00 95.75 329 GLY A N 1
ATOM 2644 C CA . GLY A 1 329 ? -10.217 8.043 39.465 1.00 95.75 329 GLY A CA 1
ATOM 2645 C C . GLY A 1 329 ? -10.008 6.679 40.093 1.00 95.75 329 GLY A C 1
ATOM 2646 O O . GLY A 1 329 ? -8.933 6.367 40.617 1.00 95.75 329 GLY A O 1
ATOM 2647 N N . THR A 1 330 ? -11.036 5.848 40.008 1.00 96.88 330 THR A N 1
ATOM 2648 C CA . THR A 1 330 ? -11.031 4.472 40.489 1.00 96.88 330 THR A CA 1
ATOM 2649 C C . THR A 1 330 ? -11.097 3.501 39.318 1.00 96.88 330 THR A C 1
ATOM 2651 O O . THR A 1 330 ? -11.876 3.660 38.377 1.00 96.88 330 THR A O 1
ATOM 2654 N N . ILE A 1 331 ? -10.281 2.447 39.374 1.00 96.88 331 ILE A N 1
ATOM 2655 C CA . ILE A 1 331 ? -10.318 1.374 38.380 1.00 96.88 331 ILE A CA 1
ATOM 2656 C C . ILE A 1 331 ? -11.662 0.644 38.502 1.00 96.88 331 ILE A C 1
ATOM 2658 O O . ILE A 1 331 ? -11.893 -0.135 39.426 1.00 96.88 331 ILE A O 1
ATOM 2662 N N . SER A 1 332 ? -12.550 0.874 37.543 1.00 96.38 332 SER A N 1
ATOM 2663 C CA . SER A 1 332 ? -13.876 0.251 37.446 1.00 96.38 332 SER A CA 1
ATOM 2664 C C . SER A 1 332 ? -13.792 -1.151 36.836 1.00 96.38 332 SER A C 1
ATOM 2666 O O . SER A 1 332 ? -14.539 -2.056 37.228 1.00 96.38 332 SER A O 1
ATOM 2668 N N . LYS A 1 333 ? -12.833 -1.373 35.925 1.00 95.19 333 LYS A N 1
ATOM 2669 C CA . LYS A 1 333 ? -12.616 -2.662 35.253 1.00 95.19 333 LYS A CA 1
ATOM 2670 C C . LYS A 1 333 ? -11.156 -2.864 34.845 1.00 95.19 333 LYS A C 1
ATOM 2672 O O . LYS A 1 333 ? -10.467 -1.925 34.463 1.00 95.19 333 LYS A O 1
ATOM 2677 N N . VAL A 1 334 ? -10.708 -4.118 34.861 1.00 94.38 334 VAL A N 1
ATOM 2678 C CA . VAL A 1 334 ? -9.415 -4.550 34.307 1.00 94.38 334 VAL A CA 1
ATOM 2679 C C . VAL A 1 334 ? -9.698 -5.490 33.139 1.00 94.38 334 VAL A C 1
ATOM 2681 O O . VAL A 1 334 ? -10.381 -6.501 33.315 1.00 94.38 334 VAL A O 1
ATOM 2684 N N . ASN A 1 335 ? -9.213 -5.150 31.946 1.00 91.19 335 ASN A N 1
ATOM 2685 C CA . ASN A 1 335 ? -9.431 -5.945 30.740 1.00 91.19 335 ASN A CA 1
ATOM 2686 C C . ASN A 1 335 ? -8.236 -6.863 30.476 1.00 91.19 335 ASN A C 1
ATOM 2688 O O . ASN A 1 335 ? -7.077 -6.441 30.536 1.00 91.19 335 ASN A O 1
ATOM 2692 N N . PHE A 1 336 ? -8.530 -8.113 30.121 1.00 89.25 336 PHE A N 1
ATOM 2693 C CA . PHE A 1 336 ? -7.533 -9.146 29.863 1.00 89.25 336 PHE A CA 1
ATOM 2694 C C . PHE A 1 336 ? -7.579 -9.614 28.405 1.00 89.25 336 PHE A C 1
ATOM 2696 O O . PHE A 1 336 ? -8.646 -9.740 27.812 1.00 89.25 336 PHE A O 1
ATOM 2703 N N . SER A 1 337 ? -6.410 -9.912 27.843 1.00 84.62 337 SER A N 1
ATOM 2704 C CA . SER A 1 337 ? -6.275 -10.673 26.595 1.00 84.62 337 SER A CA 1
ATOM 2705 C C . SER A 1 337 ? -6.639 -12.149 26.789 1.00 84.62 337 SER A C 1
ATOM 2707 O O . SER A 1 337 ? -6.676 -12.644 27.917 1.00 84.62 337 SER A O 1
ATOM 2709 N N . GLU A 1 338 ? -6.777 -12.890 25.685 1.00 78.94 338 GLU A N 1
ATOM 2710 C CA . GLU A 1 338 ? -6.965 -14.353 25.687 1.00 78.94 338 GLU A CA 1
ATOM 2711 C C . GLU A 1 338 ? -5.883 -15.094 26.491 1.00 78.94 338 GLU A C 1
ATOM 2713 O O . GLU A 1 338 ? -6.150 -16.090 27.158 1.00 78.94 338 GLU A O 1
ATOM 2718 N N . ARG A 1 339 ? -4.653 -14.562 26.504 1.00 85.62 339 ARG A N 1
ATOM 2719 C CA . ARG A 1 339 ? -3.524 -15.100 27.284 1.00 85.62 339 ARG A CA 1
ATOM 2720 C C . ARG A 1 339 ? -3.486 -14.594 28.731 1.00 85.62 339 ARG A C 1
ATOM 2722 O O . ARG A 1 339 ? -2.435 -14.650 29.367 1.00 85.62 339 ARG A O 1
ATOM 2729 N N . LYS A 1 340 ? -4.597 -14.061 29.251 1.00 87.31 340 LYS A N 1
ATOM 2730 C CA . LYS A 1 340 ? -4.740 -13.529 30.619 1.00 87.31 340 LYS A CA 1
ATOM 2731 C C . LYS A 1 340 ? -3.714 -12.443 30.987 1.00 87.31 340 LYS A C 1
ATOM 2733 O O . LYS A 1 340 ? -3.337 -12.320 32.155 1.00 87.31 340 LYS A O 1
ATOM 2738 N N . ARG A 1 341 ? -3.248 -11.660 30.008 1.00 88.44 341 ARG A N 1
ATOM 2739 C CA . ARG A 1 341 ? -2.450 -10.438 30.242 1.00 88.44 341 ARG A CA 1
ATOM 2740 C C . ARG A 1 341 ? -3.363 -9.231 30.318 1.00 88.44 341 ARG A C 1
ATOM 2742 O O . ARG A 1 341 ? -4.292 -9.167 29.515 1.00 88.44 341 ARG A O 1
ATOM 2749 N N . ILE A 1 342 ? -3.078 -8.293 31.215 1.00 90.44 342 ILE A N 1
ATOM 2750 C CA . ILE A 1 342 ? -3.786 -7.009 31.260 1.00 90.44 342 ILE A CA 1
ATOM 2751 C C . ILE A 1 342 ? -3.431 -6.220 29.998 1.00 90.44 342 ILE A C 1
ATOM 2753 O O . ILE A 1 342 ? -2.257 -6.071 29.675 1.00 90.44 342 ILE A O 1
ATOM 2757 N N . VAL A 1 343 ? -4.447 -5.764 29.269 1.00 89.12 343 VAL A N 1
ATOM 2758 C CA . VAL A 1 343 ? -4.277 -4.968 28.036 1.00 89.12 343 VAL A CA 1
ATOM 2759 C C . VAL A 1 343 ? -4.788 -3.542 28.188 1.00 89.12 343 VAL A C 1
ATOM 2761 O O . VAL A 1 343 ? -4.335 -2.641 27.488 1.00 89.12 343 VAL A O 1
ATOM 2764 N N . SER A 1 344 ? -5.726 -3.325 29.106 1.00 92.56 344 SER A N 1
ATOM 2765 C CA . SER A 1 344 ? -6.209 -1.999 29.467 1.00 92.56 344 SER A CA 1
ATOM 2766 C C . SER A 1 344 ? -6.891 -2.016 30.830 1.00 92.56 344 SER A C 1
ATOM 2768 O O . SER A 1 344 ? -7.323 -3.068 31.317 1.00 92.56 344 SER A O 1
ATOM 2770 N N . VAL A 1 345 ? -7.011 -0.840 31.436 1.00 94.81 345 VAL A N 1
ATOM 2771 C CA . VAL A 1 345 ? -7.862 -0.606 32.608 1.00 94.81 345 VAL A CA 1
ATOM 2772 C C . VAL A 1 345 ? -8.878 0.480 32.289 1.00 94.81 345 VAL A C 1
ATOM 2774 O O . VAL A 1 345 ? -8.597 1.390 31.510 1.00 94.81 345 VAL A O 1
ATOM 2777 N N . ILE A 1 346 ? -10.065 0.364 32.875 1.00 95.69 346 ILE A N 1
ATOM 2778 C CA . ILE A 1 346 ? -11.132 1.356 32.763 1.00 95.69 346 ILE A CA 1
ATOM 2779 C C . ILE A 1 346 ? -11.184 2.131 34.071 1.00 95.69 346 ILE A C 1
ATOM 2781 O O . ILE A 1 346 ? -11.222 1.521 35.141 1.00 95.69 346 ILE A O 1
ATOM 2785 N N . VAL A 1 347 ? -11.177 3.458 33.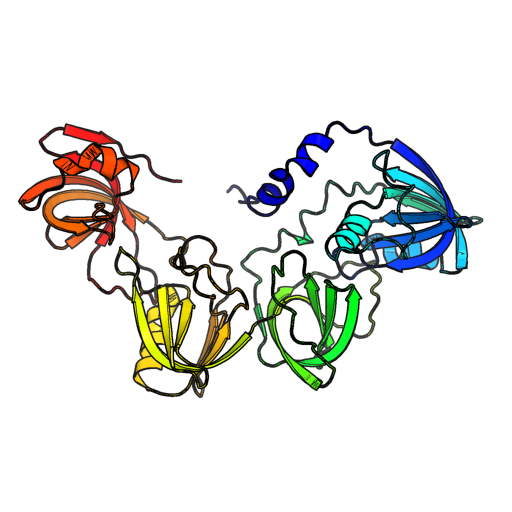986 1.00 96.38 347 VAL A N 1
ATOM 2786 C CA . VAL A 1 347 ? -11.211 4.366 35.137 1.00 96.38 347 VAL A CA 1
ATOM 2787 C C . VAL A 1 347 ? -12.499 5.177 35.090 1.00 96.38 347 VAL A C 1
ATOM 2789 O O . VAL A 1 347 ? -12.793 5.794 34.064 1.00 96.38 347 VAL A O 1
ATOM 2792 N N . ASP A 1 348 ? -13.271 5.116 36.178 1.00 95.19 348 ASP A N 1
ATOM 2793 C CA . ASP A 1 348 ? -14.565 5.799 36.361 1.00 95.19 348 ASP A CA 1
ATOM 2794 C C . ASP A 1 348 ? -15.567 5.603 35.210 1.00 95.19 348 ASP A C 1
ATOM 2796 O O . ASP A 1 348 ? -16.301 6.521 34.857 1.00 95.19 348 ASP A O 1
ATOM 2800 N N . ASP A 1 349 ? -15.543 4.434 34.554 1.00 93.00 349 ASP A N 1
ATOM 2801 C CA . ASP A 1 349 ? -16.323 4.135 33.342 1.00 93.00 349 ASP A CA 1
ATOM 2802 C C . ASP A 1 349 ? -16.199 5.196 32.227 1.00 93.00 349 ASP A C 1
ATOM 2804 O O . ASP A 1 349 ? -17.021 5.262 31.314 1.00 93.00 349 ASP A O 1
ATOM 2808 N N . LYS A 1 350 ? -15.132 6.002 32.271 1.00 94.81 350 LYS A N 1
ATOM 2809 C CA . LYS A 1 350 ? -14.893 7.128 31.368 1.00 94.81 350 LYS A CA 1
ATOM 2810 C C . LYS A 1 350 ? -13.629 6.939 30.547 1.00 94.81 350 LYS A C 1
ATOM 2812 O O . LYS A 1 350 ? -13.659 7.129 29.334 1.00 94.81 350 LYS A O 1
ATOM 2817 N N . TYR A 1 351 ? -12.523 6.563 31.181 1.00 95.25 351 TYR A N 1
ATOM 2818 C CA . TYR A 1 351 ? -11.227 6.460 30.512 1.00 95.25 351 TYR A CA 1
ATOM 2819 C C . TYR A 1 351 ? -10.837 5.008 30.283 1.00 95.25 351 TYR A C 1
ATOM 2821 O O . TYR A 1 351 ? -10.939 4.193 31.197 1.00 95.25 351 TYR A O 1
ATOM 2829 N N . LEU A 1 352 ? -10.327 4.702 29.092 1.00 95.00 352 LEU A N 1
ATOM 2830 C CA . LEU A 1 352 ? -9.638 3.450 28.798 1.00 95.00 352 LEU A CA 1
ATOM 2831 C C . LEU A 1 352 ? -8.145 3.748 28.722 1.00 95.00 352 LEU A C 1
ATOM 2833 O O . LEU A 1 352 ? -7.682 4.391 27.784 1.00 95.00 352 LEU A O 1
ATOM 2837 N N . ILE A 1 353 ? -7.394 3.273 29.709 1.00 93.44 353 ILE A N 1
ATOM 2838 C CA . ILE A 1 353 ? -5.941 3.422 29.749 1.00 93.44 353 ILE A CA 1
ATOM 2839 C C . ILE A 1 353 ? -5.321 2.182 29.108 1.00 93.44 353 ILE A C 1
ATOM 2841 O O . ILE A 1 353 ? -5.510 1.068 29.607 1.00 93.44 353 ILE A O 1
ATOM 2845 N N . GLU A 1 354 ? -4.601 2.365 28.002 1.00 89.81 354 GLU A N 1
ATOM 2846 C CA . GLU A 1 354 ? -3.887 1.275 27.330 1.00 89.81 354 GLU A CA 1
ATOM 2847 C C . GLU A 1 354 ? -2.665 0.851 28.157 1.00 89.81 354 GLU A C 1
ATOM 2849 O O . GLU A 1 354 ? -1.864 1.683 28.583 1.00 89.81 354 GLU A O 1
ATOM 2854 N N . ILE A 1 355 ? -2.517 -0.457 28.394 1.00 89.44 355 ILE A N 1
ATOM 2855 C CA . ILE A 1 355 ? -1.413 -1.023 29.175 1.00 89.44 355 ILE A CA 1
ATOM 2856 C C . ILE A 1 355 ? -0.553 -1.879 28.251 1.00 89.44 355 ILE A C 1
ATOM 2858 O O . ILE A 1 355 ? -0.987 -2.920 27.751 1.00 89.44 355 ILE A O 1
ATOM 2862 N N . ASP A 1 356 ? 0.686 -1.444 28.024 1.00 85.56 356 ASP A N 1
ATOM 2863 C CA . ASP A 1 356 ? 1.638 -2.225 27.246 1.00 85.56 356 ASP A CA 1
ATOM 2864 C C . ASP A 1 356 ? 2.198 -3.412 28.049 1.00 85.56 356 ASP A C 1
ATOM 2866 O O . ASP A 1 356 ? 2.082 -3.500 29.273 1.00 85.56 356 ASP A O 1
ATOM 2870 N N . GLN A 1 357 ? 2.838 -4.351 27.351 1.00 85.56 357 GLN A N 1
ATOM 2871 C CA . GLN A 1 357 ? 3.355 -5.564 27.984 1.00 85.56 357 GLN A CA 1
ATOM 2872 C C . GLN A 1 357 ? 4.386 -5.271 29.089 1.00 85.56 357 GLN A C 1
ATOM 2874 O O . GLN A 1 357 ? 4.475 -6.030 30.049 1.00 85.56 357 GLN A O 1
ATOM 2879 N N . ARG A 1 358 ? 5.186 -4.205 28.965 1.00 86.00 358 ARG A N 1
ATOM 2880 C CA . ARG A 1 358 ? 6.221 -3.882 29.961 1.00 86.00 358 ARG A CA 1
ATOM 2881 C C . ARG A 1 358 ? 5.586 -3.338 31.237 1.00 86.00 358 ARG A C 1
ATOM 2883 O O . ARG A 1 358 ? 5.939 -3.779 32.326 1.00 86.00 358 ARG A O 1
ATOM 2890 N N . THR A 1 359 ? 4.627 -2.436 31.073 1.00 88.81 359 THR A N 1
ATOM 2891 C CA . THR A 1 359 ? 3.826 -1.849 32.146 1.00 88.81 359 THR A CA 1
ATOM 2892 C C . THR A 1 359 ? 3.034 -2.932 32.865 1.00 88.81 359 THR A C 1
ATOM 2894 O O . THR A 1 359 ? 3.035 -2.976 34.092 1.00 88.81 359 THR A O 1
ATOM 2897 N N . GLU A 1 360 ? 2.426 -3.865 32.124 1.00 90.19 360 GLU A N 1
ATOM 2898 C CA . GLU A 1 360 ? 1.742 -5.018 32.712 1.00 90.19 360 GLU A CA 1
ATOM 2899 C C . GLU A 1 360 ? 2.697 -5.854 33.561 1.00 90.19 360 GLU A C 1
ATOM 2901 O O . GLU A 1 360 ? 2.420 -6.074 34.734 1.00 90.19 360 GLU A O 1
ATOM 2906 N N . MET A 1 361 ? 3.852 -6.254 33.025 1.00 87.75 361 MET A N 1
ATOM 2907 C CA . MET A 1 361 ? 4.816 -7.075 33.766 1.00 87.75 361 MET A CA 1
ATOM 2908 C C . MET A 1 361 ? 5.288 -6.426 35.076 1.00 87.75 361 MET A C 1
ATOM 2910 O O . MET A 1 361 ? 5.559 -7.141 36.037 1.00 87.75 361 MET A O 1
ATOM 2914 N N . GLN A 1 362 ? 5.388 -5.096 35.122 1.00 86.88 362 GLN A N 1
ATOM 2915 C CA . GLN A 1 362 ? 5.841 -4.364 36.306 1.00 86.88 362 GLN A CA 1
ATOM 2916 C C . GLN A 1 362 ? 4.717 -4.089 37.308 1.00 86.88 362 GLN A C 1
ATOM 2918 O O . GLN A 1 362 ? 4.939 -4.171 38.514 1.00 86.88 362 GLN A O 1
ATOM 2923 N N . LEU A 1 363 ? 3.520 -3.750 36.823 1.00 91.00 363 LEU A N 1
ATOM 2924 C CA . LEU A 1 363 ? 2.454 -3.164 37.642 1.00 91.00 363 LEU A CA 1
ATOM 2925 C C . LEU A 1 363 ? 1.212 -4.056 37.766 1.00 91.00 363 LEU A C 1
ATOM 2927 O O . LEU A 1 363 ? 0.225 -3.642 38.369 1.00 91.00 363 LEU A O 1
ATOM 2931 N N . ARG A 1 364 ? 1.233 -5.291 37.238 1.00 90.62 364 ARG A N 1
ATOM 2932 C CA . ARG A 1 364 ? 0.079 -6.215 37.236 1.00 90.62 364 ARG A CA 1
ATOM 2933 C C . ARG A 1 364 ? -0.613 -6.337 38.591 1.00 90.62 364 ARG A C 1
ATOM 2935 O O . ARG A 1 364 ? -1.837 -6.363 38.641 1.00 90.62 364 ARG A O 1
ATOM 2942 N N . SER A 1 365 ? 0.154 -6.442 39.676 1.00 91.38 365 SER A N 1
ATOM 2943 C CA . SER A 1 365 ? -0.381 -6.608 41.033 1.00 91.38 365 SER A CA 1
ATOM 2944 C C . SER A 1 365 ? -1.090 -5.360 41.572 1.00 91.38 365 SER A C 1
ATOM 2946 O O . SER A 1 365 ? -1.852 -5.482 42.531 1.00 91.38 365 SER A O 1
ATOM 2948 N N . LEU A 1 366 ? -0.863 -4.193 40.964 1.00 92.00 366 LEU A N 1
ATOM 2949 C CA . LEU A 1 366 ? -1.441 -2.906 41.356 1.00 92.00 366 LEU A CA 1
ATOM 2950 C C . LEU A 1 366 ? -2.726 -2.582 40.580 1.00 92.00 366 LEU A C 1
ATOM 2952 O O . LEU A 1 366 ? -3.573 -1.837 41.066 1.00 92.00 366 LEU A O 1
ATOM 2956 N N . PHE A 1 367 ? -2.923 -3.170 39.397 1.00 93.38 367 PHE A N 1
ATOM 2957 C CA . PHE A 1 367 ? -4.154 -3.007 38.623 1.00 93.38 367 PHE A CA 1
ATOM 2958 C C . PHE A 1 367 ? -5.271 -3.906 39.162 1.00 93.38 367 PHE A C 1
ATOM 2960 O O . PHE A 1 367 ? -5.487 -5.022 38.683 1.00 93.38 367 PHE A O 1
ATOM 2967 N N . LYS A 1 368 ? -6.007 -3.411 40.161 1.00 93.38 368 LYS A N 1
ATOM 2968 C CA . LYS A 1 368 ? -7.180 -4.086 40.731 1.00 93.38 368 LYS A CA 1
ATOM 2969 C C . LYS A 1 368 ? -8.417 -3.210 40.610 1.00 93.38 368 LYS A C 1
ATOM 2971 O O . LYS A 1 368 ? -8.347 -1.993 40.750 1.00 93.38 368 LYS A O 1
ATOM 2976 N N . LYS A 1 369 ? -9.570 -3.842 40.383 1.00 95.50 369 LYS A N 1
ATOM 2977 C CA . LYS A 1 369 ? -10.860 -3.151 40.465 1.00 95.50 369 LYS A CA 1
ATOM 2978 C C . LYS A 1 369 ? -11.020 -2.546 41.866 1.00 95.50 369 LYS A C 1
ATOM 2980 O O . LYS A 1 369 ? -10.769 -3.233 42.851 1.00 95.50 369 LYS A O 1
ATOM 2985 N N . GLY A 1 370 ? -11.438 -1.286 41.936 1.00 93.75 370 GLY A N 1
ATOM 2986 C CA . GLY A 1 370 ? -11.575 -0.517 43.173 1.00 93.75 370 GLY A CA 1
ATOM 2987 C C . GLY A 1 370 ? -10.317 0.250 43.591 1.00 93.75 370 GLY A C 1
ATOM 2988 O O . GLY A 1 370 ? -10.415 1.121 44.449 1.00 93.75 370 GLY A O 1
ATOM 2989 N N . SER A 1 371 ? -9.154 -0.009 42.984 1.00 94.00 371 SER A N 1
ATOM 2990 C CA . SER A 1 371 ? -7.936 0.752 43.284 1.00 94.00 371 SER A CA 1
ATOM 2991 C C . SER A 1 371 ? -8.008 2.170 42.725 1.00 94.00 371 SER A C 1
ATOM 2993 O O . SER A 1 371 ? -8.453 2.383 41.593 1.00 94.00 371 SER A O 1
ATOM 2995 N N . SER A 1 372 ? -7.519 3.133 43.503 1.00 94.12 372 SER A N 1
ATOM 2996 C CA . SER A 1 372 ? -7.347 4.516 43.059 1.00 94.12 372 SER A CA 1
ATOM 2997 C C . SER A 1 372 ? -6.126 4.646 42.156 1.00 94.12 372 SER A C 1
ATOM 2999 O O . SER A 1 372 ? -5.066 4.084 42.432 1.00 94.12 372 SER A O 1
ATOM 3001 N N . ILE A 1 373 ? -6.266 5.432 41.096 1.00 96.00 373 ILE A N 1
ATOM 3002 C CA . ILE A 1 373 ? -5.214 5.697 40.120 1.00 96.00 373 ILE A CA 1
ATOM 3003 C C . ILE A 1 373 ? -5.217 7.181 39.762 1.00 96.00 373 ILE A C 1
ATOM 3005 O O . ILE A 1 373 ? -6.269 7.766 39.510 1.00 96.00 373 ILE A O 1
ATOM 3009 N N . LYS A 1 374 ? -4.036 7.800 39.723 1.00 96.25 374 LYS A N 1
ATOM 3010 C CA . LYS A 1 374 ? -3.832 9.068 39.005 1.00 96.25 374 LYS A CA 1
ATOM 3011 C C . LYS A 1 374 ? -3.009 8.793 37.764 1.00 96.25 374 LYS A C 1
ATOM 3013 O O . LYS A 1 374 ? -2.133 7.932 37.794 1.00 96.25 374 LYS A O 1
ATOM 3018 N N . PHE A 1 375 ? -3.278 9.499 36.681 1.00 94.88 375 PHE A N 1
ATOM 3019 C CA . PHE A 1 375 ? -2.556 9.294 35.439 1.00 94.88 375 PHE A CA 1
ATOM 3020 C C . PHE A 1 375 ? -2.367 10.598 34.680 1.00 94.88 375 PHE A C 1
ATOM 3022 O O . PHE A 1 375 ? -3.225 11.478 34.691 1.00 94.88 375 PHE A O 1
ATOM 3029 N N . GLU A 1 376 ? -1.237 10.678 33.993 1.00 94.75 376 GLU A N 1
ATOM 3030 C CA . GLU A 1 376 ? -0.927 11.710 33.014 1.00 94.75 376 GLU A CA 1
ATOM 3031 C C . GLU A 1 376 ? -0.541 11.025 31.707 1.00 94.75 376 GLU A C 1
ATOM 3033 O O . GLU A 1 376 ? 0.138 9.989 31.708 1.00 94.75 376 GLU A O 1
ATOM 3038 N N . GLY A 1 377 ? -0.968 11.573 30.576 1.00 92.94 377 GLY A N 1
ATOM 3039 C CA . GLY A 1 377 ? -0.704 10.941 29.293 1.00 92.94 377 GLY A CA 1
ATOM 3040 C C . GLY A 1 377 ? -1.284 11.676 28.103 1.00 92.94 377 GLY A C 1
ATOM 3041 O O . GLY A 1 377 ? -1.703 12.825 28.197 1.00 92.94 377 GLY A O 1
ATOM 3042 N N . ASP A 1 378 ? -1.298 10.967 26.984 1.00 91.75 378 ASP A N 1
ATOM 3043 C CA . ASP A 1 378 ? -1.844 11.428 25.716 1.00 91.75 378 ASP A CA 1
ATOM 3044 C C . ASP A 1 378 ? -3.248 10.845 25.534 1.00 91.75 378 ASP A C 1
ATOM 3046 O O . ASP A 1 378 ? -3.407 9.649 25.274 1.00 91.75 378 ASP A O 1
ATOM 3050 N N . GLN A 1 379 ? -4.281 11.676 25.656 1.00 92.38 379 GLN A N 1
ATOM 3051 C CA . GLN A 1 379 ? -5.630 11.290 25.268 1.00 92.38 379 GLN A CA 1
ATOM 3052 C C . GLN A 1 379 ? -5.756 11.350 23.751 1.00 92.38 379 GLN A C 1
ATOM 3054 O O . GLN A 1 379 ? -5.542 12.395 23.135 1.00 92.38 379 GLN A O 1
ATOM 3059 N N . ARG A 1 380 ? -6.173 10.240 23.149 1.00 89.62 380 ARG A N 1
ATOM 3060 C CA . ARG A 1 380 ? -6.456 10.170 21.720 1.00 89.62 380 ARG A CA 1
ATOM 3061 C C . ARG A 1 380 ? -7.673 11.019 21.361 1.00 89.62 380 ARG A C 1
ATOM 3063 O O . ARG A 1 380 ? -8.735 10.904 21.975 1.00 89.62 380 ARG A O 1
ATOM 3070 N N . ILE A 1 381 ? -7.536 11.799 20.295 1.00 88.12 381 ILE A N 1
ATOM 3071 C CA . ILE A 1 381 ? -8.648 12.493 19.651 1.00 88.12 381 ILE A CA 1
ATOM 3072 C C . ILE A 1 381 ? -9.267 11.539 18.627 1.00 88.12 381 ILE A C 1
ATOM 3074 O O . ILE A 1 381 ? -8.589 11.037 17.730 1.00 88.12 381 ILE A O 1
ATOM 3078 N N . LYS A 1 382 ? -10.560 11.251 18.796 1.00 87.06 382 LYS A N 1
ATOM 3079 C CA . LYS A 1 382 ? -11.324 10.400 17.880 1.00 87.06 382 LYS A CA 1
ATOM 3080 C C . LYS A 1 382 ? -11.421 11.080 16.515 1.00 87.06 382 LYS A C 1
ATOM 3082 O O . LYS A 1 382 ? -11.851 12.230 16.440 1.00 87.06 382 LYS A O 1
ATOM 3087 N N . LYS A 1 383 ? -11.060 10.371 15.447 1.00 85.75 383 LYS A N 1
ATOM 3088 C CA . LYS A 1 383 ? -11.161 10.915 14.087 1.00 85.75 383 LYS A CA 1
ATOM 3089 C C . LYS A 1 383 ? -12.584 10.848 13.563 1.00 85.75 383 LYS A C 1
ATOM 3091 O O . LYS A 1 383 ? -13.411 10.046 14.008 1.00 85.75 383 LYS A O 1
ATOM 3096 N N . GLU A 1 384 ? -12.839 11.655 12.543 1.00 87.50 384 GLU A N 1
ATOM 3097 C CA . GLU A 1 384 ? -14.061 11.547 11.765 1.00 87.50 384 GLU A CA 1
ATOM 3098 C C . GLU A 1 384 ? -14.229 10.129 11.190 1.00 87.50 384 GLU A C 1
ATOM 3100 O O . GLU A 1 384 ? -13.279 9.502 10.720 1.00 87.50 384 GLU A O 1
ATOM 3105 N N . GLY A 1 385 ? -15.457 9.613 11.280 1.00 89.06 385 GLY A N 1
ATOM 3106 C CA . GLY A 1 385 ? -15.848 8.312 10.738 1.00 89.06 385 GLY A CA 1
ATOM 3107 C C . GLY A 1 385 ? -15.422 7.085 11.557 1.00 89.06 385 GLY A C 1
ATOM 3108 O O . GLY A 1 385 ? -15.883 5.981 11.263 1.00 89.06 385 GLY A O 1
ATOM 3109 N N . GLU A 1 386 ? -14.643 7.253 12.630 1.00 90.38 386 GLU A N 1
ATOM 3110 C CA . GLU A 1 386 ? -14.333 6.160 13.554 1.00 90.38 386 GLU A CA 1
ATOM 3111 C C . GLU A 1 386 ? -15.567 5.716 14.352 1.00 90.38 386 GLU A C 1
ATOM 3113 O O . GLU A 1 386 ? -16.338 6.525 14.881 1.00 90.38 386 GLU A O 1
ATOM 3118 N N . VAL A 1 387 ? -15.729 4.401 14.500 1.00 90.62 387 VAL A N 1
ATOM 3119 C CA . VAL A 1 387 ? -16.762 3.797 15.349 1.00 90.62 387 VAL A CA 1
ATOM 3120 C C . VAL A 1 387 ? -16.089 2.979 16.431 1.00 90.62 387 VAL A C 1
ATOM 3122 O O . VAL A 1 387 ? -15.249 2.127 16.138 1.00 90.62 387 VAL A O 1
ATOM 3125 N N . TYR A 1 388 ? -16.448 3.264 17.681 1.00 89.94 388 TYR A N 1
ATOM 3126 C CA . TYR A 1 388 ? -15.942 2.540 18.836 1.00 89.94 388 TYR A CA 1
ATOM 3127 C C . TYR A 1 388 ? -17.055 1.672 19.409 1.00 89.94 388 TYR A C 1
ATOM 3129 O O . TYR A 1 388 ? -18.203 2.106 19.488 1.00 89.94 388 TYR A O 1
ATOM 3137 N N . GLN A 1 389 ? -16.703 0.461 19.830 1.00 88.19 389 GLN A N 1
ATOM 3138 C CA . GLN A 1 389 ? -17.607 -0.448 20.528 1.00 88.19 389 GLN A CA 1
ATOM 3139 C C . GLN A 1 389 ? -18.042 0.113 21.889 1.00 88.19 389 GLN A C 1
ATOM 3141 O O . GLN A 1 389 ? -19.143 -0.171 22.352 1.00 88.19 389 GLN A O 1
ATOM 3146 N N . PHE A 1 390 ? -17.177 0.914 22.517 1.00 88.12 390 PHE A N 1
ATOM 3147 C CA . PHE A 1 390 ? -17.392 1.495 23.837 1.00 88.12 390 PHE A CA 1
ATOM 3148 C C . PHE A 1 390 ? -17.154 3.005 23.811 1.00 88.12 390 PHE A C 1
ATOM 3150 O O . PHE A 1 390 ? -16.331 3.498 23.038 1.00 88.12 390 PHE A O 1
ATOM 3157 N N . ASN A 1 391 ? -17.846 3.736 24.682 1.00 87.25 391 ASN A N 1
ATOM 3158 C CA . ASN A 1 391 ? -17.741 5.191 24.774 1.00 87.25 391 ASN A CA 1
ATOM 3159 C C . ASN A 1 391 ? -16.694 5.621 25.814 1.00 87.25 391 ASN A C 1
ATOM 3161 O O . ASN A 1 391 ? -17.023 6.309 26.775 1.00 87.25 391 ASN A O 1
ATOM 3165 N N . TYR A 1 392 ? -15.449 5.169 25.639 1.00 91.50 392 TYR A N 1
ATOM 3166 C CA . TYR A 1 392 ? -14.339 5.546 26.515 1.00 91.50 392 TYR A CA 1
ATOM 3167 C C . TYR A 1 392 ? -13.393 6.540 25.843 1.00 91.50 392 TYR A C 1
ATOM 3169 O O . TYR A 1 392 ? -13.108 6.455 24.646 1.00 91.50 392 TYR A O 1
ATOM 3177 N N . GLU A 1 393 ? -12.841 7.441 26.646 1.00 92.25 393 GLU A N 1
ATOM 3178 C CA . GLU A 1 393 ? -11.717 8.289 26.277 1.00 92.25 393 GLU A CA 1
ATOM 3179 C C . GLU A 1 393 ? -10.422 7.467 26.372 1.00 92.25 393 GLU A C 1
ATOM 3181 O O . GLU A 1 393 ? -10.006 7.062 27.457 1.00 92.25 393 GLU A O 1
ATOM 3186 N N . ILE A 1 394 ? -9.803 7.174 25.225 1.00 91.44 394 ILE A N 1
ATOM 3187 C CA . ILE A 1 394 ? -8.596 6.340 25.155 1.00 91.44 394 ILE A CA 1
ATOM 3188 C C . ILE A 1 394 ? -7.379 7.179 25.544 1.00 91.44 394 ILE A C 1
ATOM 3190 O O . ILE A 1 394 ? -7.135 8.230 24.947 1.00 91.44 394 ILE A O 1
ATOM 3194 N N . VAL A 1 395 ? -6.602 6.698 26.512 1.00 92.19 395 VAL A N 1
ATOM 3195 C CA . VAL A 1 395 ? -5.419 7.380 27.041 1.00 92.19 395 VAL A CA 1
ATOM 3196 C C . VAL A 1 395 ? -4.200 6.471 26.943 1.00 92.19 395 VAL A C 1
ATOM 3198 O O . VAL A 1 395 ? -4.209 5.346 27.445 1.00 92.19 395 VAL A O 1
ATOM 3201 N N . ASN A 1 396 ? -3.133 7.003 26.351 1.00 90.62 396 ASN A N 1
ATOM 3202 C CA . ASN A 1 396 ? -1.799 6.419 26.384 1.00 90.62 396 ASN A CA 1
ATOM 3203 C C . ASN A 1 396 ? -1.040 7.014 27.574 1.00 90.62 396 ASN A C 1
ATOM 3205 O O . ASN A 1 396 ? -0.653 8.187 27.526 1.00 90.62 396 ASN A O 1
ATOM 3209 N N . PRO A 1 397 ? -0.852 6.259 28.665 1.00 90.69 397 PRO A N 1
ATOM 3210 C CA . PRO A 1 397 ? -0.287 6.817 29.881 1.00 90.69 397 PRO A CA 1
ATOM 3211 C C . PRO A 1 397 ? 1.221 7.068 29.718 1.00 90.69 397 PRO A C 1
ATOM 3213 O O . PRO A 1 397 ? 1.972 6.196 29.284 1.00 90.69 397 PRO A O 1
ATOM 3216 N N . LYS A 1 398 ? 1.672 8.263 30.111 1.00 92.00 398 LYS A N 1
ATOM 3217 C CA . LYS A 1 398 ? 3.093 8.616 30.291 1.00 92.00 398 LYS A CA 1
ATOM 3218 C C . LYS A 1 398 ? 3.522 8.437 31.744 1.00 92.00 398 LYS A C 1
ATOM 3220 O O . LYS A 1 398 ? 4.686 8.167 32.020 1.00 92.00 398 LYS A O 1
ATOM 3225 N N . LYS A 1 399 ? 2.584 8.593 32.675 1.00 93.81 399 LYS A N 1
ATOM 3226 C CA . LYS A 1 399 ? 2.816 8.494 34.111 1.00 93.81 399 LYS A CA 1
ATOM 3227 C C . LYS A 1 399 ? 1.573 7.951 34.798 1.00 93.81 399 LYS A C 1
ATOM 3229 O O . LYS A 1 399 ? 0.461 8.367 34.483 1.00 93.81 399 LYS A O 1
ATOM 3234 N N . LEU A 1 400 ? 1.774 7.036 35.740 1.00 94.44 400 LEU A N 1
ATOM 3235 C CA . LEU A 1 400 ? 0.736 6.497 36.616 1.00 94.44 400 LEU A CA 1
ATOM 3236 C C . LEU A 1 400 ? 1.150 6.690 38.074 1.00 94.44 400 LEU A C 1
ATOM 3238 O O . LEU A 1 400 ? 2.315 6.511 38.418 1.00 94.44 400 LEU A O 1
ATOM 3242 N N . ILE A 1 401 ? 0.195 7.011 38.939 1.00 93.69 401 ILE A N 1
ATOM 3243 C CA . ILE A 1 401 ? 0.362 7.010 40.391 1.00 93.69 401 ILE A CA 1
ATOM 3244 C C . ILE A 1 401 ? -0.631 6.004 40.964 1.00 93.69 401 ILE A C 1
ATOM 3246 O O . ILE A 1 401 ? -1.844 6.199 40.862 1.00 93.69 401 ILE A O 1
ATOM 3250 N N . LEU A 1 402 ? -0.107 4.931 41.552 1.00 92.44 402 LEU A N 1
ATOM 3251 C CA . LEU A 1 402 ? -0.863 3.826 42.145 1.00 92.44 402 LEU A CA 1
ATOM 3252 C C . LEU A 1 402 ? -0.369 3.621 43.576 1.00 92.44 402 LEU A C 1
ATOM 3254 O O . LEU A 1 402 ? 0.839 3.579 43.802 1.00 92.44 402 LEU A O 1
ATOM 3258 N N . ASP A 1 403 ? -1.285 3.529 44.540 1.00 86.44 403 ASP A N 1
ATOM 3259 C CA . ASP A 1 403 ? -0.969 3.375 45.972 1.00 86.44 403 ASP A CA 1
ATOM 3260 C C . ASP A 1 403 ? 0.074 4.394 46.484 1.00 86.44 403 ASP A C 1
ATOM 3262 O O . ASP A 1 403 ? 0.992 4.071 47.237 1.00 86.44 403 ASP A O 1
ATOM 3266 N N . GLY A 1 404 ? -0.030 5.644 46.017 1.00 83.75 404 GLY A N 1
ATOM 3267 C CA . GLY A 1 404 ? 0.885 6.735 46.377 1.00 83.75 404 GLY A CA 1
ATOM 3268 C C . GLY A 1 404 ? 2.283 6.648 45.753 1.00 83.75 404 GLY A C 1
ATOM 3269 O O . GLY A 1 404 ? 3.111 7.516 46.016 1.00 83.75 404 GLY A O 1
ATOM 3270 N N . ARG A 1 405 ? 2.557 5.640 44.915 1.00 89.44 405 ARG A N 1
ATOM 3271 C CA . ARG A 1 405 ? 3.832 5.473 44.206 1.00 89.44 405 ARG A CA 1
ATOM 3272 C C . ARG A 1 405 ? 3.714 5.945 42.768 1.00 89.44 405 ARG A C 1
ATOM 3274 O O . ARG A 1 405 ? 2.752 5.613 42.081 1.00 89.44 405 ARG A O 1
ATOM 3281 N N . GLU A 1 406 ? 4.711 6.696 42.325 1.00 91.88 406 GLU A N 1
ATOM 3282 C CA . GLU A 1 406 ? 4.796 7.229 40.970 1.00 91.88 406 GLU A CA 1
ATOM 3283 C C . GLU A 1 406 ? 5.575 6.289 40.043 1.00 91.88 406 GLU A C 1
ATOM 3285 O O . GLU A 1 406 ? 6.660 5.815 40.380 1.00 91.88 406 GLU A O 1
ATOM 3290 N N . PHE A 1 407 ? 5.024 6.058 38.853 1.00 91.00 407 PHE A N 1
ATOM 3291 C CA . PHE A 1 407 ? 5.599 5.228 37.804 1.00 91.00 407 PHE A CA 1
ATOM 3292 C C . PHE A 1 407 ? 5.630 6.009 36.491 1.00 91.00 407 PHE A C 1
ATOM 3294 O O . PHE A 1 407 ? 4.585 6.355 35.938 1.00 91.00 407 PHE A O 1
ATOM 3301 N N . LEU A 1 408 ? 6.832 6.261 35.976 1.00 87.94 408 LEU A N 1
ATOM 3302 C CA . LEU A 1 408 ? 7.031 6.850 34.654 1.00 87.94 408 LEU A CA 1
ATOM 3303 C C . LEU A 1 408 ? 7.040 5.743 33.602 1.00 87.94 408 LEU A C 1
ATOM 3305 O O . LEU A 1 408 ? 7.812 4.787 33.694 1.00 87.94 408 LEU A O 1
ATOM 3309 N N . LEU A 1 409 ? 6.179 5.875 32.600 1.00 84.69 409 LEU A N 1
ATOM 3310 C CA . LEU A 1 409 ? 6.010 4.897 31.538 1.00 84.69 409 LEU A CA 1
ATOM 3311 C C . LEU A 1 409 ? 6.745 5.341 30.277 1.00 84.69 409 LEU A C 1
ATOM 3313 O O . LEU A 1 409 ? 6.782 6.515 29.909 1.00 84.69 409 LEU A O 1
ATOM 3317 N N . TYR A 1 410 ? 7.342 4.372 29.590 1.00 64.50 410 TYR A N 1
ATOM 3318 C CA . TYR A 1 410 ? 8.027 4.623 28.329 1.00 64.50 410 TYR A CA 1
ATOM 3319 C C . TYR A 1 410 ? 6.994 4.908 27.232 1.00 64.50 410 TYR A C 1
ATOM 3321 O O . TYR A 1 410 ? 6.322 3.992 26.764 1.00 64.50 410 TYR A O 1
ATOM 3329 N N . SER A 1 411 ? 6.896 6.153 26.758 1.00 53.75 411 SER A N 1
ATOM 3330 C CA . SER A 1 411 ? 6.119 6.423 25.545 1.00 53.75 411 SER A CA 1
ATOM 3331 C C . SER A 1 411 ? 6.855 5.821 24.343 1.00 53.75 411 SER A C 1
ATOM 3333 O O . SER A 1 411 ? 7.992 6.217 24.055 1.00 53.75 411 SER A O 1
ATOM 3335 N N . LYS A 1 412 ? 6.235 4.892 23.608 1.00 48.22 412 LYS A N 1
ATOM 3336 C CA . LYS A 1 412 ? 6.691 4.581 22.245 1.00 48.22 412 LYS A CA 1
ATOM 3337 C C . LYS A 1 412 ? 6.488 5.839 21.395 1.00 48.22 412 LYS A C 1
ATOM 3339 O O . LYS A 1 412 ? 5.349 6.226 21.162 1.00 48.22 412 LYS A O 1
ATOM 3344 N N . LYS A 1 413 ? 7.582 6.481 20.978 1.00 36.41 413 LYS A N 1
ATOM 3345 C CA . LYS A 1 413 ? 7.558 7.482 19.902 1.00 36.41 413 LYS A CA 1
ATOM 3346 C C . LYS A 1 413 ? 7.498 6.812 18.539 1.00 36.41 413 LYS A C 1
ATOM 3348 O O . LYS A 1 413 ? 8.176 5.769 18.380 1.00 36.41 413 LYS A O 1
#

Secondary structure (DSSP, 8-state):
---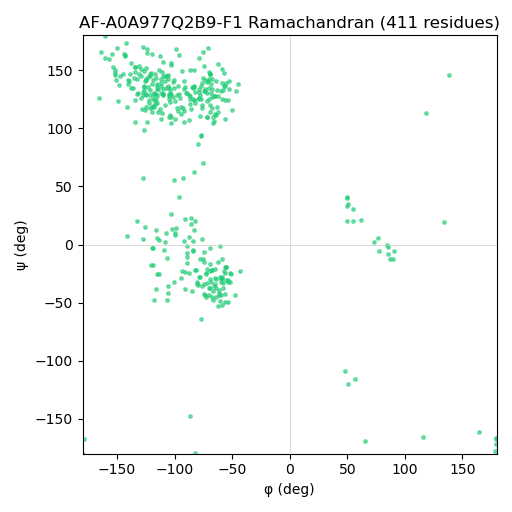--TTHHHHHHH-HHHHTTTT--EEEEEEEEEEEEEE-SSSSS--EEEEEETTEEEEEE--GGGHHHHHHHS-TT-EEEEEEEEETT-TT---GGG---TTHHHHHHHTPEEEEEEEETTEEEE----HHHHTHHHH---GGGEEEEEEEEEEEEEESSSSEEEEEETTSEEEEEE-TT--S-------TT-EEEEEEEE----TT---S--S-SEEEEEEEEEEEEEEEEEEEE-TTSBEEEEEEEETTEEEEEE--GGGHHHHHHHHTTT--EEEEEE-----GGGT-PPBEEEEEETTEEEE-----TT-TT----EEEEEEEEEEEEEEE-TTS-EEEEEETTTEEEE--HHHHHHHTTT--TT-EEEEEEEEEPPPTT--BSS--EEEEEEEEEETTEEEE-----